Protein AF-0000000065889731 (afdb_homodimer)

Secondary structure (DSSP, 8-state):
--PEEEEEEEEEE--SEEEEHHHHHTTSS--HHHHHHHH---EEEE-SS--HHHHHHHHHHHHHHHHT-S--SEEEEE-SS-SSSBS-HHHHHHHHTT-TTSEEEEEE-GGGHHHHHHHHHHHHHHTTS-SEEEEEEEEEGGGGS-TT-HHHHTTB-EEEEEEEEEEE-TTSTTBEEEEEEEE-GGGGGGEEB-SSSHHHHHTTPPPPGGGGS-EE-HHHHHHHHHHHHHHHHHHHHHHHT--GGG-SEEEE--S-HHHHHHHHHHHT--GGGB---HHHH-B-GGGHHHHHHHHHHHTT---TT-EEEEEEEETTTEEEEEEEEPPS--B-/--PEEEEEEEEEE--SEEEEHHHHHTTSS--HHHHHHHH---EEEE-SS--HHHHHHHHHHHHHHHHT-S--SEEEEE-SS-SSSBS-HHHHHHHHTT-TTSEEEEEE-GGGHHHHHHHHHHHHHHTTS-SEEEEEEEEEGGGGS-TT-HHHHTTB-EEEEEEEEEEE-TTSTTBEEEEEEE--GGGGGGEEB-SSSHHHHHTTPPPPGGGGS-EE-HHHHHHHHHHHHHHHHHHHHHHHT--GGG-SEEEE--S-HHHHHHHHHHHT--GGGB---HHHH-B-GGGHHHHHHHHHHHTT---TT-EEEEEEEETTEEEEEEEEEPPS--B-

Foldseek 3Di:
DQWFKFFQFKFKFAADAKAFQVNLVVQEVDHQVRLCVWFVAGIAGADDPDAQLNQQLRQQLRRCVQNVHLEWQEEEEEEPGAPDPDDGSFQVSCVSSVHHPHHTGYDYQWLQRQQVQVVVQRCCCSVVVTFKYKYKYFYRLVVQADSHDPVPNSFEHGMMMMTMIGIDDCPAFRGWVDKQKDFDLVCLVQWDLQDDDPVNVVVVDDDDPSSRHIDHDPPVLLVCLLVVQLVQLVVQCVVSVHQLAQAQAEQEQSRGLVSQQSSCVSSVHDSVRYQHDCNRHGRHRNRRRSSSVLVCVVVVSADQQGWYKYKYFGRSGMIMIIIGRHHPTDYD/DQWFKFWQFKFKFAADAKAFQVNLVVQEVDHQVRLCVWFVAGIAGADDPDAQLNQQLRQQLRRCVQNVHLEWQEEEEEEPGAPDPDDGSFQVSCVSSVHHPHHTGYDYPWLQRQQVQVVVQRCCCSVVVTFKYKYKYFYRLVVQADSHDPVPNSFEHGMMMMTMIGIDDCPAFRGWVDKQKDFDLVCQVQWDLQDDDPVNVVVVDDDDPSSRHIDHDPPVLLVCLLVVQLVQLVVQCVVSVHQLAQAQAEQEQSRGLVSQQSSCVSSVHPSVRYQHDCNRHGRHRNRRRSVSVLVCVVVVSADQQGKYKYKYFGHSGMIMIIIGRHHPTDYD

Sequence (664 aa):
MSGAGVLAGLGTALPARLVTNEELSRHLDTDDEWIRSRTGIGQRYWSDGASTGDLAVEAGQRALKAAGTDTVDLVVLATTTPDHPCPATAPDVADRLGLSGVAAYDIAAVCSGFIYGLASAVAHITAGLVGSALVIGAETYSTILDPLDRTTSVIFGDGAGAVVLRSGSVDERGAFLGFDLGSDGALKDLIVIPGGGSRERAAAERPQPAGAYFTMQGKPVFRHAVTRMTSSAGALLDRTGWSPASVDRFVGHQANARILHAVADQLRIDGARTVIDLDRVGNTSAASIPLALSRACGEGLLSPGDRVLLSAFGGGLTWGSTALLWPDITALMSGAGVLAGLGTALPARLVTNEELSRHLDTDDEWIRSRTGIGQRYWSDGASTGDLAVEAGQRALKAAGTDTVDLVVLATTTPDHPCPATAPDVADRLGLSGVAAYDIAAVCSGFIYGLASAVAHITAGLVGSALVIGAETYSTILDPLDRTTSVIFGDGAGAVVLRSGSVDERGAFLGFDLGSDGALKDLIVIPGGGSRERAAAERPQPAGAYFTMQGKPVFRHAVTRMTSSAGALLDRTGWSPASVDRFVGHQANARILHAVADQLRIDGARTVIDLDRVGNTSAASIPLALSRACGEGLLSPGDRVLLSAFGGGLTWGSTALLWPDITAL

pLDDT: mean 97.13, std 4.97, range [41.03, 99.0]

InterPro domains:
  IPR004655 Beta-ketoacyl-[acyl-carrier-protein] synthase III [MF_01815] (3-326)
  IPR004655 Beta-ketoacyl-[acyl-carrier-protein] synthase III [TIGR00747] (7-324)
  IPR013747 Beta-ketoacyl-[acyl-carrier-protein] synthase III, C-terminal [PF08541] (237-326)
  IPR013751 Beta-ketoacyl-[acyl-carrier-protein] synthase III, N-terminal [PF08545] (105-185)
  IPR016039 Thiolase-like [G3DSA:3.40.47.10] (4-331)
  IPR016039 Thiolase-like [SSF53901] (9-327)

Nearest PDB structures (foldseek):
  2x3e-assembly1_A  TM=9.651E-01  e=1.941E-52  Pseudomonas aeruginosa
  4x0o-assembly3_E  TM=9.454E-01  e=6.543E-45  Vibrio cholerae O1 biovar El Tor str. N16961
  5kp2-assembly1_B  TM=9.462E-01  e=5.017E-45  Vibrio cholerae O1 biovar El Tor str. N16961
  6kue-assembly1_B  TM=9.448E-01  e=1.482E-40  Agrobacterium tumefaciens
  4efi-assembly1_A  TM=9.036E-01  e=4.996E-33  Paraburkholderia xenovorans LB400

Organism: Streptomyces coelicolor (strain ATCC BAA-471 / A3(2) / M145) (NCBI:txid100226)

Radius of gyration: 23.36 Å; Cα contacts (8 Å, |Δi|>4): 2046; chains: 2; bounding box: 56×64×50 Å

Solvent-accessible surface area (backbone atoms only — not comparable to full-atom values): 29403 Å² total; per-residue (Å²): 128,83,35,19,28,19,57,42,14,26,6,42,29,66,48,87,41,76,44,45,35,64,64,52,34,74,75,32,101,60,40,50,68,57,43,30,75,69,33,44,33,53,26,20,19,33,56,83,45,56,23,18,42,56,32,36,36,50,2,40,51,29,3,31,57,37,46,71,42,79,75,58,48,31,36,36,28,7,35,66,31,38,28,24,66,30,23,34,38,23,15,37,32,33,29,78,63,65,37,59,53,27,26,34,28,23,34,27,23,32,28,16,7,33,55,55,34,46,51,49,50,29,14,29,20,22,46,63,77,32,59,26,26,37,36,32,8,19,22,35,48,62,59,36,47,42,87,81,39,63,90,53,53,77,42,50,6,19,23,8,10,14,34,26,34,31,56,40,49,73,87,38,61,17,13,60,76,52,77,31,59,22,16,36,13,85,50,26,79,42,27,25,18,68,30,87,14,23,40,39,48,30,55,70,53,81,84,54,78,77,23,62,26,58,47,69,43,62,69,67,49,51,54,50,41,31,51,49,32,34,52,29,38,49,53,43,28,61,74,72,66,50,53,46,79,64,51,55,32,40,42,41,40,34,72,32,49,62,48,51,48,50,25,29,53,74,56,56,28,65,65,88,32,48,63,83,43,23,41,58,36,18,20,16,41,20,8,21,41,50,41,35,50,42,50,34,47,76,71,64,74,56,50,65,62,36,34,36,41,34,31,16,44,24,31,12,29,22,32,26,17,37,34,29,32,34,38,90,62,41,68,70,127,83,34,18,28,18,57,42,13,26,7,43,30,65,47,86,41,76,44,44,35,64,65,52,33,73,76,33,101,59,40,50,67,58,42,30,74,70,33,44,34,54,25,20,18,34,55,84,45,56,23,19,43,55,32,35,36,51,2,42,51,30,3,31,56,37,46,70,43,80,74,58,46,32,36,37,28,8,35,67,32,40,30,23,66,30,23,33,39,24,15,37,32,33,29,78,63,67,38,61,53,29,26,34,28,23,33,26,24,32,28,16,8,34,56,55,35,46,52,49,52,31,14,30,20,22,46,62,76,32,58,26,27,37,38,31,8,20,22,35,49,64,59,36,48,41,86,82,39,63,89,54,54,76,42,52,6,19,23,8,9,13,34,26,32,30,56,41,50,74,86,39,62,17,12,58,76,52,76,31,59,22,16,40,14,86,49,28,80,42,26,26,17,69,30,86,13,24,40,41,50,28,55,69,53,82,83,54,78,77,24,62,25,56,46,69,43,63,69,64,48,51,54,49,41,31,51,48,33,35,51,29,38,49,53,44,29,61,74,71,67,50,53,46,80,64,51,53,31,40,42,43,40,35,71,32,49,61,48,51,49,51,25,30,53,74,54,56,28,64,64,89,32,48,63,82,45,24,41,58,35,17,21,17,42,18,8,21,40,49,41,36,51,41,49,34,46,77,70,64,73,57,49,67,63,36,33,37,40,35,29,16,45,20,32,13,40,17,31,28,17,37,34,32,32,33,37,91,62,42,69,67

Structure (mmCIF, N/CA/C/O backbone):
data_AF-0000000065889731-model_v1
#
loop_
_entity.id
_entity.type
_entity.pdbx_description
1 polymer Beta-ketoacyl-
#
loop_
_atom_site.group_PDB
_atom_site.id
_atom_site.type_symbol
_atom_site.label_atom_id
_atom_site.label_alt_id
_atom_site.label_comp_id
_atom_site.label_asym_id
_atom_site.label_entity_id
_atom_site.label_seq_id
_atom_site.pdbx_PDB_ins_code
_atom_site.Cartn_x
_atom_site.Cartn_y
_atom_site.Cartn_z
_atom_site.occupancy
_atom_site.B_iso_or_equiv
_atom_site.auth_seq_id
_atom_site.auth_comp_id
_atom_site.auth_asym_id
_atom_site.auth_atom_id
_atom_site.pdbx_PDB_model_num
ATOM 1 N N . MET A 1 1 ? 28.703 3.207 -0.911 1 41.03 1 MET A N 1
ATOM 2 C CA . MET A 1 1 ? 28.328 4.223 0.065 1 41.03 1 MET A CA 1
ATOM 3 C C . MET A 1 1 ? 26.812 4.246 0.26 1 41.03 1 MET A C 1
ATOM 5 O O . MET A 1 1 ? 26.062 4.195 -0.712 1 41.03 1 MET A O 1
ATOM 9 N N . SER A 1 2 ? 26.359 3.74 1.368 1 58.22 2 SER A N 1
ATOM 10 C CA . SER A 1 2 ? 24.938 3.594 1.724 1 58.22 2 SER A CA 1
ATOM 11 C C . SER A 1 2 ? 24.188 4.902 1.531 1 58.22 2 SER A C 1
ATOM 13 O O . SER A 1 2 ? 24.562 5.934 2.088 1 58.22 2 SER A O 1
ATOM 15 N N . GLY A 1 3 ? 23.5 5.215 0.245 1 83.62 3 GLY A N 1
ATOM 16 C CA . GLY A 1 3 ? 22.844 6.449 -0.163 1 83.62 3 GLY A CA 1
ATOM 17 C C . GLY A 1 3 ? 21.688 6.828 0.726 1 83.62 3 GLY A C 1
ATOM 18 O O . GLY A 1 3 ? 21.328 6.09 1.648 1 83.62 3 GLY A O 1
ATOM 19 N N . ALA A 1 4 ? 21.422 8.141 0.941 1 95.75 4 ALA A N 1
ATOM 20 C CA . ALA A 1 4 ? 20.281 8.703 1.679 1 95.75 4 ALA A CA 1
ATOM 21 C C . ALA A 1 4 ? 19.219 9.227 0.727 1 95.75 4 ALA A C 1
ATOM 23 O O . ALA A 1 4 ? 19.5 9.555 -0.426 1 95.75 4 ALA A O 1
ATOM 24 N N . GLY A 1 5 ? 17.953 9.109 1.13 1 98.5 5 GLY A N 1
ATOM 25 C CA . GLY A 1 5 ? 16.891 9.805 0.412 1 98.5 5 GLY A CA 1
ATOM 26 C C . GLY A 1 5 ? 16.828 11.281 0.727 1 98.5 5 GLY A C 1
ATOM 27 O O . GLY A 1 5 ? 16.688 11.672 1.89 1 98.5 5 GLY A O 1
ATOM 28 N N . VAL A 1 6 ? 16.938 12.094 -0.279 1 98.81 6 VAL A N 1
ATOM 29 C CA . VAL A 1 6 ? 17.031 13.539 -0.105 1 98.81 6 VAL A CA 1
ATOM 30 C C . VAL A 1 6 ? 15.828 14.219 -0.767 1 98.81 6 VAL A C 1
ATOM 32 O O . VAL A 1 6 ? 15.5 13.93 -1.92 1 98.81 6 VAL A O 1
ATOM 35 N N . LEU A 1 7 ? 15.188 15.086 -0.035 1 98.88 7 LEU A N 1
ATOM 36 C CA . LEU A 1 7 ? 14.062 15.859 -0.566 1 98.88 7 LEU A CA 1
ATOM 37 C C . LEU A 1 7 ? 14.547 16.844 -1.621 1 98.88 7 LEU A C 1
ATOM 39 O O . LEU A 1 7 ? 15.422 17.672 -1.354 1 98.88 7 LEU A O 1
ATOM 43 N N . ALA A 1 8 ? 13.852 16.797 -2.857 1 98.62 8 ALA A N 1
ATOM 44 C CA . ALA A 1 8 ? 14.398 17.578 -3.959 1 98.62 8 ALA A CA 1
ATOM 45 C C . ALA A 1 8 ? 13.336 18.484 -4.562 1 98.62 8 ALA A C 1
ATOM 47 O O . ALA A 1 8 ? 13.664 19.438 -5.281 1 98.62 8 ALA A O 1
ATOM 48 N N . GLY A 1 9 ? 12.117 18.234 -4.301 1 98.69 9 GLY A N 1
ATOM 49 C CA . GLY A 1 9 ? 11.023 19.031 -4.828 1 98.69 9 GLY A CA 1
ATOM 50 C C . GLY A 1 9 ? 9.703 18.766 -4.121 1 98.69 9 GLY A C 1
ATOM 51 O O . GLY A 1 9 ? 9.523 17.719 -3.506 1 98.69 9 GLY A O 1
ATOM 52 N N . LEU A 1 10 ? 8.844 19.734 -4.164 1 98.81 10 LEU A N 1
ATOM 53 C CA . LEU A 1 10 ? 7.547 19.703 -3.5 1 98.81 10 LEU A CA 1
ATOM 54 C C . LEU A 1 10 ? 6.469 20.328 -4.375 1 98.81 10 LEU A C 1
ATOM 56 O O . LEU A 1 10 ? 6.676 21.406 -4.934 1 98.81 10 LEU A O 1
ATOM 60 N N . GLY A 1 11 ? 5.375 19.578 -4.637 1 98.94 11 GLY A N 1
ATOM 61 C CA . GLY A 1 11 ? 4.227 20.078 -5.379 1 98.94 11 GLY A CA 1
ATOM 62 C C . GLY A 1 11 ? 2.9 19.719 -4.73 1 98.94 11 GLY A C 1
ATOM 63 O O . GLY A 1 11 ? 2.768 18.656 -4.117 1 98.94 11 GLY A O 1
ATOM 64 N N . THR A 1 12 ? 1.916 20.656 -4.84 1 98.94 12 THR A N 1
ATOM 65 C CA . THR A 1 12 ? 0.621 20.422 -4.211 1 98.94 12 THR A CA 1
ATOM 66 C C . THR A 1 12 ? -0.515 20.734 -5.18 1 98.94 12 THR A C 1
ATOM 68 O O . THR A 1 12 ? -0.294 21.359 -6.223 1 98.94 12 THR A O 1
ATOM 71 N N . ALA A 1 13 ? -1.69 20.203 -4.891 1 98.94 13 ALA A N 1
ATOM 72 C CA . ALA A 1 13 ? -2.902 20.453 -5.664 1 98.94 13 ALA A CA 1
ATOM 73 C C . ALA A 1 13 ? -4.141 20.422 -4.773 1 98.94 13 ALA A C 1
ATOM 75 O O . ALA A 1 13 ? -4.25 19.594 -3.881 1 98.94 13 ALA A O 1
ATOM 76 N N . LEU A 1 14 ? -5 21.406 -4.934 1 98.81 14 LEU A N 1
ATOM 77 C CA . LEU A 1 14 ? -6.316 21.469 -4.305 1 98.81 14 LEU A CA 1
ATOM 78 C C . LEU A 1 14 ? -7.418 21.516 -5.359 1 98.81 14 LEU A C 1
ATOM 80 O O . LEU A 1 14 ? -7.211 22.031 -6.461 1 98.81 14 LEU A O 1
ATOM 84 N N . PRO A 1 15 ? -8.562 20.891 -4.953 1 98.31 15 PRO A N 1
ATOM 85 C CA . PRO A 1 15 ? -9.68 21.078 -5.879 1 98.31 15 PRO A CA 1
ATOM 86 C C . PRO A 1 15 ? -10.141 22.531 -5.965 1 98.31 15 PRO A C 1
ATOM 88 O O . PRO A 1 15 ? -9.703 23.375 -5.172 1 98.31 15 PRO A O 1
ATOM 91 N N . ALA A 1 16 ? -11.031 22.797 -6.906 1 96.88 16 ALA A N 1
ATOM 92 C CA . ALA A 1 16 ? -11.453 24.172 -7.172 1 96.88 16 ALA A CA 1
ATOM 93 C C . ALA A 1 16 ? -12.562 24.594 -6.223 1 96.88 16 ALA A C 1
ATOM 95 O O . ALA A 1 16 ? -12.68 25.766 -5.879 1 96.88 16 ALA A O 1
ATOM 96 N N . ARG A 1 17 ? -13.336 23.688 -5.691 1 98.06 17 ARG A N 1
ATOM 97 C CA . ARG A 1 17 ? -14.531 24.047 -4.938 1 98.06 17 ARG A CA 1
ATOM 98 C C . ARG A 1 17 ? -14.203 24.328 -3.477 1 98.06 17 ARG A C 1
ATOM 100 O O . ARG A 1 17 ? -13.82 23.406 -2.736 1 98.06 17 ARG A O 1
ATOM 107 N N . LEU A 1 18 ? -14.438 25.516 -3.09 1 98.44 18 LEU A N 1
ATOM 108 C CA . LEU A 1 18 ? -14.312 25.938 -1.7 1 98.44 18 LEU A CA 1
ATOM 109 C C . LEU A 1 18 ? -15.594 25.656 -0.923 1 98.44 18 LEU A C 1
ATOM 111 O O . LEU A 1 18 ? -16.688 25.938 -1.406 1 98.44 18 LEU A O 1
ATOM 115 N N . VAL A 1 19 ? -15.5 25.031 0.23 1 98.44 19 VAL A N 1
ATOM 116 C CA . VAL A 1 19 ? -16.609 24.781 1.137 1 98.44 19 VAL A CA 1
ATOM 117 C C . VAL A 1 19 ? -16.375 25.5 2.463 1 98.44 19 VAL A C 1
ATOM 119 O O . VAL A 1 19 ? -15.484 25.125 3.229 1 98.44 19 VAL A O 1
ATOM 122 N N . THR A 1 20 ? -17.203 26.453 2.748 1 98.38 20 THR A N 1
ATOM 123 C CA . THR A 1 20 ? -17.078 27.219 3.98 1 98.38 20 THR A CA 1
ATOM 124 C C . THR A 1 20 ? -17.844 26.562 5.121 1 98.38 20 THR A C 1
ATOM 126 O O . THR A 1 20 ? -18.688 25.688 4.887 1 98.38 20 THR A O 1
ATOM 129 N N . ASN A 1 21 ? -17.484 27 6.336 1 98.31 21 ASN A N 1
ATOM 130 C CA . ASN A 1 21 ? -18.266 26.531 7.48 1 98.31 21 ASN A CA 1
ATOM 131 C C . ASN A 1 21 ? -19.734 26.922 7.371 1 98.31 21 ASN A C 1
ATOM 133 O O . ASN A 1 21 ? -20.625 26.188 7.793 1 98.31 21 ASN A O 1
ATOM 137 N N . GLU A 1 22 ? -19.969 28.031 6.84 1 98 22 GLU A N 1
ATOM 138 C CA . GLU A 1 22 ? -21.328 28.531 6.66 1 98 22 GLU A CA 1
ATOM 139 C C . GLU A 1 22 ? -22.125 27.625 5.723 1 98 22 GLU A C 1
ATOM 141 O O . GLU A 1 22 ? -23.297 27.344 5.969 1 98 22 GLU A O 1
ATOM 146 N N . GLU A 1 23 ? -21.484 27.219 4.676 1 97.5 23 GLU A N 1
ATOM 147 C CA . GLU A 1 23 ? -22.156 26.297 3.764 1 97.5 23 GLU A CA 1
ATOM 148 C C . GLU A 1 23 ? -22.578 25.016 4.477 1 97.5 23 GLU A C 1
ATOM 150 O O . GLU A 1 23 ? -23.688 24.531 4.277 1 97.5 23 GLU A O 1
ATOM 155 N N . LEU A 1 24 ? -21.719 24.453 5.297 1 97.62 24 LEU A N 1
ATOM 156 C CA . LEU A 1 24 ? -22.031 23.234 6.023 1 97.62 24 LEU A CA 1
ATOM 157 C C . LEU A 1 24 ? -23.156 23.453 7.023 1 97.62 24 LEU A C 1
ATOM 159 O O . LEU A 1 24 ? -23.969 22.547 7.266 1 97.62 24 LEU A O 1
ATOM 163 N N . SER A 1 25 ? -23.297 24.625 7.594 1 96.62 25 SER A N 1
ATOM 164 C CA . SER A 1 25 ? -24.281 24.938 8.625 1 96.62 25 SER A CA 1
ATOM 165 C C . SER A 1 25 ? -25.688 24.984 8.047 1 96.62 25 SER A C 1
ATOM 167 O O . SER A 1 25 ? -26.672 24.969 8.789 1 96.62 25 SER A O 1
ATOM 169 N N . ARG A 1 26 ? -25.766 25 6.75 1 96.12 26 ARG A N 1
ATOM 170 C CA . ARG A 1 26 ? -27.078 25.016 6.109 1 96.12 26 ARG A CA 1
ATOM 171 C C . ARG A 1 26 ? -27.75 23.656 6.191 1 96.12 26 ARG A C 1
ATOM 173 O O . ARG A 1 26 ? -28.969 23.547 6.141 1 96.12 26 ARG A O 1
ATOM 180 N N . HIS A 1 27 ? -26.938 22.594 6.375 1 93.75 27 HIS A N 1
ATOM 181 C CA . HIS A 1 27 ? -27.531 21.266 6.32 1 93.75 27 HIS A CA 1
ATOM 182 C C . HIS A 1 27 ? -27.125 20.438 7.531 1 93.75 27 HIS A C 1
ATOM 184 O O . HIS A 1 27 ? -27.672 19.344 7.742 1 93.75 27 HIS A O 1
ATOM 190 N N . LEU A 1 28 ? -26.219 20.969 8.281 1 96.75 28 LEU A N 1
ATOM 191 C CA . LEU A 1 28 ? -25.781 20.297 9.508 1 96.75 28 LEU A CA 1
ATOM 192 C C . LEU A 1 28 ? -26.031 21.188 10.719 1 96.75 28 LEU A C 1
ATOM 194 O O . LEU A 1 28 ? -25.969 22.422 10.625 1 96.75 28 LEU A O 1
ATOM 198 N N . ASP A 1 29 ? -26.312 20.594 11.883 1 96.62 29 ASP A N 1
ATOM 199 C CA . ASP A 1 29 ? -26.469 21.328 13.133 1 96.62 29 ASP A CA 1
ATOM 200 C C . ASP A 1 29 ? -25.125 21.766 13.688 1 96.62 29 ASP A C 1
ATOM 202 O O . ASP A 1 29 ? -24.625 21.172 14.656 1 96.62 29 ASP A O 1
ATOM 206 N N . THR A 1 30 ? -24.609 22.797 13.086 1 96.88 30 THR A N 1
ATOM 207 C CA . THR A 1 30 ? -23.297 23.344 13.43 1 96.88 30 THR A CA 1
ATOM 208 C C . THR A 1 30 ? -23.203 24.812 13.031 1 96.88 30 THR A C 1
ATOM 210 O O . THR A 1 30 ? -24.188 25.406 12.586 1 96.88 30 THR A O 1
ATOM 213 N N . ASP A 1 31 ? -22.094 25.438 13.352 1 97.31 31 ASP A N 1
ATOM 214 C CA . ASP A 1 31 ? -21.781 26.797 12.898 1 97.31 31 ASP A CA 1
ATOM 215 C C . ASP A 1 31 ? -20.281 27.031 12.906 1 97.31 31 ASP A C 1
ATOM 217 O O . ASP A 1 31 ? -19.5 26.172 13.344 1 97.31 31 ASP A O 1
ATOM 221 N N . ASP A 1 32 ? -19.953 28.172 12.344 1 98 32 ASP A N 1
ATOM 222 C CA . ASP A 1 32 ? -18.531 28.5 12.211 1 98 32 ASP A CA 1
ATOM 223 C C . ASP A 1 32 ? -17.844 28.516 13.57 1 98 32 ASP A C 1
ATOM 225 O O . ASP A 1 32 ? -16.734 28 13.719 1 98 32 ASP A O 1
ATOM 229 N N . GLU A 1 33 ? -18.438 29.094 14.516 1 98.06 33 GLU A N 1
ATOM 230 C CA . GLU A 1 33 ? -17.859 29.219 15.844 1 98.06 33 GLU A CA 1
ATOM 231 C C . GLU A 1 33 ? -17.578 27.844 16.453 1 98.06 33 GLU A C 1
ATOM 233 O O . GLU A 1 33 ? -16.5 27.609 17 1 98.06 33 GLU A O 1
ATOM 238 N N . TRP A 1 34 ? -18.562 27.016 16.344 1 97.38 34 TRP A N 1
ATOM 239 C CA . TRP A 1 34 ? -18.422 25.672 16.891 1 97.38 34 TRP A CA 1
ATOM 240 C C . TRP A 1 34 ? -17.297 24.906 16.203 1 97.38 34 TRP A C 1
ATOM 242 O O . TRP A 1 34 ? -16.422 24.328 16.859 1 97.38 34 TRP A O 1
ATOM 252 N N . ILE A 1 35 ? -17.281 24.891 14.875 1 98.06 35 ILE A N 1
ATOM 253 C CA . ILE A 1 35 ? -16.281 24.141 14.102 1 98.06 35 ILE A CA 1
ATOM 254 C C . ILE A 1 35 ? -14.891 24.672 14.406 1 98.06 35 ILE A C 1
ATOM 256 O O . ILE A 1 35 ? -13.977 23.906 14.719 1 98.06 35 ILE A O 1
ATOM 260 N N . ARG A 1 36 ? -14.727 26 14.414 1 97.94 36 ARG A N 1
ATOM 261 C CA . ARG A 1 36 ? -13.422 26.609 14.648 1 97.94 36 ARG A CA 1
ATOM 262 C C . ARG A 1 36 ? -12.922 26.312 16.062 1 97.94 36 ARG A C 1
ATOM 264 O O . ARG A 1 36 ? -11.742 26.016 16.266 1 97.94 36 ARG A O 1
ATOM 271 N N . SER A 1 37 ? -13.766 26.406 16.984 1 97.12 37 SER A N 1
ATOM 272 C CA . SER A 1 37 ? -13.359 26.188 18.375 1 97.12 37 SER A CA 1
ATOM 273 C C . SER A 1 37 ? -12.961 24.734 18.609 1 97.12 37 SER A C 1
ATOM 275 O O . SER A 1 37 ? -12.039 24.453 19.375 1 97.12 37 SER A O 1
ATOM 277 N N . ARG A 1 38 ? -13.594 23.859 17.859 1 96.06 38 ARG A N 1
ATOM 278 C CA . ARG A 1 38 ? -13.391 22.438 18.125 1 96.06 38 ARG A CA 1
ATOM 279 C C . ARG A 1 38 ? -12.25 21.875 17.281 1 96.06 38 ARG A C 1
ATOM 281 O O . ARG A 1 38 ? -11.609 20.891 17.656 1 96.06 38 ARG A O 1
ATOM 288 N N . THR A 1 39 ? -11.992 22.469 16.125 1 97.69 39 THR A N 1
ATOM 289 C CA . THR A 1 39 ? -11.102 21.812 15.18 1 97.69 39 THR A CA 1
ATOM 290 C C . THR A 1 39 ? -10.039 22.797 14.672 1 97.69 39 THR A C 1
ATOM 292 O O . THR A 1 39 ? -9.008 22.375 14.141 1 97.69 39 THR A O 1
ATOM 295 N N . GLY A 1 40 ? -10.297 24.047 14.719 1 98.38 40 GLY A N 1
ATOM 296 C CA . GLY A 1 40 ? -9.438 25.047 14.102 1 98.38 40 GLY A CA 1
ATOM 297 C C . GLY A 1 40 ? -9.719 25.25 12.633 1 98.38 40 GLY A C 1
ATOM 298 O O . GLY A 1 40 ? -9.078 26.078 11.984 1 98.38 40 GLY A O 1
ATOM 299 N N . ILE A 1 41 ? -10.773 24.625 12.047 1 98.75 41 ILE A N 1
ATOM 300 C CA . ILE A 1 41 ? -11 24.625 10.609 1 98.75 41 ILE A CA 1
ATOM 301 C C . ILE A 1 41 ? -11.992 25.734 10.242 1 98.75 41 ILE A C 1
ATOM 303 O O . ILE A 1 41 ? -13.078 25.828 10.82 1 98.75 41 ILE A O 1
ATOM 307 N N . GLY A 1 42 ? -11.602 26.531 9.281 1 98.5 42 GLY A N 1
ATOM 308 C CA . GLY A 1 42 ? -12.469 27.625 8.852 1 98.5 42 GLY A CA 1
ATOM 309 C C . GLY A 1 42 ? -13.102 27.375 7.492 1 98.5 42 GLY A C 1
ATOM 310 O O . GLY A 1 42 ? -14.164 27.922 7.184 1 98.5 42 GLY A O 1
ATOM 311 N N . GLN A 1 43 ? -12.492 26.656 6.688 1 98.5 43 GLN A N 1
ATOM 312 C CA . GLN A 1 43 ? -12.906 26.281 5.336 1 98.5 43 GLN A CA 1
ATOM 313 C C . GLN A 1 43 ? -12.164 25.047 4.852 1 98.5 43 GLN A C 1
ATOM 315 O O . GLN A 1 43 ? -11.25 24.562 5.523 1 98.5 43 GLN A O 1
ATOM 320 N N . ARG A 1 44 ? -12.602 24.484 3.799 1 98.69 44 ARG A N 1
ATOM 321 C CA . ARG A 1 44 ? -11.922 23.375 3.145 1 98.69 44 ARG A CA 1
ATOM 322 C C . ARG A 1 44 ? -12.242 23.328 1.653 1 98.69 44 ARG A C 1
ATOM 324 O O . ARG A 1 44 ? -13.016 24.156 1.159 1 98.69 44 ARG A O 1
ATOM 331 N N . TYR A 1 45 ? -11.633 22.375 0.943 1 98.81 45 TYR A N 1
ATOM 332 C CA . TYR A 1 45 ? -11.922 22.156 -0.471 1 98.81 45 TYR A CA 1
ATOM 333 C C . TYR A 1 45 ? -12.438 20.75 -0.711 1 98.81 45 TYR A C 1
ATOM 335 O O . TYR A 1 45 ? -11.953 19.797 -0.105 1 98.81 45 TYR A O 1
ATOM 343 N N . TRP A 1 46 ? -13.484 20.641 -1.526 1 98.44 46 TRP A N 1
ATOM 344 C CA . TRP A 1 46 ? -14.031 19.328 -1.903 1 98.44 46 TRP A CA 1
ATOM 345 C C . TRP A 1 46 ? -13.984 19.141 -3.416 1 98.44 46 TRP A C 1
ATOM 347 O O . TRP A 1 46 ? -14.133 20.109 -4.176 1 98.44 46 TRP A O 1
ATOM 357 N N . SER A 1 47 ? -13.68 17.938 -3.789 1 97.12 47 SER A N 1
ATOM 358 C CA . SER A 1 47 ? -13.711 17.609 -5.207 1 97.12 47 SER A CA 1
ATOM 359 C C . SER A 1 47 ? -15.102 17.812 -5.797 1 97.12 47 SER A C 1
ATOM 361 O O . SER A 1 47 ? -16.109 17.531 -5.148 1 97.12 47 SER A O 1
ATOM 363 N N . ASP A 1 48 ? -15.188 18.375 -6.941 1 94.88 48 ASP A N 1
ATOM 364 C CA . ASP A 1 48 ? -16.391 18.484 -7.762 1 94.88 48 ASP A CA 1
ATOM 365 C C . ASP A 1 48 ? -16.172 17.891 -9.148 1 94.88 48 ASP A C 1
ATOM 367 O O . ASP A 1 48 ? -16.234 18.594 -10.156 1 94.88 48 ASP A O 1
ATOM 371 N N . GLY A 1 49 ? -15.867 16.547 -9.141 1 95.88 49 GLY A N 1
ATOM 372 C CA . GLY A 1 49 ? -15.648 15.836 -10.391 1 95.88 49 GLY A CA 1
ATOM 373 C C . GLY A 1 49 ? -14.258 15.227 -10.492 1 95.88 49 GLY A C 1
ATOM 374 O O . GLY A 1 49 ? -14.07 14.195 -11.141 1 95.88 49 GLY A O 1
ATOM 375 N N . ALA A 1 50 ? -13.258 15.797 -9.859 1 96.94 50 ALA A N 1
ATOM 376 C CA . ALA A 1 50 ? -11.883 15.289 -9.922 1 96.94 50 ALA A CA 1
ATOM 377 C C . ALA A 1 50 ? -11.703 14.102 -8.977 1 96.94 50 ALA A C 1
ATOM 379 O O . ALA A 1 50 ? -12.148 14.141 -7.824 1 96.94 50 ALA A O 1
ATOM 380 N N . SER A 1 51 ? -11.133 13.047 -9.492 1 98.12 51 SER A N 1
ATOM 381 C CA . SER A 1 51 ? -10.797 11.906 -8.648 1 98.12 51 SER A CA 1
ATOM 382 C C . SER A 1 51 ? -9.508 12.156 -7.871 1 98.12 51 SER A C 1
ATOM 384 O O . SER A 1 51 ? -8.828 13.156 -8.102 1 98.12 51 SER A O 1
ATOM 386 N N . THR A 1 52 ? -9.203 11.273 -6.941 1 98.88 52 THR A N 1
ATOM 387 C CA . THR A 1 52 ? -7.957 11.32 -6.184 1 98.88 52 THR A CA 1
ATOM 388 C C . THR A 1 52 ? -6.754 11.297 -7.125 1 98.88 52 THR A C 1
ATOM 390 O O . THR A 1 52 ? -5.805 12.062 -6.949 1 98.88 52 THR A O 1
ATOM 393 N N . GLY A 1 53 ? -6.777 10.391 -8.109 1 98.94 53 GLY A N 1
ATOM 394 C CA . GLY A 1 53 ? -5.695 10.297 -9.078 1 98.94 53 GLY A CA 1
ATOM 395 C C . GLY A 1 53 ? -5.48 11.578 -9.859 1 98.94 53 GLY A C 1
ATOM 396 O O . GLY A 1 53 ? -4.348 11.922 -10.195 1 98.94 53 GLY A O 1
ATOM 397 N N . ASP A 1 54 ? -6.57 12.32 -10.172 1 98.88 54 ASP A N 1
ATOM 398 C CA . ASP A 1 54 ? -6.445 13.594 -10.883 1 98.88 54 ASP A CA 1
ATOM 399 C C . ASP A 1 54 ? -5.652 14.602 -10.055 1 98.88 54 ASP A C 1
ATOM 401 O O . ASP A 1 54 ? -4.77 15.281 -10.586 1 98.88 54 ASP A O 1
ATOM 405 N N . LE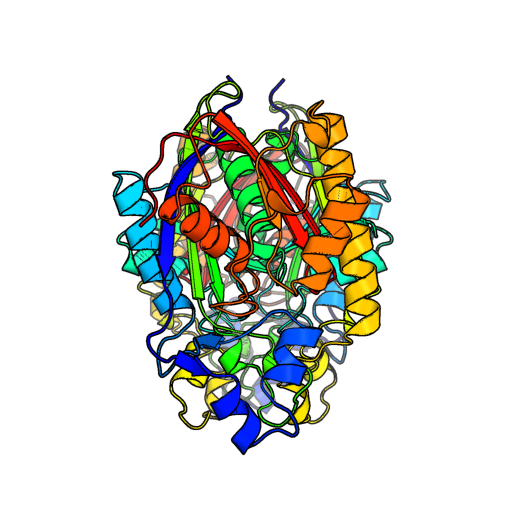U A 1 55 ? -5.973 14.703 -8.758 1 98.94 55 LEU A N 1
ATOM 406 C CA . LEU A 1 55 ? -5.234 15.602 -7.879 1 98.94 55 LEU A CA 1
ATOM 407 C C . LEU A 1 55 ? -3.787 15.156 -7.73 1 98.94 55 LEU A C 1
ATOM 409 O O . LEU A 1 55 ? -2.875 15.984 -7.684 1 98.94 55 LEU A O 1
ATOM 413 N N . ALA A 1 56 ? -3.594 13.836 -7.648 1 99 56 ALA A N 1
ATOM 414 C CA . ALA A 1 56 ? -2.252 13.266 -7.523 1 99 56 ALA A CA 1
ATOM 415 C C . ALA A 1 56 ? -1.388 13.633 -8.727 1 99 56 ALA A C 1
ATOM 417 O O . ALA A 1 56 ? -0.21 13.969 -8.578 1 99 56 ALA A O 1
ATOM 418 N N . VAL A 1 57 ? -1.941 13.555 -9.945 1 98.94 57 VAL A N 1
ATOM 419 C CA . VAL A 1 57 ? -1.209 13.883 -11.164 1 98.94 57 VAL A CA 1
ATOM 420 C C . VAL A 1 57 ? -0.769 15.344 -11.117 1 98.94 57 VAL A C 1
ATOM 422 O O . VAL A 1 57 ? 0.385 15.656 -11.414 1 98.94 57 VAL A O 1
ATOM 425 N N . GLU A 1 58 ? -1.689 16.203 -10.727 1 98.94 58 GLU A N 1
ATOM 426 C CA . GLU A 1 58 ? -1.377 17.625 -10.68 1 98.94 58 GLU A CA 1
ATOM 427 C C . GLU A 1 58 ? -0.271 17.906 -9.672 1 98.94 58 GLU A C 1
ATOM 429 O O . GLU A 1 58 ? 0.688 18.625 -9.977 1 98.94 58 GLU A O 1
ATOM 434 N N . ALA A 1 59 ? -0.385 17.391 -8.453 1 98.94 59 ALA A N 1
ATOM 435 C CA . ALA A 1 59 ? 0.644 17.578 -7.434 1 98.94 59 ALA A CA 1
ATOM 436 C C . ALA A 1 59 ? 1.98 17 -7.891 1 98.94 59 ALA A C 1
ATOM 438 O O . ALA A 1 59 ? 3.033 17.609 -7.68 1 98.94 59 ALA A O 1
ATOM 439 N N . GLY A 1 60 ? 1.95 15.781 -8.484 1 98.94 60 GLY A N 1
ATOM 440 C CA . GLY A 1 60 ? 3.158 15.141 -8.969 1 98.94 60 GLY A CA 1
ATOM 441 C C . GLY A 1 60 ? 3.867 15.945 -10.047 1 98.94 60 GLY A C 1
ATOM 442 O O . GLY A 1 60 ? 5.094 16.062 -10.031 1 98.94 60 GLY A O 1
ATOM 443 N N . GLN A 1 61 ? 3.072 16.453 -10.992 1 98.94 61 GLN A N 1
ATOM 444 C CA . GLN A 1 61 ? 3.641 17.281 -12.047 1 98.94 61 GLN A CA 1
ATOM 445 C C . GLN A 1 61 ? 4.379 18.484 -11.469 1 98.94 61 GLN A C 1
ATOM 447 O O . GLN A 1 61 ? 5.484 18.812 -11.906 1 98.94 61 GLN A O 1
ATOM 452 N N . ARG A 1 62 ? 3.775 19.125 -10.5 1 98.94 62 ARG A N 1
ATOM 453 C CA . ARG A 1 62 ? 4.363 20.312 -9.875 1 98.94 62 ARG A CA 1
ATOM 454 C C . ARG A 1 62 ? 5.609 19.953 -9.078 1 98.94 62 ARG A C 1
ATOM 456 O O . ARG A 1 62 ? 6.582 20.703 -9.062 1 98.94 62 ARG A O 1
ATOM 463 N N . ALA A 1 63 ? 5.578 18.797 -8.414 1 98.94 63 ALA A N 1
ATOM 464 C CA . ALA A 1 63 ? 6.754 18.344 -7.672 1 98.94 63 ALA A CA 1
ATOM 465 C C . ALA A 1 63 ? 7.926 18.078 -8.609 1 98.94 63 ALA A C 1
ATOM 467 O O . ALA A 1 63 ? 9.07 18.438 -8.312 1 98.94 63 ALA A O 1
ATOM 468 N N . LEU A 1 64 ? 7.625 17.375 -9.727 1 98.94 64 LEU A N 1
ATOM 469 C CA . LEU A 1 64 ? 8.656 17.078 -10.711 1 98.94 64 LEU A CA 1
ATOM 470 C C . LEU A 1 64 ? 9.242 18.359 -11.281 1 98.94 64 LEU A C 1
ATOM 472 O O . LEU A 1 64 ? 10.461 18.5 -11.391 1 98.94 64 LEU A O 1
ATOM 476 N N . LYS A 1 65 ? 8.367 19.297 -11.602 1 98.88 65 LYS A N 1
ATOM 477 C CA . LYS A 1 65 ? 8.812 20.609 -12.086 1 98.88 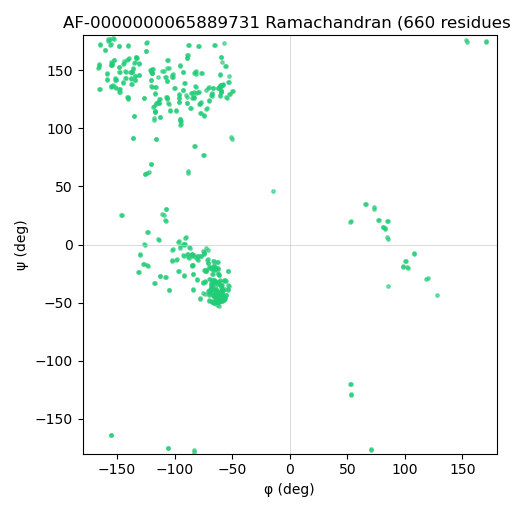65 LYS A CA 1
ATOM 478 C C . LYS A 1 65 ? 9.695 21.297 -11.055 1 98.88 65 LYS A C 1
ATOM 480 O O . LYS A 1 65 ? 10.742 21.859 -11.391 1 98.88 65 LYS A O 1
ATOM 485 N N . ALA A 1 66 ? 9.258 21.312 -9.82 1 98.81 66 ALA A N 1
ATOM 486 C CA . ALA A 1 66 ? 10 21.953 -8.734 1 98.81 66 ALA A CA 1
ATOM 487 C C . ALA A 1 66 ? 11.391 21.344 -8.586 1 98.81 66 ALA A C 1
ATOM 489 O O . ALA A 1 66 ? 12.359 22.047 -8.273 1 98.81 66 ALA A O 1
ATOM 490 N N . ALA A 1 67 ? 11.484 20.047 -8.781 1 98.69 67 ALA A N 1
ATOM 491 C CA . ALA A 1 67 ? 12.75 19.328 -8.633 1 98.69 67 ALA A CA 1
ATOM 492 C C . ALA A 1 67 ? 13.617 19.5 -9.883 1 98.69 67 ALA A C 1
ATOM 494 O O . ALA A 1 67 ? 14.789 19.109 -9.883 1 98.69 67 ALA A O 1
ATOM 495 N N . GLY A 1 68 ? 13.055 20 -10.977 1 98.5 68 GLY A N 1
ATOM 496 C CA . GLY A 1 68 ? 13.773 20.172 -12.227 1 98.5 68 GLY A CA 1
ATOM 497 C C . GLY A 1 68 ? 14.047 18.859 -12.945 1 98.5 68 GLY A C 1
ATOM 498 O O . GLY A 1 68 ? 15.109 18.688 -13.539 1 98.5 68 GLY A O 1
ATOM 499 N N . THR A 1 69 ? 13.164 17.891 -12.812 1 98.5 69 THR A N 1
ATOM 500 C CA . THR A 1 69 ? 13.32 16.609 -13.484 1 98.5 69 THR A CA 1
ATOM 501 C C . THR A 1 69 ? 12.008 16.156 -14.117 1 98.5 69 THR A C 1
ATOM 503 O O . THR A 1 69 ? 10.93 16.625 -13.727 1 98.5 69 THR A O 1
ATOM 506 N N . ASP A 1 70 ? 12.109 15.312 -15.117 1 98.19 70 ASP A N 1
ATOM 507 C CA . ASP A 1 70 ? 10.922 14.758 -15.766 1 98.19 70 ASP A CA 1
ATOM 508 C C . ASP A 1 70 ? 10.812 13.258 -15.523 1 98.19 70 ASP A C 1
ATOM 510 O O . ASP A 1 70 ? 9.969 12.586 -16.109 1 98.19 70 ASP A O 1
ATOM 514 N N . THR A 1 71 ? 11.742 12.727 -14.703 1 98.31 71 THR A N 1
ATOM 515 C CA . THR A 1 71 ? 11.75 11.281 -14.516 1 98.31 71 THR A CA 1
ATOM 516 C C . THR A 1 71 ? 12.086 10.914 -13.07 1 98.31 71 THR A C 1
ATOM 518 O O . THR A 1 71 ? 12.711 11.703 -12.359 1 98.31 71 THR A O 1
ATOM 521 N N . VAL A 1 72 ? 11.57 9.875 -12.625 1 98.88 72 VAL A N 1
ATOM 522 C CA . VAL A 1 72 ? 11.93 9.172 -11.398 1 98.88 72 VAL A CA 1
ATOM 523 C C . VAL A 1 72 ? 11.891 7.664 -11.633 1 98.88 72 VAL A C 1
ATOM 525 O O . VAL A 1 72 ? 11.391 7.207 -12.664 1 98.88 72 VAL A O 1
ATOM 528 N N . ASP A 1 73 ? 12.367 6.898 -10.656 1 98.69 73 ASP A N 1
ATOM 529 C CA . ASP A 1 73 ? 12.477 5.453 -10.82 1 98.69 73 ASP A CA 1
ATOM 530 C C . ASP A 1 73 ? 11.336 4.734 -10.094 1 98.69 73 ASP A C 1
ATOM 532 O O . ASP A 1 73 ? 11.109 3.543 -10.312 1 98.69 73 ASP A O 1
ATOM 536 N N . LEU A 1 74 ? 10.625 5.418 -9.234 1 98.94 74 LEU A N 1
ATOM 537 C CA . LEU A 1 74 ? 9.609 4.816 -8.383 1 98.94 74 LEU A CA 1
ATOM 538 C C . LEU A 1 74 ? 8.516 5.828 -8.047 1 98.94 74 LEU A C 1
ATOM 540 O O . LEU A 1 74 ? 8.812 6.992 -7.762 1 98.94 74 LEU A O 1
ATOM 544 N N . VAL A 1 75 ? 7.254 5.43 -8.133 1 99 75 VAL A N 1
ATOM 545 C CA . VAL A 1 75 ? 6.129 6.242 -7.68 1 99 75 VAL A CA 1
ATOM 546 C C . VAL A 1 75 ? 5.387 5.52 -6.559 1 99 75 VAL A C 1
ATOM 548 O O . VAL A 1 75 ? 4.918 4.395 -6.742 1 99 75 VAL A O 1
ATOM 551 N N . VAL A 1 76 ? 5.336 6.133 -5.375 1 99 76 VAL A N 1
ATOM 552 C CA . VAL A 1 76 ? 4.582 5.629 -4.234 1 99 76 VAL A CA 1
ATOM 553 C C . VAL A 1 76 ? 3.436 6.582 -3.906 1 99 76 VAL A C 1
ATOM 555 O O . VAL A 1 76 ? 3.66 7.77 -3.652 1 99 76 VAL A O 1
ATOM 558 N N . LEU A 1 77 ? 2.227 6.094 -3.93 1 99 77 LEU A N 1
ATOM 559 C CA . LEU A 1 77 ? 1.054 6.922 -3.672 1 99 77 LEU A CA 1
ATOM 560 C C . LEU A 1 77 ? 0.315 6.449 -2.426 1 99 77 LEU A C 1
ATOM 562 O O . LEU A 1 77 ? -0.179 5.32 -2.385 1 99 77 LEU A O 1
ATOM 566 N N . ALA A 1 78 ? 0.286 7.27 -1.389 1 98.94 78 ALA A N 1
ATOM 567 C CA . ALA A 1 78 ? -0.48 7 -0.175 1 98.94 78 ALA A CA 1
ATOM 568 C C . ALA A 1 78 ? -1.9 7.543 -0.29 1 98.94 78 ALA A C 1
ATOM 570 O O . ALA A 1 78 ? -2.096 8.742 -0.504 1 98.94 78 ALA A O 1
ATOM 571 N N . THR A 1 79 ? -2.918 6.656 -0.142 1 98.88 79 THR A N 1
ATOM 572 C CA . THR A 1 79 ? -4.293 7.133 -0.247 1 98.88 79 THR A CA 1
ATOM 573 C C . THR A 1 79 ? -5.254 6.164 0.432 1 98.88 79 THR A C 1
ATOM 575 O O . THR A 1 79 ? -5.004 4.957 0.47 1 98.88 79 THR A O 1
ATOM 578 N N . THR A 1 80 ? -6.301 6.703 0.986 1 98.69 80 THR A N 1
ATOM 579 C CA . THR A 1 80 ? -7.457 5.98 1.499 1 98.69 80 THR A CA 1
ATOM 580 C C . THR A 1 80 ? -8.594 5.988 0.482 1 98.69 80 THR A C 1
ATOM 582 O O . THR A 1 80 ? -9.555 5.23 0.614 1 98.69 80 THR A O 1
ATOM 585 N N . THR A 1 81 ? -8.508 6.832 -0.561 1 98.69 81 THR A N 1
ATOM 586 C CA . THR A 1 81 ? -9.57 7.039 -1.538 1 98.69 81 THR A CA 1
ATOM 587 C C . THR A 1 81 ? -9.047 6.812 -2.957 1 98.69 81 THR A C 1
ATOM 589 O O . THR A 1 81 ? -9.141 7.703 -3.805 1 98.69 81 THR A O 1
ATOM 592 N N . PRO A 1 82 ? -8.578 5.617 -3.23 1 98.81 82 PRO A N 1
ATOM 593 C CA . PRO A 1 82 ? -8.055 5.363 -4.578 1 98.81 82 PRO A CA 1
ATOM 594 C C . PRO A 1 82 ? -9.109 5.57 -5.664 1 98.81 82 PRO A C 1
ATOM 596 O O . PRO A 1 82 ? -10.305 5.586 -5.375 1 98.81 82 PRO A O 1
ATOM 599 N N . ASP A 1 83 ? -8.68 5.742 -6.922 1 98.5 83 ASP A N 1
ATOM 600 C CA . ASP A 1 83 ? -9.594 5.957 -8.039 1 98.5 83 ASP A CA 1
ATOM 601 C C . ASP A 1 83 ? -10.547 4.777 -8.195 1 98.5 83 ASP A C 1
ATOM 603 O O . ASP A 1 83 ? -11.727 4.965 -8.523 1 98.5 83 ASP A O 1
ATOM 607 N N . HIS A 1 84 ? -9.984 3.605 -8.016 1 97.94 84 HIS A N 1
ATOM 608 C CA . HIS A 1 84 ? -10.703 2.338 -8.078 1 97.94 84 HIS A CA 1
ATOM 609 C C . HIS A 1 84 ? -10.297 1.415 -6.934 1 97.94 84 HIS A C 1
ATOM 611 O O . HIS A 1 84 ? -9.18 1.519 -6.41 1 97.94 84 HIS A O 1
ATOM 617 N N . PRO A 1 85 ? -11.273 0.514 -6.508 1 97.25 85 PRO A N 1
ATOM 618 C CA . PRO A 1 85 ? -10.82 -0.533 -5.59 1 97.25 85 PRO A CA 1
ATOM 619 C C . PRO A 1 85 ? -9.68 -1.369 -6.16 1 97.25 85 PRO A C 1
ATOM 621 O O . PRO A 1 85 ? -8.828 -1.847 -5.406 1 97.25 85 PRO A O 1
ATOM 624 N N . CYS A 1 86 ? -9.656 -1.52 -7.398 1 98.19 86 CYS A N 1
ATOM 625 C CA . CYS A 1 86 ? -8.656 -2.207 -8.203 1 98.19 86 CYS A CA 1
ATOM 626 C C . CYS A 1 86 ? -8.648 -1.674 -9.633 1 98.19 86 CYS A C 1
ATOM 628 O O . CYS A 1 86 ? -9.703 -1.521 -10.25 1 98.19 86 CYS A O 1
ATOM 630 N N . PRO A 1 87 ? -7.461 -1.397 -10.289 1 98.62 87 PRO A N 1
ATOM 631 C CA . PRO A 1 87 ? -6.113 -1.551 -9.734 1 98.62 87 PRO A CA 1
ATOM 632 C C . PRO A 1 87 ? -5.676 -0.35 -8.898 1 98.62 87 PRO A C 1
ATOM 634 O O . PRO A 1 87 ? -6.484 0.539 -8.617 1 98.62 87 PRO A O 1
ATOM 637 N N . ALA A 1 88 ? -4.422 -0.369 -8.398 1 98.75 88 ALA A N 1
ATOM 638 C CA . ALA A 1 88 ? -3.824 0.751 -7.68 1 98.75 88 ALA A CA 1
ATOM 639 C C . ALA A 1 88 ? -3.85 2.023 -8.523 1 98.75 88 ALA A C 1
ATOM 641 O O . ALA A 1 88 ? -3.828 1.959 -9.758 1 98.75 88 ALA A O 1
ATOM 642 N N . THR A 1 89 ? -3.863 3.18 -7.902 1 98.88 89 THR A N 1
ATOM 643 C CA . THR A 1 89 ? -3.949 4.484 -8.555 1 98.88 89 THR A CA 1
ATOM 644 C C . THR A 1 89 ? -2.586 4.918 -9.086 1 98.88 89 THR A C 1
ATOM 646 O O . THR A 1 89 ? -2.496 5.57 -10.125 1 98.88 89 THR A O 1
ATOM 649 N N . ALA A 1 90 ? -1.524 4.508 -8.438 1 98.94 90 ALA A N 1
ATOM 650 C CA . ALA A 1 90 ? -0.168 4.992 -8.68 1 98.94 90 ALA A CA 1
ATOM 651 C C . ALA A 1 90 ? 0.268 4.699 -10.109 1 98.94 90 ALA A C 1
ATOM 653 O O . ALA A 1 90 ? 0.854 5.559 -10.773 1 98.94 90 ALA A O 1
ATOM 654 N N . PRO A 1 91 ? -0.014 3.475 -10.672 1 98.94 91 PRO A N 1
ATOM 655 C CA . PRO A 1 91 ? 0.433 3.213 -12.039 1 98.94 91 PRO A CA 1
ATOM 656 C C . PRO A 1 91 ? -0.195 4.164 -13.055 1 98.94 91 PRO A C 1
ATOM 658 O O . PRO A 1 91 ? 0.489 4.637 -13.969 1 98.94 91 PRO A O 1
ATOM 661 N N . ASP A 1 92 ? -1.479 4.434 -12.906 1 98.88 92 ASP A N 1
ATOM 662 C CA . ASP A 1 92 ? -2.146 5.375 -13.797 1 98.88 92 ASP A CA 1
ATOM 663 C C . ASP A 1 92 ? -1.566 6.781 -13.648 1 98.88 92 ASP A C 1
ATOM 665 O O . ASP A 1 92 ? -1.357 7.48 -14.641 1 98.88 92 ASP A O 1
ATOM 669 N N . VAL A 1 93 ? -1.34 7.191 -12.406 1 98.94 93 VAL A N 1
ATOM 670 C CA . VAL A 1 93 ? -0.729 8.492 -12.141 1 98.94 93 VAL A CA 1
ATOM 671 C C . VAL A 1 93 ? 0.643 8.562 -12.812 1 98.94 93 VAL A C 1
ATOM 673 O O . VAL A 1 93 ? 0.97 9.555 -13.469 1 98.94 93 VAL A O 1
ATOM 676 N N . ALA A 1 94 ? 1.454 7.504 -12.641 1 98.94 94 ALA A N 1
ATOM 677 C CA . ALA A 1 94 ? 2.775 7.453 -13.258 1 98.94 94 ALA A CA 1
ATOM 678 C C . ALA A 1 94 ? 2.674 7.613 -14.773 1 98.94 94 ALA A C 1
ATOM 680 O O . ALA A 1 94 ? 3.42 8.391 -15.375 1 98.94 94 ALA A O 1
ATOM 681 N N . ASP A 1 95 ? 1.774 6.891 -15.359 1 98.81 95 ASP A N 1
ATOM 682 C CA . ASP A 1 95 ? 1.619 6.957 -16.812 1 98.81 95 ASP A CA 1
ATOM 683 C C . ASP A 1 95 ? 1.267 8.375 -17.266 1 98.81 95 ASP A C 1
ATOM 685 O O . ASP A 1 95 ? 1.863 8.891 -18.203 1 98.81 95 ASP A O 1
ATOM 689 N N . ARG A 1 96 ? 0.284 9.016 -16.594 1 98.81 96 ARG A N 1
ATOM 690 C CA . ARG A 1 96 ? -0.195 10.344 -16.953 1 98.81 96 ARG A CA 1
ATOM 691 C C . ARG A 1 96 ? 0.891 11.391 -16.75 1 98.81 96 ARG A C 1
ATOM 693 O O . ARG A 1 96 ? 0.834 12.477 -17.328 1 98.81 96 ARG A O 1
ATOM 700 N N . LEU A 1 97 ? 1.887 11.078 -15.93 1 98.88 97 LEU A N 1
ATOM 701 C CA . LEU A 1 97 ? 3.01 11.977 -15.688 1 98.88 97 LEU A CA 1
ATOM 702 C C . LEU A 1 97 ? 4.148 11.695 -16.656 1 98.88 97 LEU A C 1
ATOM 704 O O . LEU A 1 97 ? 5.215 12.312 -16.562 1 98.88 97 LEU A O 1
ATOM 708 N N . GLY A 1 98 ? 3.975 10.695 -17.562 1 98.69 98 GLY A N 1
ATOM 709 C CA . GLY A 1 98 ? 5 10.344 -18.531 1 98.69 98 GLY A CA 1
ATOM 710 C C . GLY A 1 98 ? 6.027 9.375 -17.984 1 98.69 98 GLY A C 1
ATOM 711 O O . GLY A 1 98 ? 7.137 9.273 -18.516 1 98.69 98 GLY A O 1
ATOM 712 N N . LEU A 1 99 ? 5.707 8.688 -16.953 1 98.5 99 LEU A N 1
ATOM 713 C CA . LEU A 1 99 ? 6.633 7.797 -16.25 1 98.5 99 LEU A CA 1
ATOM 714 C C . LEU A 1 99 ? 6.27 6.336 -16.516 1 98.5 99 LEU A C 1
ATOM 716 O O . LEU A 1 99 ? 6.387 5.5 -15.617 1 98.5 99 LEU A O 1
ATOM 720 N N . SER A 1 100 ? 5.727 6.027 -17.656 1 94.69 100 SER A N 1
ATOM 721 C CA . SER A 1 100 ? 5.398 4.641 -17.969 1 94.69 100 SER A CA 1
ATOM 722 C C . SER A 1 100 ? 6.637 3.752 -17.891 1 94.69 100 SER A C 1
ATOM 724 O O . SER A 1 100 ? 7.715 4.137 -18.359 1 94.69 100 SER A O 1
ATOM 726 N N . GLY A 1 101 ? 6.477 2.566 -17.312 1 97.25 101 GLY A N 1
ATOM 727 C CA . GLY A 1 101 ? 7.582 1.631 -17.172 1 97.25 101 GLY A CA 1
ATOM 728 C C . GLY A 1 101 ? 8.172 1.609 -15.773 1 97.25 101 GLY A C 1
ATOM 729 O O . GLY A 1 101 ? 8.836 0.646 -15.383 1 97.25 101 GLY A O 1
ATOM 730 N N . VAL A 1 102 ? 7.902 2.691 -14.992 1 98 102 VAL A N 1
ATOM 731 C CA . VAL A 1 102 ? 8.469 2.803 -13.656 1 98 102 VAL A CA 1
ATOM 732 C C . VAL A 1 102 ? 7.633 1.999 -12.672 1 98 102 VAL A C 1
ATOM 734 O O . VAL A 1 102 ? 6.426 1.823 -12.867 1 98 102 VAL A O 1
ATOM 737 N N . ALA A 1 103 ? 8.312 1.456 -11.633 1 98.75 103 ALA A N 1
ATOM 738 C CA . ALA A 1 103 ? 7.566 0.817 -10.555 1 98.75 103 ALA A CA 1
ATOM 739 C C . ALA A 1 103 ? 6.613 1.806 -9.891 1 98.75 103 ALA A C 1
ATOM 741 O O . ALA A 1 103 ? 6.98 2.953 -9.633 1 98.75 103 ALA A O 1
ATOM 742 N N . ALA A 1 104 ? 5.383 1.415 -9.695 1 98.94 104 ALA A N 1
ATOM 743 C CA . ALA A 1 104 ? 4.375 2.264 -9.055 1 98.94 104 ALA A CA 1
ATOM 744 C C . ALA A 1 104 ? 3.383 1.43 -8.25 1 98.94 104 ALA A C 1
ATOM 746 O O . ALA A 1 104 ? 2.895 0.403 -8.727 1 98.94 104 ALA A O 1
ATOM 747 N N . TYR A 1 105 ? 3.133 1.832 -6.98 1 98.94 105 TYR A N 1
ATOM 748 C CA . TYR A 1 105 ? 2.184 1.108 -6.141 1 98.94 105 TYR A CA 1
ATOM 749 C C . TYR A 1 105 ? 1.562 2.031 -5.098 1 98.94 105 TYR A C 1
ATOM 751 O O . TYR A 1 105 ? 2.078 3.121 -4.84 1 98.94 105 TYR A O 1
ATOM 759 N N . ASP A 1 106 ? 0.407 1.653 -4.574 1 98.94 106 ASP A N 1
ATOM 760 C CA . ASP A 1 106 ? -0.241 2.393 -3.492 1 98.94 106 ASP A CA 1
ATOM 761 C C . ASP A 1 106 ? 0.162 1.835 -2.129 1 98.94 106 ASP A C 1
ATOM 763 O O . ASP A 1 106 ? 0.43 0.64 -1.994 1 98.94 106 ASP A O 1
ATOM 767 N N . ILE A 1 107 ? 0.209 2.736 -1.146 1 98.75 107 ILE A N 1
ATOM 768 C CA . ILE A 1 107 ? 0.345 2.365 0.259 1 98.75 107 ILE A CA 1
ATOM 769 C C . ILE A 1 107 ? -0.898 2.803 1.03 1 98.75 107 ILE A C 1
ATOM 771 O O . ILE A 1 107 ? -1.429 3.893 0.8 1 98.75 107 ILE A O 1
ATOM 775 N N . ALA A 1 108 ? -1.36 1.881 1.879 1 98.81 108 ALA A N 1
ATOM 776 C CA . ALA A 1 108 ? -2.49 2.217 2.74 1 98.81 108 ALA A CA 1
ATOM 777 C C . ALA A 1 108 ? -2.066 2.271 4.207 1 98.81 108 ALA A C 1
ATOM 779 O O . ALA A 1 108 ? -1.734 1.245 4.801 1 98.81 108 ALA A O 1
ATOM 780 N N . ALA A 1 109 ? -2.039 3.465 4.777 1 98.75 109 ALA A N 1
ATOM 781 C CA . ALA A 1 109 ? -1.819 3.75 6.191 1 98.75 109 ALA A CA 1
ATOM 782 C C . ALA A 1 109 ? -2.615 4.977 6.633 1 98.75 109 ALA A C 1
ATOM 784 O O . ALA A 1 109 ? -2.184 5.715 7.52 1 98.75 109 ALA A O 1
ATOM 785 N N . VAL A 1 110 ? -3.65 5.242 5.957 1 98.44 110 VAL A N 1
ATOM 786 C CA . VAL A 1 110 ? -4.617 6.301 6.227 1 98.44 110 VAL A CA 1
ATOM 787 C C . VAL A 1 110 ? -3.893 7.637 6.371 1 98.44 110 VAL A C 1
ATOM 789 O O . VAL A 1 110 ? -3.125 8.031 5.488 1 98.44 110 VAL A O 1
ATOM 792 N N . CYS A 1 111 ? -4.152 8.391 7.453 1 98.69 111 CYS A N 1
ATOM 793 C CA . CYS A 1 111 ? -3.654 9.758 7.562 1 98.69 111 CYS A CA 1
ATOM 794 C C . CYS A 1 111 ? -2.143 9.773 7.75 1 98.69 111 CYS A C 1
ATOM 796 O O . CYS A 1 111 ? -1.493 10.797 7.508 1 98.69 111 CYS A O 1
ATOM 798 N N . SER A 1 112 ? -1.569 8.672 8.164 1 98.88 112 SER A N 1
ATOM 799 C CA . SER A 1 112 ? -0.12 8.594 8.312 1 98.88 112 SER A CA 1
ATOM 800 C C . SER A 1 112 ? 0.542 8.102 7.031 1 98.88 112 SER A C 1
ATOM 802 O O . SER A 1 112 ? 1.75 7.859 7.008 1 98.88 112 SER A O 1
ATOM 804 N N . GLY A 1 113 ? -0.246 7.949 6.004 1 98.88 113 GLY A N 1
ATOM 805 C CA . GLY A 1 113 ? 0.202 7.328 4.766 1 98.88 113 GLY A CA 1
ATOM 806 C C . GLY A 1 113 ? 1.409 8.016 4.156 1 98.88 113 GLY A C 1
ATOM 807 O O . GLY A 1 113 ? 2.289 7.355 3.6 1 98.88 113 GLY A O 1
ATOM 808 N N . PHE A 1 114 ? 1.444 9.32 4.227 1 98.94 114 PHE A N 1
ATOM 809 C CA . PHE A 1 114 ? 2.545 10.055 3.609 1 98.94 114 PHE A CA 1
ATOM 810 C C . PHE A 1 114 ? 3.869 9.703 4.277 1 98.94 114 PHE A C 1
ATOM 812 O O . PHE A 1 114 ? 4.879 9.508 3.598 1 98.94 114 PHE A O 1
ATOM 819 N N . ILE A 1 115 ? 3.936 9.617 5.617 1 98.94 115 ILE A N 1
ATOM 820 C CA . ILE A 1 115 ? 5.156 9.273 6.336 1 98.94 115 ILE A CA 1
ATOM 821 C C . ILE A 1 115 ? 5.574 7.848 5.996 1 98.94 115 ILE A C 1
ATOM 823 O O . ILE A 1 115 ? 6.758 7.574 5.781 1 98.94 115 ILE A O 1
ATOM 827 N N . TYR A 1 116 ? 4.598 6.934 5.973 1 98.94 116 TYR A N 1
ATOM 828 C CA . TYR A 1 116 ? 4.895 5.559 5.586 1 98.94 116 TYR A CA 1
ATOM 829 C C . TYR A 1 116 ? 5.41 5.496 4.152 1 98.94 116 TYR A C 1
ATOM 831 O O . TYR A 1 116 ? 6.32 4.727 3.846 1 98.94 116 TYR A O 1
ATOM 839 N N . GLY A 1 117 ? 4.754 6.289 3.236 1 98.94 117 GLY A N 1
ATOM 840 C CA . GLY A 1 117 ? 5.234 6.383 1.868 1 98.94 117 GLY A CA 1
ATOM 841 C C . GLY A 1 117 ? 6.652 6.91 1.77 1 98.94 117 GLY A C 1
ATOM 842 O O . GLY A 1 117 ? 7.465 6.383 1.003 1 98.94 117 GLY A O 1
ATOM 843 N N . LEU A 1 118 ? 6.988 7.949 2.578 1 98.94 118 LEU A N 1
ATOM 844 C CA . LEU A 1 118 ? 8.344 8.477 2.633 1 98.94 118 LEU A CA 1
ATOM 845 C C . LEU A 1 118 ? 9.336 7.402 3.072 1 98.94 118 LEU A C 1
ATOM 847 O O . LEU A 1 118 ? 10.391 7.23 2.453 1 98.94 118 LEU A O 1
ATOM 851 N N . ALA A 1 119 ? 8.961 6.691 4.125 1 98.94 119 ALA A N 1
ATOM 852 C CA . ALA A 1 119 ? 9.844 5.652 4.652 1 98.94 119 ALA A CA 1
ATOM 853 C C . ALA A 1 119 ? 10.141 4.594 3.594 1 98.94 119 ALA A C 1
ATOM 855 O O . ALA A 1 119 ? 11.289 4.18 3.422 1 98.94 119 ALA A O 1
ATOM 856 N N . SER A 1 120 ? 9.094 4.195 2.896 1 98.88 120 SER A N 1
ATOM 857 C CA . SER A 1 120 ? 9.266 3.18 1.862 1 98.88 120 SER A CA 1
ATOM 858 C C . SER A 1 120 ? 10.164 3.678 0.738 1 98.88 120 SER A C 1
ATOM 860 O O . SER A 1 120 ? 11.094 2.98 0.325 1 98.88 120 SER A O 1
ATOM 862 N N . ALA A 1 121 ? 9.883 4.863 0.261 1 98.88 121 ALA A N 1
ATOM 863 C CA . ALA A 1 121 ? 10.656 5.418 -0.846 1 98.88 121 ALA A CA 1
ATOM 864 C C . ALA A 1 121 ? 12.109 5.652 -0.436 1 98.88 121 ALA A C 1
ATOM 866 O O . ALA A 1 121 ? 13.031 5.336 -1.189 1 98.88 121 ALA A O 1
ATOM 867 N N . VAL A 1 122 ? 12.336 6.188 0.746 1 98.81 122 VAL A N 1
ATOM 868 C CA . VAL A 1 122 ? 13.68 6.426 1.255 1 98.81 122 VAL A CA 1
ATOM 869 C C . VAL A 1 122 ? 14.422 5.098 1.396 1 98.81 122 VAL A C 1
ATOM 871 O O . VAL A 1 122 ? 15.609 5.008 1.078 1 98.81 122 VAL A O 1
ATOM 874 N N . ALA A 1 123 ? 13.727 4.074 1.873 1 98.56 123 ALA A N 1
ATOM 875 C CA . ALA A 1 123 ? 14.328 2.752 1.992 1 98.56 123 ALA A CA 1
ATOM 876 C C . ALA A 1 123 ? 14.789 2.234 0.632 1 98.56 123 ALA A C 1
ATOM 878 O O . ALA A 1 123 ? 15.906 1.725 0.499 1 98.56 123 ALA A O 1
ATOM 879 N N . HIS A 1 124 ? 13.898 2.332 -0.4 1 98.62 124 HIS A N 1
ATOM 880 C CA . HIS A 1 124 ? 14.25 1.893 -1.744 1 98.62 124 HIS A CA 1
ATOM 881 C C . HIS A 1 124 ? 15.516 2.592 -2.236 1 98.62 124 HIS A C 1
ATOM 883 O O . HIS A 1 124 ? 16.391 1.962 -2.842 1 98.62 124 HIS A O 1
ATOM 889 N N . ILE A 1 125 ? 15.594 3.887 -1.992 1 98.44 125 ILE A N 1
ATOM 890 C CA . ILE A 1 125 ? 16.734 4.684 -2.441 1 98.44 125 ILE A CA 1
ATOM 891 C C . ILE A 1 125 ? 17.984 4.27 -1.677 1 98.44 125 ILE A C 1
ATOM 893 O O . ILE A 1 125 ? 19.031 3.998 -2.281 1 98.44 125 ILE A O 1
ATOM 897 N N . THR A 1 126 ? 17.875 4.203 -0.362 1 97.31 126 THR A N 1
ATOM 898 C CA . THR A 1 126 ? 19.016 3.881 0.496 1 97.31 126 THR A CA 1
ATOM 899 C C . THR A 1 126 ? 19.547 2.48 0.198 1 97.31 126 THR A C 1
ATOM 901 O O . THR A 1 126 ? 20.75 2.236 0.256 1 97.31 126 THR A O 1
ATOM 904 N N . ALA A 1 127 ? 18.609 1.553 -0.159 1 96.31 127 ALA A N 1
ATOM 905 C CA . ALA A 1 127 ? 18.969 0.174 -0.478 1 96.31 127 ALA A CA 1
ATOM 906 C C . ALA A 1 127 ? 19.578 0.076 -1.875 1 96.31 127 ALA A C 1
ATOM 908 O O . ALA A 1 127 ? 20.047 -0.986 -2.277 1 96.31 127 ALA A O 1
ATOM 909 N N . GLY A 1 128 ? 19.531 1.109 -2.66 1 95.69 128 GLY A N 1
ATOM 910 C CA . GLY A 1 128 ? 20.094 1.131 -4 1 95.69 128 GLY A CA 1
ATOM 911 C C . GLY A 1 128 ? 19.188 0.493 -5.039 1 95.69 128 GLY A C 1
ATOM 912 O O . GLY A 1 128 ? 19.641 0.158 -6.137 1 95.69 128 GLY A O 1
ATOM 913 N N . LEU A 1 129 ? 17.906 0.276 -4.703 1 96.06 129 LEU A N 1
ATOM 914 C CA . LEU A 1 129 ? 16.984 -0.306 -5.66 1 96.06 129 LEU A CA 1
ATOM 915 C C . LEU A 1 129 ? 16.562 0.722 -6.707 1 96.06 129 LEU A C 1
ATOM 917 O O . LEU A 1 129 ? 16.25 0.363 -7.848 1 96.06 129 LEU A O 1
ATOM 921 N N . VAL A 1 130 ? 16.5 1.979 -6.289 1 97.88 130 VAL A N 1
ATOM 922 C CA . VAL A 1 130 ? 16.156 3.074 -7.195 1 97.88 130 VAL A CA 1
ATOM 923 C C . VAL A 1 130 ? 17.031 4.289 -6.875 1 97.88 130 VAL A C 1
ATOM 925 O O . VAL A 1 130 ? 17.594 4.383 -5.785 1 97.88 130 VAL A O 1
ATOM 928 N N . GLY A 1 131 ? 17.141 5.195 -7.848 1 98 131 GLY A N 1
ATOM 929 C CA . GLY A 1 131 ? 17.906 6.414 -7.641 1 98 131 GLY A CA 1
ATOM 930 C C . GLY A 1 131 ? 17.047 7.602 -7.238 1 98 131 GLY A C 1
ATOM 931 O O . GLY A 1 131 ? 17.562 8.562 -6.66 1 98 131 GLY A O 1
ATOM 932 N N . SER A 1 132 ? 15.742 7.539 -7.57 1 98.75 132 SER A N 1
ATOM 933 C CA . SER A 1 132 ? 14.812 8.625 -7.289 1 98.75 132 SER A CA 1
ATOM 934 C C . SER A 1 132 ? 13.383 8.109 -7.176 1 98.75 132 SER A C 1
ATOM 936 O O . SER A 1 132 ? 13.07 7.012 -7.645 1 98.75 132 SER A O 1
ATOM 938 N N . ALA A 1 133 ? 12.578 8.898 -6.461 1 98.94 133 ALA A N 1
ATOM 939 C CA . ALA A 1 133 ? 11.188 8.492 -6.254 1 98.94 133 ALA A CA 1
ATOM 940 C C . ALA A 1 133 ? 10.273 9.703 -6.164 1 98.94 133 ALA A C 1
ATOM 942 O O . ALA A 1 133 ? 10.695 10.789 -5.766 1 98.94 133 ALA A O 1
ATOM 943 N N . LEU A 1 134 ? 9.078 9.523 -6.609 1 99 134 LEU A N 1
ATOM 944 C CA . LEU A 1 134 ? 7.957 10.438 -6.375 1 99 134 LEU A CA 1
ATOM 945 C C . LEU A 1 134 ? 7.008 9.867 -5.32 1 99 134 LEU A C 1
ATOM 947 O O . LEU A 1 134 ? 6.465 8.773 -5.492 1 99 134 LEU A O 1
ATOM 951 N N . VAL A 1 135 ? 6.918 10.578 -4.188 1 99 135 VAL A N 1
ATOM 952 C CA . VAL A 1 135 ? 5.996 10.18 -3.129 1 99 135 VAL A CA 1
ATOM 953 C C . VAL A 1 135 ? 4.812 11.148 -3.086 1 99 135 VAL A C 1
ATOM 955 O O . VAL A 1 135 ? 5 12.359 -2.984 1 99 135 VAL A O 1
ATOM 958 N N . ILE A 1 136 ? 3.598 10.57 -3.148 1 99 136 ILE A N 1
ATOM 959 C CA . ILE A 1 136 ? 2.4 11.406 -3.219 1 99 136 ILE A CA 1
ATOM 960 C C . ILE A 1 136 ? 1.428 11 -2.113 1 99 136 ILE A C 1
ATOM 962 O O . ILE A 1 136 ? 1.168 9.812 -1.906 1 99 136 ILE A O 1
ATOM 966 N N . GLY A 1 137 ? 0.972 11.922 -1.277 1 98.94 137 GLY A N 1
ATOM 967 C CA . GLY A 1 137 ? -0.263 11.805 -0.521 1 98.94 137 GLY A CA 1
ATOM 968 C C . GLY A 1 137 ? -1.441 12.484 -1.188 1 98.94 137 GLY A C 1
ATOM 969 O O . GLY A 1 137 ? -1.375 13.68 -1.508 1 98.94 137 GLY A O 1
ATOM 970 N N . ALA A 1 138 ? -2.527 11.742 -1.459 1 99 138 ALA A N 1
ATOM 971 C CA . ALA A 1 138 ? -3.672 12.312 -2.164 1 99 138 ALA A CA 1
ATOM 972 C C . ALA A 1 138 ? -4.984 11.727 -1.653 1 99 138 ALA A C 1
ATOM 974 O O . ALA A 1 138 ? -5.062 10.523 -1.376 1 99 138 ALA A O 1
ATOM 975 N N . GLU A 1 139 ? -5.98 12.625 -1.526 1 98.88 139 GLU A N 1
ATOM 976 C CA . GLU A 1 139 ? -7.246 12.188 -0.944 1 98.88 139 GLU A CA 1
ATOM 977 C C . GLU A 1 139 ? -8.414 13 -1.483 1 98.88 139 GLU A C 1
ATOM 979 O O . GLU A 1 139 ? -8.297 14.211 -1.682 1 98.88 139 GLU A O 1
ATOM 984 N N . THR A 1 140 ? -9.531 12.367 -1.715 1 98.75 140 THR A N 1
ATOM 985 C CA . THR A 1 140 ? -10.844 12.984 -1.849 1 98.75 140 THR A CA 1
ATOM 986 C C . THR A 1 140 ? -11.812 12.445 -0.802 1 98.75 140 THR A C 1
ATOM 988 O O . THR A 1 140 ? -12.797 11.789 -1.144 1 98.75 140 THR A O 1
ATOM 991 N N . TYR A 1 141 ? -11.586 12.781 0.431 1 98.56 141 TYR A N 1
ATOM 992 C CA . TYR A 1 141 ? -12.383 12.281 1.545 1 98.56 141 TYR A CA 1
ATOM 993 C C . TYR A 1 141 ? -13.836 12.703 1.409 1 98.56 141 TYR A C 1
ATOM 995 O O . TYR A 1 141 ? -14.742 12.016 1.898 1 98.56 141 TYR A O 1
ATOM 1003 N N . SER A 1 142 ? -14.086 13.82 0.719 1 97.75 142 SER A N 1
ATOM 1004 C CA . SER A 1 142 ? -15.453 14.281 0.488 1 97.75 142 SER A CA 1
ATOM 1005 C C . SER A 1 142 ? -16.312 13.18 -0.133 1 97.75 142 SER A C 1
ATOM 1007 O O . SER A 1 142 ? -17.531 13.18 0.024 1 97.75 142 SER A O 1
ATOM 1009 N N . THR A 1 143 ? -15.656 12.219 -0.785 1 96.88 143 THR A N 1
ATOM 1010 C CA . THR A 1 143 ? -16.391 11.195 -1.513 1 96.88 143 THR A CA 1
ATOM 1011 C C . THR A 1 143 ? -16.797 10.055 -0.58 1 96.88 143 THR A C 1
ATOM 1013 O O . THR A 1 143 ? -17.594 9.188 -0.961 1 96.88 143 THR A O 1
ATOM 1016 N N . ILE A 1 144 ? -16.281 10.047 0.664 1 97.12 144 ILE A N 1
ATOM 1017 C CA . ILE A 1 144 ? -16.578 8.922 1.537 1 97.12 144 ILE A CA 1
ATOM 1018 C C . ILE A 1 144 ? -17.219 9.414 2.834 1 97.12 144 ILE A C 1
ATOM 1020 O O . ILE A 1 144 ? -17.312 8.672 3.809 1 97.12 144 ILE A O 1
ATOM 1024 N N . LEU A 1 145 ? -17.609 10.68 2.904 1 97.38 145 LEU A N 1
ATOM 1025 C CA . LEU A 1 145 ? -18.25 11.25 4.09 1 97.38 145 LEU A CA 1
ATOM 1026 C C . LEU A 1 145 ? -19.766 11.117 4.012 1 97.38 145 LEU A C 1
ATOM 1028 O O . LEU A 1 145 ? -20.344 11.289 2.941 1 97.38 145 LEU A O 1
ATOM 1032 N N . ASP A 1 146 ? -20.375 10.773 5.129 1 95.88 146 ASP A N 1
ATOM 1033 C CA . ASP A 1 146 ? -21.828 10.875 5.262 1 95.88 146 ASP A CA 1
ATOM 1034 C C . ASP A 1 146 ? -22.266 12.336 5.355 1 95.88 146 ASP A C 1
ATOM 1036 O O . ASP A 1 146 ? -21.953 13.023 6.328 1 95.88 146 ASP A O 1
ATOM 1040 N N . PRO A 1 147 ? -23 12.781 4.449 1 91.44 147 PRO A N 1
ATOM 1041 C CA . PRO A 1 147 ? -23.375 14.195 4.441 1 91.44 147 PRO A CA 1
ATOM 1042 C C . PRO A 1 147 ? -24.203 14.586 5.664 1 91.44 147 PRO A C 1
ATOM 1044 O O . PRO A 1 147 ? -24.359 15.773 5.961 1 91.44 147 PRO A O 1
ATOM 1047 N N . LEU A 1 148 ? -24.703 13.625 6.344 1 93.5 148 LEU A N 1
ATOM 1048 C CA . LEU A 1 148 ? -25.562 13.922 7.48 1 93.5 148 LEU A CA 1
ATOM 1049 C C . LEU A 1 148 ? -24.812 13.773 8.797 1 93.5 148 LEU A C 1
ATOM 1051 O O . LEU A 1 148 ? -25.344 14.078 9.867 1 93.5 148 LEU A O 1
ATOM 1055 N N . ASP A 1 149 ? -23.594 13.344 8.711 1 95.06 149 ASP A N 1
ATOM 1056 C CA . ASP A 1 149 ? -22.797 13.164 9.922 1 95.06 149 ASP A CA 1
ATOM 1057 C C . ASP A 1 149 ? -21.938 14.383 10.195 1 95.06 149 ASP A C 1
ATOM 1059 O O . ASP A 1 149 ? -20.844 14.531 9.625 1 95.06 149 ASP A O 1
ATOM 1063 N N . ARG A 1 150 ? -22.25 15.125 11.148 1 94.62 150 ARG A N 1
ATOM 1064 C CA . ARG A 1 150 ? -21.547 16.359 11.461 1 94.62 150 ARG A CA 1
ATOM 1065 C C . ARG A 1 150 ? -20.188 16.094 12.094 1 94.62 150 ARG A C 1
ATOM 1067 O O . ARG A 1 150 ? -19.297 16.953 12.078 1 94.62 150 ARG A O 1
ATOM 1074 N N . THR A 1 151 ? -20.031 14.914 12.664 1 94.19 151 THR A N 1
ATOM 1075 C CA . THR A 1 151 ? -18.812 14.625 13.414 1 94.19 151 THR A CA 1
ATOM 1076 C C . THR A 1 151 ? -17.625 14.438 12.477 1 94.19 151 THR A C 1
ATOM 1078 O O . THR A 1 151 ? -16.469 14.586 12.883 1 94.19 151 THR A O 1
ATOM 1081 N N . THR A 1 152 ? -17.891 14.109 11.227 1 96.19 152 THR A N 1
ATOM 1082 C CA . THR A 1 152 ? -16.812 13.883 10.273 1 96.19 152 THR A CA 1
ATOM 1083 C C . THR A 1 152 ? -16.875 14.883 9.125 1 96.19 152 THR A C 1
ATOM 1085 O O . THR A 1 152 ? -15.844 15.375 8.672 1 96.19 152 THR A O 1
ATOM 1088 N N . SER A 1 153 ? -18.047 15.289 8.734 1 96.38 153 SER A N 1
ATOM 1089 C CA . SER A 1 153 ? -18.234 16.125 7.543 1 96.38 153 SER A CA 1
ATOM 1090 C C . SER A 1 153 ? -17.625 17.5 7.742 1 96.38 153 SER A C 1
ATOM 1092 O O . SER A 1 153 ? -17.203 18.156 6.777 1 96.38 153 SER A O 1
ATOM 1094 N N . VAL A 1 154 ? -17.5 17.969 8.938 1 97.44 154 VAL A N 1
ATOM 1095 C CA . VAL A 1 154 ? -17.016 19.312 9.195 1 97.44 154 VAL A CA 1
ATOM 1096 C C . VAL A 1 154 ? -15.492 19.312 9.273 1 97.44 154 VAL A C 1
ATOM 1098 O O . VAL A 1 154 ? -14.859 20.359 9.336 1 97.44 154 VAL A O 1
ATOM 1101 N N . ILE A 1 155 ? -14.828 18.125 9.148 1 98.25 155 ILE A N 1
ATOM 1102 C CA . ILE A 1 155 ? -13.406 17.984 9.469 1 98.25 155 ILE A CA 1
ATOM 1103 C C . ILE A 1 155 ? -12.602 17.891 8.172 1 98.25 155 ILE A C 1
ATOM 1105 O O . ILE A 1 155 ? -11.562 18.547 8.031 1 98.25 155 ILE A O 1
ATOM 1109 N N . PHE A 1 156 ? -13.117 17.203 7.199 1 98.69 156 PHE A N 1
ATOM 1110 C CA . PHE A 1 156 ? -12.219 16.688 6.164 1 98.69 156 PHE A CA 1
ATOM 1111 C C . PHE A 1 156 ? -12.305 17.562 4.91 1 98.69 156 PHE A C 1
ATOM 1113 O O . PHE A 1 156 ? -13.375 18.062 4.574 1 98.69 156 PHE A O 1
ATOM 1120 N N . GLY A 1 157 ? -11.188 17.734 4.262 1 98.75 157 GLY A N 1
ATOM 1121 C CA . GLY A 1 157 ? -11.039 18.328 2.939 1 98.75 157 GLY A CA 1
ATOM 1122 C C . GLY A 1 157 ? -10.312 17.422 1.962 1 98.75 157 GLY A C 1
ATOM 1123 O O . GLY A 1 157 ? -9.891 16.312 2.324 1 98.75 157 GLY A O 1
ATOM 1124 N N . ASP A 1 158 ? -10.273 17.859 0.702 1 98.88 158 ASP A N 1
ATOM 1125 C CA . ASP A 1 158 ? -9.609 17.125 -0.372 1 98.88 158 ASP A CA 1
ATOM 1126 C C . ASP A 1 158 ? -8.336 17.828 -0.823 1 98.88 158 ASP A C 1
ATOM 1128 O O . ASP A 1 158 ? -8.242 19.062 -0.748 1 98.88 158 ASP A O 1
ATOM 1132 N N . GLY A 1 159 ? -7.34 17.047 -1.278 1 98.94 159 GLY A N 1
ATOM 1133 C CA . GLY A 1 159 ? -6.102 17.609 -1.793 1 98.94 159 GLY A CA 1
ATOM 1134 C C . GLY A 1 159 ? -5.027 16.578 -2.035 1 98.94 159 GLY A C 1
ATOM 1135 O O . GLY A 1 159 ? -5.238 15.383 -1.795 1 98.94 159 GLY A O 1
ATOM 1136 N N . ALA A 1 160 ? -3.957 17.047 -2.6 1 98.94 160 ALA A N 1
ATOM 1137 C CA . ALA A 1 160 ? -2.791 16.203 -2.848 1 98.94 160 ALA A CA 1
ATOM 1138 C C . ALA A 1 160 ? -1.496 16.984 -2.621 1 98.94 160 ALA A C 1
ATOM 1140 O O . ALA A 1 160 ? -1.445 18.203 -2.842 1 98.94 160 ALA A O 1
ATOM 1141 N N . GLY A 1 161 ? -0.522 16.375 -2.113 1 98.94 161 GLY A N 1
ATOM 1142 C CA . GLY A 1 161 ? 0.854 16.828 -2.02 1 98.94 161 GLY A CA 1
ATOM 1143 C C . GLY A 1 161 ? 1.867 15.773 -2.41 1 98.94 161 GLY A C 1
ATOM 1144 O O . GLY A 1 161 ? 1.68 14.594 -2.119 1 98.94 161 GLY A O 1
ATOM 1145 N N . ALA A 1 162 ? 2.922 16.188 -3.086 1 98.94 162 ALA A N 1
ATOM 1146 C CA . ALA A 1 162 ? 3.926 15.273 -3.627 1 98.94 162 ALA A CA 1
ATOM 1147 C C . ALA A 1 162 ? 5.336 15.805 -3.387 1 98.94 162 ALA A C 1
ATOM 1149 O O . ALA A 1 162 ? 5.559 17.016 -3.396 1 98.94 162 ALA A O 1
ATOM 1150 N N . VAL A 1 163 ? 6.266 14.883 -3.209 1 98.94 163 VAL A N 1
ATOM 1151 C CA . VAL A 1 163 ? 7.676 15.258 -3.129 1 98.94 163 VAL A CA 1
ATOM 1152 C C . VAL A 1 163 ? 8.5 14.367 -4.062 1 98.94 163 VAL A C 1
ATOM 1154 O O . VAL A 1 163 ? 8.148 13.211 -4.297 1 98.94 163 VAL A O 1
ATOM 1157 N N . VAL A 1 164 ? 9.508 14.914 -4.617 1 98.94 164 VAL A N 1
ATOM 1158 C CA . VAL A 1 164 ? 10.539 14.156 -5.328 1 98.94 164 VAL A CA 1
ATOM 1159 C C . VAL A 1 164 ? 11.719 13.891 -4.402 1 98.94 164 VAL A C 1
ATOM 1161 O O . VAL A 1 164 ? 12.219 14.812 -3.74 1 98.94 164 VAL A O 1
ATOM 1164 N N . LEU A 1 165 ? 12.078 12.664 -4.285 1 98.94 165 LEU A N 1
ATOM 1165 C CA . LEU A 1 165 ? 13.266 12.25 -3.549 1 98.94 165 LEU A CA 1
ATOM 1166 C C . LEU A 1 165 ? 14.352 11.773 -4.504 1 98.94 165 LEU A C 1
ATOM 1168 O O . LEU A 1 165 ? 14.062 11.156 -5.531 1 98.94 165 LEU A O 1
ATOM 1172 N N . ARG A 1 166 ? 15.547 12.031 -4.195 1 98.56 166 ARG A N 1
ATOM 1173 C CA . ARG A 1 166 ? 16.688 11.516 -4.945 1 98.56 166 ARG A CA 1
ATOM 1174 C C . ARG A 1 166 ? 17.75 10.953 -4.008 1 98.56 166 ARG A C 1
ATOM 1176 O O . ARG A 1 166 ? 17.766 11.258 -2.812 1 98.56 166 ARG A O 1
ATOM 1183 N N . SER A 1 167 ? 18.625 10.117 -4.59 1 98.38 167 SER A N 1
ATOM 1184 C CA . SER A 1 167 ? 19.797 9.625 -3.848 1 98.38 167 SER A CA 1
ATOM 1185 C C . SER A 1 167 ? 20.766 10.75 -3.543 1 98.38 167 SER A C 1
ATOM 1187 O O . SER A 1 167 ? 21 11.625 -4.387 1 98.38 167 SER A O 1
ATOM 1189 N N . GLY A 1 168 ? 21.25 10.797 -2.314 1 98.12 168 GLY A N 1
ATOM 1190 C CA . GLY A 1 168 ? 22.25 11.758 -1.872 1 98.12 168 GLY A CA 1
ATOM 1191 C C . GLY A 1 168 ? 23.062 11.266 -0.689 1 98.12 168 GLY A C 1
ATOM 1192 O O . GLY A 1 168 ? 23.172 10.062 -0.46 1 98.12 168 GLY A O 1
ATOM 1193 N N . SER A 1 169 ? 23.719 12.195 -0.069 1 97 169 SER A N 1
ATOM 1194 C CA . SER A 1 169 ? 24.547 11.875 1.092 1 97 169 SER A CA 1
ATOM 1195 C C . SER A 1 169 ? 23.781 12.094 2.393 1 97 169 SER A C 1
ATOM 1197 O O . SER A 1 169 ? 22.891 12.945 2.459 1 97 169 SER A O 1
ATOM 1199 N N . VAL A 1 170 ? 24.156 11.406 3.391 1 95.06 170 VAL A N 1
ATOM 1200 C CA . VAL A 1 170 ? 23.469 11.461 4.68 1 95.06 170 VAL A CA 1
ATOM 1201 C C . VAL A 1 170 ? 23.656 12.836 5.312 1 95.06 170 VAL A C 1
ATOM 1203 O O . VAL A 1 170 ? 22.828 13.273 6.117 1 95.06 170 VAL A O 1
ATOM 1206 N N . ASP A 1 171 ? 24.734 13.594 4.879 1 95.38 171 ASP A N 1
ATOM 1207 C CA . ASP A 1 171 ? 25.047 14.875 5.496 1 95.38 171 ASP A CA 1
ATOM 1208 C C . ASP A 1 171 ? 24.453 16.031 4.691 1 95.38 171 ASP A C 1
ATOM 1210 O O . ASP A 1 171 ? 24.578 17.188 5.082 1 95.38 171 ASP A O 1
ATOM 1214 N N . GLU A 1 172 ? 23.75 15.672 3.672 1 96.94 172 GLU A N 1
ATOM 1215 C CA . GLU A 1 172 ? 23.141 16.672 2.801 1 96.94 172 GLU A CA 1
ATOM 1216 C C . GLU A 1 172 ? 21.828 17.172 3.391 1 96.94 172 GLU A C 1
ATOM 1218 O O . GLU A 1 172 ? 21.047 16.391 3.939 1 96.94 172 GLU A O 1
ATOM 1223 N N . ARG A 1 173 ? 21.609 18.531 3.35 1 98.06 173 ARG A N 1
ATOM 1224 C CA . ARG A 1 173 ? 20.266 19.016 3.689 1 98.06 173 ARG A CA 1
ATOM 1225 C C . ARG A 1 173 ? 19.203 18.312 2.844 1 98.06 173 ARG A C 1
ATOM 1227 O O . ARG A 1 173 ? 19.406 18.078 1.649 1 98.06 173 ARG A O 1
ATOM 1234 N N . GLY A 1 174 ? 18.156 18.016 3.473 1 98.62 174 GLY A N 1
ATOM 1235 C CA . GLY A 1 174 ? 17.109 17.312 2.764 1 98.62 174 GLY A CA 1
ATOM 1236 C C . GLY A 1 174 ? 17.109 15.82 2.992 1 98.62 174 GLY A C 1
ATOM 1237 O O . GLY A 1 174 ? 16.141 15.133 2.688 1 98.62 174 GLY A O 1
ATOM 1238 N N . ALA A 1 175 ? 18.297 15.305 3.477 1 98.62 175 ALA A N 1
ATOM 1239 C CA . ALA A 1 175 ? 18.344 13.891 3.818 1 98.62 175 ALA A CA 1
ATOM 1240 C C . ALA A 1 175 ? 17.469 13.586 5.023 1 98.62 175 ALA A C 1
ATOM 1242 O O . ALA A 1 175 ? 17.5 14.297 6.027 1 98.62 175 ALA A O 1
ATOM 1243 N N . PHE A 1 176 ? 16.625 12.586 4.883 1 98.75 176 PHE A N 1
ATOM 1244 C CA . PHE A 1 176 ? 15.844 12.172 6.039 1 98.75 176 PHE A CA 1
ATOM 1245 C C . PHE A 1 176 ? 16.734 11.492 7.074 1 98.75 176 PHE A C 1
ATOM 1247 O O . PHE A 1 176 ? 17.531 10.625 6.734 1 98.75 176 PHE A O 1
ATOM 1254 N N . LEU A 1 177 ? 16.562 11.828 8.328 1 97.81 177 LEU A N 1
ATOM 1255 C CA . LEU A 1 177 ? 17.516 11.469 9.383 1 97.81 177 LEU A CA 1
ATOM 1256 C C . LEU A 1 177 ? 17.109 10.156 10.047 1 97.81 177 LEU A C 1
ATOM 1258 O O . LEU A 1 177 ? 17.875 9.602 10.836 1 97.81 177 LEU A O 1
ATOM 1262 N N . GLY A 1 178 ? 15.914 9.648 9.727 1 97.31 178 GLY A N 1
ATOM 1263 C CA . GLY A 1 178 ? 15.375 8.414 10.281 1 97.31 178 GLY A CA 1
ATOM 1264 C C . GLY A 1 178 ? 13.859 8.383 10.305 1 97.31 178 GLY A C 1
ATOM 1265 O O . GLY A 1 178 ? 13.203 9.359 9.93 1 97.31 178 GLY A O 1
ATOM 1266 N N . PHE A 1 179 ? 13.344 7.258 10.711 1 98.62 179 PHE A N 1
ATOM 1267 C CA . PHE A 1 179 ? 11.898 7.059 10.812 1 98.62 179 PHE A CA 1
ATOM 1268 C C . PHE A 1 179 ? 11.555 6.312 12.094 1 98.62 179 PHE A C 1
ATOM 1270 O O . PHE A 1 179 ? 12.289 5.418 12.523 1 98.62 179 PHE A O 1
ATOM 1277 N N . ASP A 1 180 ? 10.547 6.711 12.742 1 98.75 180 ASP A N 1
ATOM 1278 C CA . ASP A 1 180 ? 9.875 5.965 13.797 1 98.75 180 ASP A CA 1
ATOM 1279 C C . ASP A 1 180 ? 8.43 5.656 13.422 1 98.75 180 ASP A C 1
ATOM 1281 O O . ASP A 1 180 ? 7.594 6.562 13.352 1 98.75 180 ASP A O 1
ATOM 1285 N N . LEU A 1 181 ? 8.172 4.379 13.141 1 98.81 181 LEU A N 1
ATOM 1286 C CA . LEU A 1 181 ? 6.855 3.953 12.664 1 98.81 181 LEU A CA 1
ATOM 1287 C C . LEU A 1 181 ? 6.238 2.939 13.617 1 98.81 181 LEU A C 1
ATOM 1289 O O . LEU A 1 181 ? 6.953 2.178 14.273 1 98.81 181 LEU A O 1
ATOM 1293 N N . GLY A 1 182 ? 4.918 2.908 13.688 1 98.81 182 GLY A N 1
ATOM 1294 C CA . GLY A 1 182 ? 4.207 1.931 14.492 1 98.81 182 GLY A CA 1
ATOM 1295 C C . GLY A 1 182 ? 2.732 1.835 14.156 1 98.81 182 GLY A C 1
ATOM 1296 O O . GLY A 1 182 ? 2.229 2.6 13.336 1 98.81 182 GLY A O 1
ATOM 1297 N N . SER A 1 183 ? 2.104 0.845 14.758 1 98.81 183 SER A N 1
ATOM 1298 C CA . SER A 1 183 ? 0.667 0.652 14.586 1 98.81 183 SER A CA 1
ATOM 1299 C C . SER A 1 183 ? 0.065 -0.094 15.773 1 98.81 183 SER A C 1
ATOM 1301 O O . SER A 1 183 ? 0.783 -0.75 16.531 1 98.81 183 SER A O 1
ATOM 1303 N N . ASP A 1 184 ? -1.161 0.107 15.992 1 98.62 184 ASP A N 1
ATOM 1304 C CA . ASP A 1 184 ? -1.963 -0.637 16.953 1 98.62 184 ASP A CA 1
ATOM 1305 C C . ASP A 1 184 ? -3.324 -1.005 16.375 1 98.62 184 ASP A C 1
ATOM 1307 O O . ASP A 1 184 ? -4.301 -0.272 16.562 1 98.62 184 ASP A O 1
ATOM 1311 N N . GLY A 1 185 ? -3.355 -2.215 15.773 1 98.56 185 GLY A N 1
ATOM 1312 C CA . GLY A 1 185 ? -4.539 -2.662 15.055 1 98.56 185 GLY A CA 1
ATOM 1313 C C . GLY A 1 185 ? -5.672 -3.082 15.969 1 98.56 185 GLY A C 1
ATOM 1314 O O . GLY A 1 185 ? -6.793 -3.316 15.516 1 98.56 185 GLY A O 1
ATOM 1315 N N . ALA A 1 186 ? -5.461 -3.156 17.312 1 98.31 186 ALA A N 1
ATOM 1316 C CA . ALA A 1 186 ? -6.52 -3.453 18.266 1 98.31 186 ALA A CA 1
ATOM 1317 C C . ALA A 1 186 ? -7.582 -2.355 18.266 1 98.31 186 ALA A C 1
ATOM 1319 O O . ALA A 1 186 ? -8.727 -2.592 18.672 1 98.31 186 ALA A O 1
ATOM 1320 N N . LEU A 1 187 ? -7.199 -1.189 17.766 1 98.06 187 LEU A N 1
ATOM 1321 C CA . LEU A 1 187 ? -8.062 -0.016 17.844 1 98.06 187 LEU A CA 1
ATOM 1322 C C . LEU A 1 187 ? -8.562 0.367 16.453 1 98.06 187 LEU A C 1
ATOM 1324 O O . LEU A 1 187 ? -8.898 1.528 16.203 1 98.06 187 LEU A O 1
ATOM 1328 N N . LYS A 1 188 ? -8.641 -0.6 15.547 1 98 188 LYS A N 1
ATOM 1329 C CA . LYS A 1 188 ? -8.984 -0.345 14.148 1 98 188 LYS A CA 1
ATOM 1330 C C . LYS A 1 188 ? -10.391 0.251 14.031 1 98 188 LYS A C 1
ATOM 1332 O O . LYS A 1 188 ? -10.672 0.999 13.094 1 98 188 LYS A O 1
ATOM 1337 N N . ASP A 1 189 ? -11.289 -0 15.031 1 97.94 189 ASP A N 1
ATOM 1338 C CA . ASP A 1 189 ? -12.688 0.406 14.93 1 97.94 189 ASP A CA 1
ATOM 1339 C C . ASP A 1 189 ? -12.859 1.889 15.25 1 97.94 189 ASP A C 1
ATOM 1341 O O . ASP A 1 189 ? -13.906 2.475 14.984 1 97.94 189 ASP A O 1
ATOM 1345 N N . LEU A 1 190 ? -11.82 2.566 15.766 1 98.62 190 LEU A N 1
ATOM 1346 C CA . LEU A 1 190 ? -11.906 3.986 16.094 1 98.62 190 LEU A CA 1
ATOM 1347 C C . LEU A 1 190 ? -12 4.832 14.828 1 98.62 190 LEU A C 1
ATOM 1349 O O . LEU A 1 190 ? -12.516 5.949 14.859 1 98.62 190 LEU A O 1
ATOM 1353 N N . ILE A 1 191 ? -11.43 4.395 13.742 1 98.62 191 ILE A N 1
ATOM 1354 C CA . ILE A 1 191 ? -11.484 4.988 12.406 1 98.62 191 ILE A CA 1
ATOM 1355 C C . ILE A 1 191 ? -11.727 3.898 11.367 1 98.62 191 ILE A C 1
ATOM 1357 O O . ILE A 1 191 ? -10.867 3.041 11.141 1 98.62 191 ILE A O 1
ATOM 1361 N N . VAL A 1 192 ? -12.945 3.914 10.758 1 98.38 192 VAL A N 1
ATOM 1362 C CA . VAL A 1 192 ? -13.242 2.75 9.93 1 98.38 192 VAL A CA 1
ATOM 1363 C C . VAL A 1 192 ? -14.344 3.092 8.922 1 98.38 192 VAL A C 1
ATOM 1365 O O . VAL A 1 192 ? -15.164 3.979 9.172 1 98.38 192 VAL A O 1
ATOM 1368 N N . ILE A 1 193 ? -14.25 2.604 7.75 1 98.06 193 ILE A N 1
ATOM 1369 C CA . ILE A 1 193 ? -15.391 2.373 6.879 1 98.06 193 ILE A CA 1
ATOM 1370 C C . ILE A 1 193 ? -15.875 0.931 7.023 1 98.06 193 ILE A C 1
ATOM 1372 O O . ILE A 1 193 ? -15.242 0.006 6.504 1 98.06 193 ILE A O 1
ATOM 1376 N N . PRO A 1 194 ? -16.984 0.695 7.668 1 96.06 194 PRO A N 1
ATOM 1377 C CA . PRO A 1 194 ? -17.344 -0.662 8.078 1 96.06 194 PRO A CA 1
ATOM 1378 C C . PRO A 1 194 ? -17.656 -1.579 6.898 1 96.06 194 PRO A C 1
ATOM 1380 O O . PRO A 1 194 ? -17.359 -2.777 6.953 1 96.06 194 PRO A O 1
ATOM 1383 N N . GLY A 1 195 ? -18.266 -1.076 5.867 1 94.88 195 GLY A N 1
ATOM 1384 C CA . GLY A 1 195 ? -18.719 -1.898 4.754 1 94.88 195 GLY A CA 1
ATOM 1385 C C . GLY A 1 195 ? -17.875 -1.728 3.506 1 94.88 195 GLY A C 1
ATOM 1386 O O . GLY A 1 195 ? -17.141 -0.74 3.373 1 94.88 195 GLY A O 1
ATOM 1387 N N . GLY A 1 196 ? -17.938 -2.732 2.621 1 93.88 196 GLY A N 1
ATOM 1388 C CA . GLY A 1 196 ? -17.344 -2.592 1.303 1 93.88 196 GLY A CA 1
ATOM 1389 C C . GLY A 1 196 ? -16.078 -3.414 1.133 1 93.88 196 GLY A C 1
ATOM 1390 O O . GLY A 1 196 ? -15.547 -3.518 0.027 1 93.88 196 GLY A O 1
ATOM 1391 N N . GLY A 1 197 ? -15.578 -4.027 2.232 1 96.19 197 GLY A N 1
ATOM 1392 C CA . GLY A 1 197 ? -14.398 -4.879 2.152 1 96.19 197 GLY A CA 1
ATOM 1393 C C . GLY A 1 197 ? -14.727 -6.359 2.252 1 96.19 197 GLY A C 1
ATOM 1394 O O . GLY A 1 197 ? -15.898 -6.746 2.24 1 96.19 197 GLY A O 1
ATOM 1395 N N . SER A 1 198 ? -13.68 -7.121 2.281 1 97.5 198 SER A N 1
ATOM 1396 C CA . SER A 1 198 ? -13.852 -8.57 2.254 1 97.5 198 SER A CA 1
ATOM 1397 C C . SER A 1 198 ? -14.547 -9.07 3.516 1 97.5 198 SER A C 1
ATOM 1399 O O . SER A 1 198 ? -15.242 -10.086 3.488 1 97.5 198 SER A O 1
ATOM 1401 N N . ARG A 1 199 ? -14.32 -8.336 4.664 1 96.62 199 ARG A N 1
ATOM 1402 C CA . ARG A 1 199 ? -14.93 -8.781 5.914 1 96.62 199 ARG A CA 1
ATOM 1403 C C . ARG A 1 199 ? -16.453 -8.82 5.797 1 96.62 199 ARG A C 1
ATOM 1405 O O . ARG A 1 199 ? -17.078 -9.805 6.188 1 96.62 199 ARG A O 1
ATOM 1412 N N . GLU A 1 200 ? -17.078 -7.773 5.258 1 95.31 200 GLU A N 1
ATOM 1413 C CA . GLU A 1 200 ? -18.516 -7.734 5.066 1 95.31 200 GLU A CA 1
ATOM 1414 C C . GLU A 1 200 ? -18.969 -8.695 3.965 1 95.31 200 GLU A C 1
ATOM 1416 O O . GLU A 1 200 ? -19.938 -9.422 4.129 1 95.31 200 GLU A O 1
ATOM 1421 N N . ARG A 1 201 ? -18.234 -8.727 2.885 1 93.75 201 ARG A N 1
ATOM 1422 C CA . ARG A 1 201 ? -18.625 -9.5 1.707 1 93.75 201 ARG A CA 1
ATOM 1423 C C . ARG A 1 201 ? -18.547 -11 1.98 1 93.75 201 ARG A C 1
ATOM 1425 O O . ARG A 1 201 ? -19.344 -11.773 1.437 1 93.75 201 ARG A O 1
ATOM 1432 N N . ALA A 1 202 ? -17.609 -11.391 2.793 1 94.06 202 ALA A N 1
ATOM 1433 C CA . ALA A 1 202 ? -17.453 -12.805 3.119 1 94.06 202 ALA A CA 1
ATOM 1434 C C . ALA A 1 202 ? -18.547 -13.273 4.059 1 94.06 202 ALA A C 1
ATOM 1436 O O . ALA A 1 202 ? -18.906 -14.453 4.074 1 94.06 202 ALA A O 1
ATOM 1437 N N . ALA A 1 203 ? -19.031 -12.422 4.91 1 88.25 203 ALA A N 1
ATOM 1438 C CA . ALA A 1 203 ? -20.078 -12.766 5.867 1 88.25 203 ALA A CA 1
ATOM 1439 C C . ALA A 1 203 ? -21.422 -12.914 5.172 1 88.25 203 ALA A C 1
ATOM 1441 O O . ALA A 1 203 ? -22.375 -13.438 5.758 1 88.25 203 ALA A O 1
ATOM 1442 N N . ALA A 1 204 ? -21.547 -12.695 3.932 1 74.31 204 ALA A N 1
ATOM 1443 C CA . ALA A 1 204 ? -22.75 -12.828 3.123 1 74.31 204 ALA A CA 1
ATOM 1444 C C . ALA A 1 204 ? -23.922 -12.062 3.742 1 74.31 204 ALA A C 1
ATOM 1446 O O . ALA A 1 204 ? -25.078 -12.492 3.645 1 74.31 204 ALA A O 1
ATOM 1447 N N . GLU A 1 205 ? -23.625 -11.18 4.562 1 76.06 205 GLU A N 1
ATOM 1448 C CA . GLU A 1 205 ? -24.688 -10.32 5.066 1 76.06 205 GLU A CA 1
ATOM 1449 C C . GLU A 1 205 ? -25 -9.195 4.086 1 76.06 205 GLU A C 1
ATOM 1451 O O . GLU A 1 205 ? -24.125 -8.789 3.305 1 76.06 205 GLU A O 1
ATOM 1456 N N . ARG A 1 206 ? -26.266 -8.891 4.137 1 78.31 206 ARG A N 1
ATOM 1457 C CA . ARG A 1 206 ? -26.672 -7.766 3.301 1 78.31 206 ARG A CA 1
ATOM 1458 C C . ARG A 1 206 ? -25.938 -6.496 3.707 1 78.31 206 ARG A C 1
ATOM 1460 O O . ARG A 1 206 ? -25.891 -6.148 4.887 1 78.31 206 ARG A O 1
ATOM 1467 N N . PRO A 1 207 ? -25.344 -5.848 2.689 1 81.25 207 PRO A N 1
ATOM 1468 C CA . PRO A 1 207 ? -24.656 -4.594 3.008 1 81.25 207 PRO A CA 1
ATOM 1469 C C . PRO A 1 207 ? -25.594 -3.533 3.574 1 81.25 207 PRO A C 1
ATOM 1471 O O . PRO A 1 207 ? -26.734 -3.416 3.133 1 81.25 207 PRO A O 1
ATOM 1474 N N . GLN A 1 208 ? -25.094 -2.904 4.633 1 80.88 208 GLN A N 1
ATOM 1475 C CA . GLN A 1 208 ? -25.812 -1.756 5.168 1 80.88 208 GLN A CA 1
ATOM 1476 C C . GLN A 1 208 ? -25.359 -0.46 4.504 1 80.88 208 GLN A C 1
ATOM 1478 O O . GLN A 1 208 ? -24.172 -0.158 4.484 1 80.88 208 GLN A O 1
ATOM 1483 N N . PRO A 1 209 ? -26.312 0.241 4.02 1 81.88 209 PRO A N 1
ATOM 1484 C CA . PRO A 1 209 ? -25.938 1.477 3.324 1 81.88 209 PRO A CA 1
ATOM 1485 C C . PRO A 1 209 ? -25.062 2.389 4.168 1 81.88 209 PRO A C 1
ATOM 1487 O O . PRO A 1 209 ? -24.109 2.988 3.65 1 81.88 209 PRO A O 1
ATOM 1490 N N . ALA A 1 210 ? -25.328 2.479 5.426 1 83.31 210 ALA A N 1
ATOM 1491 C CA . ALA A 1 210 ? -24.547 3.344 6.316 1 83.31 210 ALA A CA 1
ATOM 1492 C C . ALA A 1 210 ? -23.109 2.857 6.438 1 83.31 210 ALA A C 1
ATOM 1494 O O . ALA A 1 210 ? -22.219 3.631 6.789 1 83.31 210 ALA A O 1
ATOM 1495 N N . GLY A 1 211 ? -22.859 1.624 6.082 1 91.62 211 GLY A N 1
ATOM 1496 C CA . GLY A 1 211 ? -21.547 1.019 6.223 1 91.62 211 GLY A CA 1
ATOM 1497 C C . GLY A 1 211 ? -20.562 1.491 5.176 1 91.62 211 GLY A C 1
ATOM 1498 O O . GLY A 1 211 ? -19.359 1.24 5.289 1 91.62 211 GLY A O 1
ATOM 1499 N N . ALA A 1 212 ? -21.062 2.281 4.23 1 91.56 212 ALA A N 1
ATOM 1500 C CA . ALA A 1 212 ? -20.234 2.699 3.104 1 91.56 212 ALA A CA 1
ATOM 1501 C C . ALA A 1 212 ? -19.484 3.984 3.43 1 91.56 212 ALA A C 1
ATOM 1503 O O . ALA A 1 212 ? -18.625 4.414 2.66 1 91.56 212 ALA A O 1
ATOM 1504 N N . TYR A 1 213 ? -19.812 4.605 4.586 1 96.75 213 TYR A N 1
ATOM 1505 C CA . TYR A 1 213 ? -19.25 5.914 4.898 1 96.75 213 TYR A CA 1
ATOM 1506 C C . TYR A 1 213 ? -18.188 5.801 5.98 1 96.75 213 TYR A C 1
ATOM 1508 O O . TYR A 1 213 ? -18.234 4.902 6.824 1 96.75 213 TYR A O 1
ATOM 1516 N N . PHE A 1 214 ? -17.266 6.727 5.918 1 97.94 214 PHE A N 1
ATOM 1517 C CA . PHE A 1 214 ? -16.219 6.902 6.914 1 97.94 214 PHE A CA 1
ATOM 1518 C C . PHE A 1 214 ? -16.812 7.25 8.273 1 97.94 214 PHE A C 1
ATOM 1520 O O . PHE A 1 214 ? -17.703 8.094 8.367 1 97.94 214 PHE A O 1
ATOM 1527 N N . THR A 1 215 ? -16.281 6.551 9.359 1 97.62 215 THR A N 1
ATOM 1528 C CA . THR A 1 215 ? -16.688 6.871 10.727 1 97.62 215 THR A CA 1
ATOM 1529 C C . THR A 1 215 ? -15.469 7.043 11.625 1 97.62 215 THR A C 1
ATOM 1531 O O . THR A 1 215 ? -14.398 6.504 11.336 1 97.62 215 THR A O 1
ATOM 1534 N N . MET A 1 216 ? -15.594 7.738 12.664 1 97.69 216 MET A N 1
ATOM 1535 C CA . MET A 1 216 ? -14.5 8.023 13.586 1 97.69 216 MET A CA 1
ATOM 1536 C C . MET A 1 216 ? -15.031 8.312 14.984 1 97.69 216 MET A C 1
ATOM 1538 O O . MET A 1 216 ? -16.031 9.016 15.141 1 97.69 216 MET A O 1
ATOM 1542 N N . GLN A 1 217 ? -14.414 7.777 15.992 1 97.69 217 GLN A N 1
ATOM 1543 C CA . GLN A 1 217 ? -14.703 8.102 17.391 1 97.69 217 GLN A CA 1
ATOM 1544 C C . GLN A 1 217 ? -13.766 9.195 17.906 1 97.69 217 GLN A C 1
ATOM 1546 O O . GLN A 1 217 ? -12.672 8.898 18.391 1 97.69 217 GLN A O 1
ATOM 1551 N N . GLY A 1 218 ? -14.25 10.344 18 1 96.19 218 GLY A N 1
ATOM 1552 C CA . GLY A 1 218 ? -13.438 11.539 18.141 1 96.19 218 GLY A CA 1
ATOM 1553 C C . GLY A 1 218 ? -12.617 11.562 19.422 1 96.19 218 GLY A C 1
ATOM 1554 O O . GLY A 1 218 ? -11.398 11.734 19.375 1 96.19 218 GLY A O 1
ATOM 1555 N N . LYS A 1 219 ? -13.148 11.367 20.562 1 96.69 219 LYS A N 1
ATOM 1556 C CA . LYS A 1 219 ? -12.469 11.531 21.844 1 96.69 219 LYS A CA 1
ATOM 1557 C C . LYS A 1 219 ? -11.352 10.508 22.016 1 96.69 219 LYS A C 1
ATOM 1559 O O . LYS A 1 219 ? -10.211 10.867 22.297 1 96.69 219 LYS A O 1
ATOM 1564 N N . PRO A 1 220 ? -11.664 9.227 21.797 1 98.06 220 PRO A N 1
ATOM 1565 C CA . PRO A 1 220 ? -10.555 8.273 21.891 1 98.06 220 PRO A CA 1
ATOM 1566 C C . PRO A 1 220 ? -9.477 8.508 20.828 1 98.06 220 PRO A C 1
ATOM 1568 O O . PRO A 1 220 ? -8.289 8.344 21.109 1 98.06 220 PRO A O 1
ATOM 1571 N N . VAL A 1 221 ? -9.867 8.859 19.594 1 98.06 221 VAL A N 1
ATOM 1572 C CA . VAL A 1 221 ? -8.906 9.133 18.531 1 98.06 221 VAL A CA 1
ATOM 1573 C C . VAL A 1 221 ? -7.992 10.281 18.953 1 98.06 221 VAL A C 1
ATOM 1575 O O . VAL A 1 221 ? -6.777 10.219 18.75 1 98.06 221 VAL A O 1
ATOM 1578 N N . PHE A 1 222 ? -8.562 11.359 19.578 1 97.81 222 PHE A N 1
ATOM 1579 C CA . PHE A 1 222 ? -7.777 12.484 20.062 1 97.81 222 PHE A CA 1
ATOM 1580 C C . PHE A 1 222 ? -6.715 12.016 21.047 1 97.81 222 PHE A C 1
ATOM 1582 O O . PHE A 1 222 ? -5.535 12.344 20.906 1 97.81 222 PHE A O 1
ATOM 1589 N N . ARG A 1 223 ? -7.07 11.227 21.953 1 98.44 223 ARG A N 1
ATOM 1590 C CA . ARG A 1 223 ? -6.164 10.758 23 1 98.44 223 ARG A CA 1
ATOM 1591 C C . ARG A 1 223 ? -5.035 9.922 22.406 1 98.44 223 ARG A C 1
ATOM 1593 O O . ARG A 1 223 ? -3.867 10.125 22.734 1 98.44 223 ARG A O 1
ATOM 1600 N N . HIS A 1 224 ? -5.391 9.031 21.547 1 98.5 224 HIS A N 1
ATOM 1601 C CA . HIS A 1 224 ? -4.387 8.156 20.969 1 98.5 224 HIS A CA 1
ATOM 1602 C C . HIS A 1 224 ? -3.473 8.922 20.016 1 98.5 224 HIS A C 1
ATOM 1604 O O . HIS A 1 224 ? -2.273 8.641 19.938 1 98.5 224 HIS A O 1
ATOM 1610 N N . ALA A 1 225 ? -4.059 9.852 19.234 1 98.62 225 ALA A N 1
ATOM 1611 C CA . ALA A 1 225 ? -3.25 10.656 18.328 1 98.62 225 ALA A CA 1
ATOM 1612 C C . ALA A 1 225 ? -2.18 11.438 19.094 1 98.62 225 ALA A C 1
ATOM 1614 O O . ALA A 1 225 ? -1.003 11.406 18.719 1 98.62 225 ALA A O 1
ATOM 1615 N N . VAL A 1 226 ? -2.592 12.109 20.188 1 98.75 226 VAL A N 1
ATOM 1616 C CA . VAL A 1 226 ? -1.66 12.906 20.969 1 98.75 226 VAL A CA 1
ATOM 1617 C C . VAL A 1 226 ? -0.584 12 21.578 1 98.75 226 VAL A C 1
ATOM 1619 O O . VAL A 1 226 ? 0.608 12.297 21.469 1 98.75 226 VAL A O 1
ATOM 1622 N N . THR A 1 227 ? -0.972 10.898 22.094 1 98.75 227 THR A N 1
ATOM 1623 C CA . THR A 1 227 ? -0.052 9.992 22.781 1 98.75 227 THR A CA 1
ATOM 1624 C C . THR A 1 227 ? 0.943 9.391 21.781 1 98.75 227 THR A C 1
ATOM 1626 O O . THR A 1 227 ? 2.15 9.398 22.031 1 98.75 227 THR A O 1
ATOM 1629 N N . ARG A 1 228 ? 0.479 8.883 20.688 1 98.69 228 ARG A N 1
ATOM 1630 C CA . ARG A 1 228 ? 1.323 8.148 19.75 1 98.69 228 ARG A CA 1
ATOM 1631 C C . ARG A 1 228 ? 2.234 9.094 18.969 1 98.69 228 ARG A C 1
ATOM 1633 O O . ARG A 1 228 ? 3.406 8.789 18.75 1 98.69 228 ARG A O 1
ATOM 1640 N N . MET A 1 229 ? 1.686 10.227 18.531 1 98.81 229 MET A N 1
ATOM 1641 C CA . MET A 1 229 ? 2.537 11.188 17.844 1 98.81 229 MET A CA 1
ATOM 1642 C C . MET A 1 229 ? 3.625 11.719 18.766 1 98.81 229 MET A C 1
ATOM 1644 O O . MET A 1 229 ? 4.777 11.875 18.359 1 98.81 229 MET A O 1
ATOM 1648 N N . THR A 1 230 ? 3.236 11.992 20.047 1 98.88 230 THR A N 1
ATOM 1649 C CA . THR A 1 230 ? 4.211 12.492 21.016 1 98.88 230 THR A CA 1
ATOM 1650 C C . THR A 1 230 ? 5.316 11.461 21.234 1 98.88 230 THR A C 1
ATOM 1652 O O . THR A 1 230 ? 6.5 11.789 21.203 1 98.88 230 THR A O 1
ATOM 1655 N N . SER A 1 231 ? 4.941 10.25 21.469 1 98.81 231 SER A N 1
ATOM 1656 C CA . SER A 1 231 ? 5.91 9.195 21.734 1 98.81 231 SER A CA 1
ATOM 1657 C C . SER A 1 231 ? 6.809 8.953 20.531 1 98.81 231 SER A C 1
ATOM 1659 O O . SER A 1 231 ? 8.023 8.797 20.672 1 98.81 231 SER A O 1
ATOM 1661 N N . SER A 1 232 ? 6.246 8.875 19.359 1 98.81 232 SER A N 1
ATOM 1662 C CA . SER A 1 232 ? 6.988 8.633 18.125 1 98.81 232 SER A CA 1
ATOM 1663 C C . SER A 1 232 ? 7.965 9.766 17.828 1 98.81 232 SER A C 1
ATOM 1665 O O . SER A 1 232 ? 9.133 9.523 17.531 1 98.81 232 SER A O 1
ATOM 1667 N N . ALA A 1 233 ? 7.457 10.977 17.891 1 98.88 233 ALA A N 1
ATOM 1668 C CA . ALA A 1 233 ? 8.305 12.141 17.672 1 98.88 233 ALA A CA 1
ATOM 1669 C C . ALA A 1 233 ? 9.422 12.219 18.703 1 98.88 233 ALA A C 1
ATOM 1671 O O . ALA A 1 233 ? 10.57 12.523 18.359 1 98.88 233 ALA A O 1
ATOM 1672 N N . GLY A 1 234 ? 9.078 11.977 19.938 1 98.75 234 GLY A N 1
ATOM 1673 C CA . GLY A 1 234 ? 10.078 11.969 20.984 1 98.75 234 GLY A CA 1
ATOM 1674 C C . GLY A 1 234 ? 11.188 10.953 20.75 1 98.75 234 GLY A C 1
ATOM 1675 O O . GLY A 1 234 ? 12.367 11.258 20.906 1 98.75 234 GLY A O 1
ATOM 1676 N N . ALA A 1 235 ? 10.805 9.75 20.359 1 98.62 235 ALA A N 1
ATOM 1677 C CA . ALA A 1 235 ? 11.773 8.703 20.078 1 98.62 235 ALA A CA 1
ATOM 1678 C C . ALA A 1 235 ? 12.711 9.125 18.938 1 98.62 235 ALA A C 1
ATOM 1680 O O . ALA A 1 235 ? 13.914 8.859 19 1 98.62 235 ALA A O 1
ATOM 1681 N N . LEU A 1 236 ? 12.133 9.75 17.953 1 98.44 236 LEU A N 1
ATOM 1682 C CA . LEU A 1 236 ? 12.938 10.219 16.828 1 98.44 236 LEU A CA 1
ATOM 1683 C C . LEU A 1 236 ? 13.898 11.312 17.25 1 98.44 236 LEU A C 1
ATOM 1685 O O . LEU A 1 236 ? 15.062 11.328 16.828 1 98.44 236 LEU A O 1
ATOM 1689 N N . LEU A 1 237 ? 13.43 12.258 18.062 1 98.56 237 LEU A N 1
ATOM 1690 C CA . LEU A 1 237 ? 14.289 13.312 18.578 1 98.56 237 LEU A CA 1
ATOM 1691 C C . LEU A 1 237 ? 15.445 12.734 19.375 1 98.56 237 LEU A C 1
ATOM 1693 O O . LEU A 1 237 ? 16.594 13.156 19.219 1 98.56 237 LEU A O 1
ATOM 1697 N N . ASP A 1 238 ? 15.164 11.734 20.156 1 98.38 238 ASP A N 1
ATOM 1698 C CA . ASP A 1 238 ? 16.203 11.07 20.938 1 98.38 238 ASP A CA 1
ATOM 1699 C C . ASP A 1 238 ? 17.266 10.445 20.016 1 98.38 238 ASP A C 1
ATOM 1701 O O . ASP A 1 238 ? 18.453 10.594 20.25 1 98.38 238 ASP A O 1
ATOM 1705 N N . ARG A 1 239 ? 16.812 9.797 19 1 97 239 ARG A N 1
ATOM 1706 C CA . ARG A 1 239 ? 17.719 9.086 18.094 1 97 239 ARG A CA 1
ATOM 1707 C C . ARG A 1 239 ? 18.578 10.062 17.312 1 97 239 ARG A C 1
ATOM 1709 O O . ARG A 1 239 ? 19.734 9.758 17 1 97 239 ARG A O 1
ATOM 1716 N N . THR A 1 240 ? 18 11.219 16.953 1 96.38 240 THR A N 1
ATOM 1717 C CA . THR A 1 240 ? 18.734 12.203 16.141 1 96.38 240 THR A CA 1
ATOM 1718 C C . THR A 1 240 ? 19.594 13.102 17.031 1 96.38 240 THR A C 1
ATOM 1720 O O . THR A 1 240 ? 20.453 13.82 16.531 1 96.38 240 THR A O 1
ATOM 1723 N N . GLY A 1 241 ? 19.266 13.109 18.297 1 97.94 241 GLY A N 1
ATOM 1724 C CA . GLY A 1 241 ? 19.984 13.969 19.234 1 97.94 241 GLY A CA 1
ATOM 1725 C C . GLY A 1 241 ? 19.484 15.398 19.25 1 97.94 241 GLY A C 1
ATOM 1726 O O . GLY A 1 241 ? 20.172 16.297 19.75 1 97.94 241 GLY A O 1
ATOM 1727 N N . TRP A 1 242 ? 18.359 15.617 18.672 1 98 242 TRP A N 1
ATOM 1728 C CA . TRP A 1 242 ? 17.766 16.953 18.688 1 98 242 TRP A CA 1
ATOM 1729 C C . TRP A 1 242 ? 17.031 17.219 20 1 98 242 TRP A C 1
ATOM 1731 O O . TRP A 1 242 ? 16.234 16.375 20.438 1 98 242 TRP A O 1
ATOM 1741 N N . SER A 1 243 ? 17.281 18.312 20.625 1 98.06 243 SER A N 1
ATOM 1742 C CA . SER A 1 243 ? 16.391 18.766 21.703 1 98.06 243 SER A CA 1
ATOM 1743 C C . SER A 1 243 ? 15.109 19.359 21.141 1 98.06 243 SER A C 1
ATOM 1745 O O . SER A 1 243 ? 15.109 19.938 20.047 1 98.06 243 SER A O 1
ATOM 1747 N N . PRO A 1 244 ? 14.055 19.172 21.891 1 97.56 244 PRO A N 1
ATOM 1748 C CA . PRO A 1 244 ? 12.812 19.797 21.422 1 97.56 244 PRO A CA 1
ATOM 1749 C C . PRO A 1 244 ? 12.961 21.297 21.156 1 97.56 244 PRO A C 1
ATOM 1751 O O . PRO A 1 244 ? 12.391 21.812 20.188 1 97.56 244 PRO A O 1
ATOM 1754 N N . ALA A 1 245 ? 13.742 21.969 21.906 1 97.12 245 ALA A N 1
ATOM 1755 C CA . ALA A 1 245 ? 13.953 23.406 21.766 1 97.12 245 ALA A CA 1
ATOM 1756 C C . ALA A 1 245 ? 14.695 23.734 20.469 1 97.12 245 ALA A C 1
ATOM 1758 O O . ALA A 1 245 ? 14.664 24.875 20 1 97.12 245 ALA A O 1
ATOM 1759 N N . SER A 1 246 ? 15.359 22.75 19.922 1 98 246 SER A N 1
ATOM 1760 C CA . SER A 1 246 ? 16.156 22.984 18.719 1 98 246 SER A CA 1
ATOM 1761 C C . SER A 1 246 ? 15.328 22.797 17.453 1 98 246 SER A C 1
ATOM 1763 O O . SER A 1 246 ? 15.781 23.141 16.359 1 98 246 SER A O 1
ATOM 1765 N N . VAL A 1 247 ? 14.109 22.25 17.594 1 98.69 247 VAL A N 1
ATOM 1766 C CA . VAL A 1 247 ? 13.227 22.094 16.438 1 98.69 247 VAL A CA 1
ATOM 1767 C C . VAL A 1 247 ? 12.742 23.453 15.969 1 98.69 247 VAL A C 1
ATOM 1769 O O . VAL A 1 247 ? 12.156 24.219 16.734 1 98.69 247 VAL A O 1
ATOM 1772 N N . ASP A 1 248 ? 12.969 23.781 14.703 1 98.69 248 ASP A N 1
ATOM 1773 C CA . ASP A 1 248 ? 12.555 25.062 14.156 1 98.69 248 ASP A CA 1
ATOM 1774 C C . ASP A 1 248 ? 11.094 25.031 13.711 1 98.69 248 ASP A C 1
ATOM 1776 O O . ASP A 1 248 ? 10.375 26.016 13.859 1 98.69 248 ASP A O 1
ATOM 1780 N N . ARG A 1 249 ? 10.688 23.906 13.133 1 98.81 249 ARG A N 1
ATOM 1781 C CA . ARG A 1 249 ? 9.297 23.766 12.703 1 98.81 249 ARG A CA 1
ATOM 1782 C C . ARG A 1 249 ? 8.781 22.359 12.969 1 98.81 249 ARG A C 1
ATOM 1784 O O . ARG A 1 249 ? 9.461 21.375 12.672 1 98.81 249 ARG A O 1
ATOM 1791 N N . PHE A 1 250 ? 7.684 22.281 13.633 1 98.81 250 PHE A N 1
ATOM 1792 C CA . PHE A 1 250 ? 6.93 21.047 13.789 1 98.81 250 PHE A CA 1
ATOM 1793 C C . PHE A 1 250 ? 5.773 20.984 12.797 1 98.81 250 PHE A C 1
ATOM 1795 O O . PHE A 1 250 ? 4.879 21.844 12.828 1 98.81 250 PHE A O 1
ATOM 1802 N N . VAL A 1 251 ? 5.77 20.031 11.844 1 98.88 251 VAL A N 1
ATOM 1803 C CA . VAL A 1 251 ? 4.723 19.844 10.844 1 98.88 251 VAL A CA 1
ATOM 1804 C C . VAL A 1 251 ? 4.062 18.484 11.047 1 98.88 251 VAL A C 1
ATOM 1806 O O . VAL A 1 251 ? 4.48 17.484 10.453 1 98.88 251 VAL A O 1
ATOM 1809 N N . GLY A 1 252 ? 3.035 18.453 11.82 1 98.62 252 GLY A N 1
ATOM 1810 C CA . GLY A 1 252 ? 2.264 17.25 12.039 1 98.62 252 GLY A CA 1
ATOM 1811 C C . GLY A 1 252 ? 1.128 17.078 11.047 1 98.62 252 GLY A C 1
ATOM 1812 O O . GLY A 1 252 ? 0.759 18.016 10.352 1 98.62 252 GLY A O 1
ATOM 1813 N N . HIS A 1 253 ? 0.646 15.82 10.922 1 97.44 253 HIS A N 1
ATOM 1814 C CA . HIS A 1 253 ? -0.606 15.586 10.211 1 97.44 253 HIS A CA 1
ATOM 1815 C C . HIS A 1 253 ? -1.706 16.516 10.711 1 97.44 253 HIS A C 1
ATOM 1817 O O . HIS A 1 253 ? -1.899 16.672 11.922 1 97.44 253 HIS A O 1
ATOM 1823 N N . GLN A 1 254 ? -2.416 17.156 9.805 1 97.12 254 GLN A N 1
ATOM 1824 C CA . GLN A 1 254 ? -3.363 18.234 10.086 1 97.12 254 GLN A CA 1
ATOM 1825 C C . GLN A 1 254 ? -4.754 17.672 10.383 1 97.12 254 GLN A C 1
ATOM 1827 O O . GLN A 1 254 ? -5.715 17.984 9.672 1 97.12 254 GLN A O 1
ATOM 1832 N N . ALA A 1 255 ? -4.816 16.891 11.484 1 97.12 255 ALA A N 1
ATOM 1833 C CA . ALA A 1 255 ? -6.086 16.266 11.844 1 97.12 255 ALA A CA 1
ATOM 1834 C C . ALA A 1 255 ? -7.016 17.266 12.516 1 97.12 255 ALA A C 1
ATOM 1836 O O . ALA A 1 255 ? -8.219 17.297 12.242 1 97.12 255 ALA A O 1
ATOM 1837 N N . ASN A 1 256 ? -6.535 17.969 13.414 1 95.06 256 ASN A N 1
ATOM 1838 C CA . ASN A 1 256 ? -7.168 18.891 14.344 1 95.06 256 ASN A CA 1
ATOM 1839 C C . ASN A 1 256 ? -6.145 19.797 15.008 1 95.06 256 ASN A C 1
ATOM 1841 O O . ASN A 1 256 ? -5.109 19.328 15.484 1 95.06 256 ASN A O 1
ATOM 1845 N N . ALA A 1 257 ? -6.484 21.125 15.047 1 97.94 257 ALA A N 1
ATOM 1846 C CA . ALA A 1 257 ? -5.496 22.047 15.578 1 97.94 257 ALA A CA 1
ATOM 1847 C C . ALA A 1 257 ? -5.184 21.734 17.047 1 97.94 257 ALA A C 1
ATOM 1849 O O . ALA A 1 257 ? -4.047 21.922 17.5 1 97.94 257 ALA A O 1
ATOM 1850 N N . ARG A 1 258 ? -6.117 21.25 17.781 1 97.44 258 ARG A N 1
ATOM 1851 C CA . ARG A 1 258 ? -5.938 20.922 19.188 1 97.44 258 ARG A CA 1
ATOM 1852 C C . ARG A 1 258 ? -4.934 19.797 19.375 1 97.44 258 ARG A C 1
ATOM 1854 O O . ARG A 1 258 ? -4.16 19.797 20.328 1 97.44 258 ARG A O 1
ATOM 1861 N N . ILE A 1 259 ? -4.98 18.828 18.453 1 98.25 259 ILE A N 1
ATOM 1862 C CA . ILE A 1 259 ? -4.031 17.719 18.5 1 98.25 259 ILE A CA 1
ATOM 1863 C C . ILE A 1 259 ? -2.619 18.234 18.266 1 98.25 259 ILE A C 1
ATOM 1865 O O . ILE A 1 259 ? -1.682 17.859 18.969 1 98.25 259 ILE A O 1
ATOM 1869 N N . LEU A 1 260 ? -2.479 19.078 17.281 1 98.5 260 LEU A N 1
ATOM 1870 C CA . LEU A 1 260 ? -1.175 19.641 16.938 1 98.5 260 LEU A CA 1
ATOM 1871 C C . LEU A 1 260 ? -0.584 20.406 18.109 1 98.5 260 LEU A C 1
ATOM 1873 O O . LEU A 1 260 ? 0.584 20.219 18.469 1 98.5 260 LEU A O 1
ATOM 1877 N N . HIS A 1 261 ? -1.391 21.203 18.734 1 98.06 261 HIS A N 1
ATOM 1878 C CA . HIS A 1 261 ? -0.93 22 19.875 1 98.06 261 HIS A CA 1
ATOM 1879 C C . HIS A 1 261 ? -0.612 21.094 21.078 1 98.06 261 HIS A C 1
ATOM 1881 O O . HIS A 1 261 ? 0.371 21.328 21.781 1 98.06 261 HIS A O 1
ATOM 1887 N N . ALA A 1 262 ? -1.461 20.109 21.297 1 98.56 262 ALA A N 1
ATOM 1888 C CA . ALA A 1 262 ? -1.237 19.203 22.406 1 98.56 262 ALA A CA 1
ATOM 1889 C C . ALA A 1 262 ? 0.07 18.438 22.234 1 98.56 262 ALA A C 1
ATOM 1891 O O . ALA A 1 262 ? 0.822 18.25 23.188 1 98.56 262 ALA A O 1
ATOM 1892 N N . VAL A 1 263 ? 0.334 17.938 21.031 1 98.81 263 VAL A N 1
ATOM 1893 C CA . VAL A 1 263 ? 1.568 17.219 20.75 1 98.81 263 VAL A CA 1
ATOM 1894 C C . VAL A 1 263 ? 2.77 18.141 20.969 1 98.81 263 VAL A C 1
ATOM 1896 O O . VAL A 1 263 ? 3.744 17.75 21.609 1 98.81 263 VAL A O 1
ATOM 1899 N N . ALA A 1 264 ? 2.695 19.328 20.391 1 98.62 264 ALA A N 1
ATOM 1900 C CA . ALA A 1 264 ? 3.781 20.297 20.562 1 98.62 264 ALA A CA 1
ATOM 1901 C C . ALA A 1 264 ? 4.039 20.594 22.031 1 98.62 264 ALA A C 1
ATOM 1903 O O . ALA A 1 264 ? 5.191 20.609 22.469 1 98.62 264 ALA A O 1
ATOM 1904 N N . ASP A 1 265 ? 2.973 20.812 22.766 1 98.56 265 ASP A N 1
ATOM 1905 C CA . ASP A 1 265 ? 3.072 21.109 24.188 1 98.56 265 ASP A CA 1
ATOM 1906 C C . ASP A 1 265 ? 3.744 19.953 24.938 1 98.56 265 ASP A C 1
ATOM 1908 O O . ASP A 1 265 ? 4.652 20.188 25.734 1 98.56 265 ASP A O 1
ATOM 1912 N N . GLN A 1 266 ? 3.32 18.781 24.656 1 98.69 266 GLN A N 1
ATOM 1913 C CA . GLN A 1 266 ? 3.857 17.609 25.344 1 98.69 266 GLN A CA 1
ATOM 1914 C C . GLN A 1 266 ? 5.324 17.391 25 1 98.69 266 GLN A C 1
ATOM 1916 O O . GLN A 1 266 ? 6.102 16.906 25.812 1 98.69 266 GLN A O 1
ATOM 1921 N N . LEU A 1 267 ? 5.719 17.75 23.812 1 98.62 267 LEU A N 1
ATOM 1922 C CA . LEU A 1 267 ? 7.105 17.625 23.375 1 98.62 267 LEU A CA 1
ATOM 1923 C C . LEU A 1 267 ? 7.941 18.812 23.844 1 98.62 267 LEU A C 1
ATOM 1925 O O . LEU A 1 267 ? 9.164 18.797 23.719 1 98.62 267 LEU A O 1
ATOM 1929 N N . ARG A 1 268 ? 7.301 19.859 24.391 1 98.19 268 ARG A N 1
ATOM 1930 C CA . ARG A 1 268 ? 7.934 21.094 24.828 1 98.19 268 ARG A CA 1
ATOM 1931 C C . ARG A 1 268 ? 8.516 21.859 23.656 1 98.19 268 ARG A C 1
ATOM 1933 O O . ARG A 1 268 ? 9.625 22.391 23.734 1 98.19 268 ARG A O 1
ATOM 1940 N N . ILE A 1 269 ? 7.777 21.734 22.531 1 98.31 269 ILE A N 1
ATOM 1941 C CA . ILE A 1 269 ? 8.055 22.578 21.375 1 98.31 269 ILE A CA 1
ATOM 1942 C C . ILE A 1 269 ? 7.18 23.828 21.422 1 98.31 269 ILE A C 1
ATOM 1944 O O . ILE A 1 269 ? 5.977 23.75 21.672 1 98.31 269 ILE A O 1
ATOM 1948 N N . ASP A 1 270 ? 7.793 25.016 21.203 1 96.81 270 ASP A N 1
ATOM 1949 C CA . ASP A 1 270 ? 7.043 26.266 21.188 1 96.81 270 ASP A CA 1
ATOM 1950 C C . ASP A 1 270 ? 5.898 26.203 20.172 1 96.81 270 ASP A C 1
ATOM 1952 O O . ASP A 1 270 ? 6.109 25.859 19 1 96.81 270 ASP A O 1
ATOM 1956 N N . GLY A 1 271 ? 4.727 26.484 20.594 1 96 271 GLY A N 1
ATOM 1957 C CA . GLY A 1 271 ? 3.543 26.422 19.75 1 96 271 GLY A CA 1
ATOM 1958 C C . GLY A 1 271 ? 3.662 27.266 18.5 1 96 271 GLY A C 1
ATOM 1959 O O . GLY A 1 271 ? 3.096 26.938 17.469 1 96 271 GLY A O 1
ATOM 1960 N N . ALA A 1 272 ? 4.406 28.359 18.625 1 96.38 272 ALA A N 1
ATOM 1961 C CA . ALA A 1 272 ? 4.59 29.266 17.5 1 96.38 272 ALA A CA 1
ATOM 1962 C C . ALA A 1 272 ? 5.371 28.594 16.375 1 96.38 272 ALA A C 1
ATOM 1964 O O . ALA A 1 272 ? 5.387 29.078 15.242 1 96.38 272 ALA A O 1
ATOM 1965 N N . ARG A 1 273 ? 5.98 27.484 16.656 1 97.69 273 ARG A N 1
ATOM 1966 C CA . ARG A 1 273 ? 6.789 26.75 15.68 1 97.69 273 ARG A CA 1
ATOM 1967 C C . ARG A 1 273 ? 5.973 25.656 15 1 97.69 273 ARG A C 1
ATOM 1969 O O . ARG A 1 273 ? 6.465 24.984 14.102 1 97.69 273 ARG A O 1
ATOM 1976 N N . THR A 1 274 ? 4.73 25.5 15.414 1 98.19 274 THR A N 1
ATOM 1977 C CA . THR A 1 274 ? 3.834 24.516 14.812 1 98.19 274 THR A CA 1
ATOM 1978 C C . THR A 1 274 ? 3.17 25.078 13.562 1 98.19 274 THR A C 1
ATOM 1980 O O . THR A 1 274 ? 2.566 26.156 13.602 1 98.19 274 THR A O 1
ATOM 1983 N N . VAL A 1 275 ? 3.279 24.359 12.445 1 98.5 275 VAL A N 1
ATOM 1984 C CA . VAL A 1 275 ? 2.668 24.797 11.188 1 98.5 275 VAL A CA 1
ATOM 1985 C C . VAL A 1 275 ? 1.197 24.391 11.164 1 98.5 275 VAL A C 1
ATOM 1987 O O . VAL A 1 275 ? 0.867 23.219 11.391 1 98.5 275 VAL A O 1
ATOM 1990 N N . ILE A 1 276 ? 0.316 25.328 10.914 1 98.06 276 ILE A N 1
ATOM 1991 C CA . ILE A 1 276 ? -1.119 25.078 10.805 1 98.06 276 ILE A CA 1
ATOM 1992 C C . ILE A 1 276 ? -1.592 25.391 9.391 1 98.06 276 ILE A C 1
ATOM 1994 O O . ILE A 1 276 ? -1.395 26.5 8.891 1 98.06 276 ILE A O 1
ATOM 1998 N N . ASP A 1 277 ? -2.133 24.438 8.781 1 98.44 277 ASP A N 1
ATOM 1999 C CA . ASP A 1 277 ? -2.666 24.594 7.43 1 98.44 277 ASP A CA 1
ATOM 2000 C C . ASP A 1 277 ? -4.141 24.219 7.371 1 98.44 277 ASP A C 1
ATOM 2002 O O . ASP A 1 277 ? -4.867 24.656 6.477 1 98.44 277 ASP A O 1
ATOM 2006 N N . LEU A 1 278 ? -4.652 23.469 8.383 1 98.38 278 LEU A N 1
ATOM 2007 C CA . LEU A 1 278 ? -5.996 22.906 8.344 1 98.38 278 LEU A CA 1
ATOM 2008 C C . LEU A 1 278 ? -7.047 24 8.5 1 98.38 278 LEU A C 1
ATOM 2010 O O . LEU A 1 278 ? -8.219 23.797 8.195 1 98.38 278 LEU A O 1
ATOM 2014 N N . ASP A 1 279 ? -6.637 25.188 8.969 1 98.31 279 ASP A N 1
ATOM 2015 C CA . ASP A 1 279 ? -7.586 26.297 9.062 1 98.31 279 ASP A CA 1
ATOM 2016 C C . ASP A 1 279 ? -8.117 26.672 7.68 1 98.31 279 ASP A C 1
ATOM 2018 O O . ASP A 1 279 ? -9.227 27.188 7.562 1 98.31 279 ASP A O 1
ATOM 2022 N N . ARG A 1 280 ? -7.363 26.297 6.637 1 97.88 280 ARG A N 1
ATOM 2023 C CA . ARG A 1 280 ? -7.727 26.703 5.285 1 97.88 280 ARG A CA 1
ATOM 2024 C C . ARG A 1 280 ? -8.148 25.516 4.438 1 97.88 280 ARG A C 1
ATOM 2026 O O . ARG A 1 280 ? -8.93 25.656 3.494 1 97.88 280 ARG A O 1
ATOM 2033 N N . VAL A 1 281 ? -7.641 24.312 4.758 1 98.75 281 VAL A N 1
ATOM 2034 C CA . VAL A 1 281 ? -7.859 23.25 3.785 1 98.75 281 VAL A CA 1
ATOM 2035 C C . VAL A 1 281 ? -8.5 22.047 4.473 1 98.75 281 VAL A C 1
ATOM 2037 O O . VAL A 1 281 ? -8.82 21.047 3.824 1 98.75 281 VAL A O 1
ATOM 2040 N N . GLY A 1 282 ? -8.773 22.109 5.797 1 98.81 282 GLY A N 1
ATOM 2041 C CA . GLY A 1 282 ? -9.312 20.984 6.531 1 98.81 282 GLY A CA 1
ATOM 2042 C C . GLY A 1 282 ? -8.312 19.859 6.711 1 98.81 282 GLY A C 1
ATOM 2043 O O . GLY A 1 282 ? -7.113 20.047 6.516 1 98.81 282 GLY A O 1
ATOM 2044 N N . ASN A 1 283 ? -8.789 18.766 7.301 1 98.81 283 ASN A N 1
ATOM 2045 C CA . ASN A 1 283 ? -8.008 17.531 7.371 1 98.81 283 ASN A CA 1
ATOM 2046 C C . ASN A 1 283 ? -7.961 16.812 6.023 1 98.81 283 ASN A C 1
ATOM 2048 O O . ASN A 1 283 ? -8.961 16.25 5.582 1 98.81 283 ASN A O 1
ATOM 2052 N N . THR A 1 284 ? -6.801 16.781 5.422 1 98.88 284 THR A N 1
ATOM 2053 C CA . THR A 1 284 ? -6.676 16.188 4.098 1 98.88 284 THR A CA 1
ATOM 2054 C C . THR A 1 284 ? -5.934 14.852 4.18 1 98.88 284 THR A C 1
ATOM 2056 O O . THR A 1 284 ? -5.305 14.43 3.209 1 98.88 284 THR A O 1
ATOM 2059 N N . SER A 1 285 ? -5.918 14.281 5.328 1 98.62 285 SER A N 1
ATOM 2060 C CA . SER A 1 285 ? -5.371 12.953 5.566 1 98.62 285 SER A CA 1
ATOM 2061 C C . SER A 1 285 ? -3.951 12.828 5.027 1 98.62 285 SER A C 1
ATOM 2063 O O . SER A 1 285 ? -3.072 13.609 5.402 1 98.62 285 SER A O 1
ATOM 2065 N N . ALA A 1 286 ? -3.666 11.945 4.117 1 98.81 286 ALA A N 1
ATOM 2066 C CA . ALA A 1 286 ? -2.309 11.656 3.662 1 98.81 286 ALA A CA 1
ATOM 2067 C C . ALA A 1 286 ? -1.695 12.867 2.961 1 98.81 286 ALA A C 1
ATOM 2069 O O . ALA A 1 286 ? -0.472 12.977 2.855 1 98.81 286 ALA A O 1
ATOM 2070 N N . ALA A 1 287 ? -2.492 13.766 2.482 1 98.88 287 ALA A N 1
ATOM 2071 C CA . ALA A 1 287 ? -1.997 14.922 1.744 1 98.88 287 ALA A CA 1
ATOM 2072 C C . ALA A 1 287 ? -1.592 16.047 2.695 1 98.88 287 ALA A C 1
ATOM 2074 O O . ALA A 1 287 ? -0.969 17.031 2.279 1 98.88 287 ALA A O 1
ATOM 2075 N N . SER A 1 288 ? -1.855 15.945 3.953 1 98.88 288 SER A N 1
ATOM 2076 C CA . SER A 1 288 ? -1.872 17.094 4.863 1 98.88 288 SER A CA 1
ATOM 2077 C C . SER A 1 288 ? -0.464 17.609 5.109 1 98.88 288 SER A C 1
ATOM 2079 O O . SER A 1 288 ? -0.25 18.828 5.148 1 98.88 288 SER A O 1
ATOM 2081 N N . ILE A 1 289 ? 0.529 16.688 5.266 1 98.94 289 ILE A N 1
ATOM 2082 C CA . ILE A 1 289 ? 1.875 17.125 5.621 1 98.94 289 ILE A CA 1
ATOM 2083 C C . ILE A 1 289 ? 2.51 17.859 4.441 1 98.94 289 ILE A C 1
ATOM 2085 O O . ILE A 1 289 ? 3.006 18.969 4.586 1 98.94 289 ILE A O 1
ATOM 2089 N N . PRO A 1 290 ? 2.461 17.312 3.242 1 98.94 290 PRO A N 1
ATOM 2090 C CA . PRO A 1 290 ? 3.076 18.062 2.148 1 98.94 290 PRO A CA 1
ATOM 2091 C C . PRO A 1 290 ? 2.344 19.375 1.853 1 98.94 290 PRO A C 1
ATOM 2093 O O . PRO A 1 290 ? 2.973 20.359 1.465 1 98.94 290 PRO A O 1
ATOM 2096 N N . LEU A 1 291 ? 1.003 19.422 2.014 1 98.94 291 LEU A N 1
ATOM 2097 C CA . LEU A 1 291 ? 0.282 20.672 1.866 1 98.94 291 LEU A CA 1
ATOM 2098 C C . LEU A 1 291 ? 0.752 21.688 2.898 1 98.94 291 LEU A C 1
ATOM 2100 O O . LEU A 1 291 ? 0.988 22.859 2.566 1 98.94 291 LEU A O 1
ATOM 2104 N N . ALA A 1 292 ? 0.904 21.25 4.145 1 98.88 292 ALA A N 1
ATOM 2105 C CA . ALA A 1 292 ? 1.352 22.125 5.219 1 98.88 292 ALA A CA 1
ATOM 2106 C C . ALA A 1 292 ? 2.775 22.625 4.969 1 98.88 292 ALA A C 1
ATOM 2108 O O . ALA A 1 292 ? 3.092 23.781 5.227 1 98.88 292 ALA A O 1
ATOM 2109 N N . LEU A 1 293 ? 3.639 21.734 4.469 1 98.88 293 LEU A N 1
ATOM 2110 C CA . LEU A 1 293 ? 5.004 22.125 4.129 1 98.88 293 LEU A CA 1
ATOM 2111 C C . LEU A 1 293 ? 5.008 23.203 3.049 1 98.88 293 LEU A C 1
ATOM 2113 O O . LEU A 1 293 ? 5.77 24.156 3.135 1 98.88 293 LEU A O 1
ATOM 2117 N N . SER A 1 294 ? 4.215 22.984 2.066 1 98.44 294 SER A N 1
ATOM 2118 C CA . SER A 1 294 ? 4.129 23.953 0.974 1 98.44 294 SER A CA 1
ATOM 2119 C C . SER A 1 294 ? 3.678 25.312 1.475 1 98.44 294 SER A C 1
ATOM 2121 O O . SER A 1 294 ? 4.215 26.344 1.062 1 98.44 294 SER A O 1
ATOM 2123 N N . ARG A 1 295 ? 2.701 25.312 2.322 1 96 295 ARG A N 1
ATOM 2124 C CA . ARG A 1 295 ? 2.234 26.562 2.932 1 96 295 ARG A CA 1
ATOM 2125 C C . ARG A 1 295 ? 3.361 27.25 3.691 1 96 295 ARG A C 1
ATOM 2127 O O . ARG A 1 295 ? 3.561 28.453 3.551 1 96 295 ARG A O 1
ATOM 2134 N N . ALA A 1 296 ? 4.016 26.484 4.488 1 97.75 296 ALA A N 1
ATOM 2135 C CA . ALA A 1 296 ? 5.113 27.016 5.285 1 97.75 296 ALA A CA 1
ATOM 2136 C C . ALA A 1 296 ? 6.191 27.625 4.391 1 97.75 296 ALA A C 1
ATOM 2138 O O . ALA A 1 296 ? 6.746 28.688 4.707 1 97.75 296 ALA A O 1
ATOM 2139 N N . CYS A 1 297 ? 6.48 27.016 3.283 1 97.19 297 CYS A N 1
ATOM 2140 C CA . CYS A 1 297 ? 7.438 27.562 2.318 1 97.19 297 CYS A CA 1
ATOM 2141 C C . CYS A 1 297 ? 6.945 28.875 1.74 1 97.19 297 CYS A C 1
ATOM 2143 O O . CYS A 1 297 ? 7.691 29.859 1.697 1 97.19 297 CYS A O 1
ATOM 2145 N N . GLY A 1 298 ? 5.738 28.875 1.3 1 95.19 298 GLY A N 1
ATOM 2146 C CA . GLY A 1 298 ? 5.156 30.047 0.676 1 95.19 298 GLY A CA 1
ATOM 2147 C C . GLY A 1 298 ? 5.102 31.25 1.604 1 95.19 298 GLY A C 1
ATOM 2148 O O . GLY A 1 298 ? 5.215 32.406 1.159 1 95.19 298 GLY A O 1
ATOM 2149 N N . GLU A 1 299 ? 4.953 30.938 2.891 1 95.69 299 GLU A N 1
ATOM 2150 C CA . GLU A 1 299 ? 4.832 32.031 3.875 1 95.69 299 GLU A CA 1
ATOM 2151 C C . GLU A 1 299 ? 6.195 32.406 4.449 1 95.69 299 GLU A C 1
ATOM 2153 O O . GLU A 1 299 ? 6.285 33.219 5.363 1 95.69 299 GLU A O 1
ATOM 2158 N N . GLY A 1 300 ? 7.25 31.734 4 1 95.31 300 GLY A N 1
ATOM 2159 C CA . GLY A 1 300 ? 8.602 32.062 4.438 1 95.31 300 GLY A CA 1
ATOM 2160 C C . GLY A 1 300 ? 8.922 31.531 5.824 1 95.31 300 GLY A C 1
ATOM 2161 O O . GLY A 1 300 ? 9.836 32.031 6.484 1 95.31 300 GLY A O 1
ATOM 2162 N N . LEU A 1 301 ? 8.18 30.547 6.234 1 96.06 301 LEU A N 1
ATOM 2163 C CA . LEU A 1 301 ? 8.383 29.984 7.566 1 96.06 301 LEU A CA 1
ATOM 2164 C C . LEU A 1 301 ? 9.492 28.938 7.555 1 96.06 301 LEU A C 1
ATOM 2166 O O . LEU A 1 301 ? 10 28.562 8.609 1 96.06 301 LEU A O 1
ATOM 2170 N N . LEU A 1 302 ? 9.828 28.438 6.363 1 97 302 LEU A N 1
ATOM 2171 C CA . LEU A 1 302 ? 10.867 27.422 6.219 1 97 302 LEU A CA 1
ATOM 2172 C C . LEU A 1 302 ? 12.07 27.969 5.461 1 97 302 LEU A C 1
ATOM 2174 O O . LEU A 1 302 ? 11.922 28.5 4.352 1 97 302 LEU A O 1
ATOM 2178 N N . SER A 1 303 ? 13.234 27.859 6.086 1 96.69 303 SER A N 1
ATOM 2179 C CA . SER A 1 303 ? 14.492 28.25 5.477 1 96.69 303 SER A CA 1
ATOM 2180 C C . SER A 1 303 ? 15.461 27.078 5.398 1 96.69 303 SER A C 1
ATOM 2182 O O . SER A 1 303 ? 15.406 26.172 6.219 1 96.69 303 SER A O 1
ATOM 2184 N N . PRO A 1 304 ? 16.312 27.156 4.34 1 97.81 304 PRO A N 1
ATOM 2185 C CA . PRO A 1 304 ? 17.312 26.094 4.289 1 97.81 304 PRO A CA 1
ATOM 2186 C C . PRO A 1 304 ? 18.094 25.953 5.598 1 97.81 304 PRO A C 1
ATOM 2188 O O . PRO A 1 304 ? 18.547 26.953 6.164 1 97.81 304 PRO A O 1
ATOM 2191 N N . GLY A 1 305 ? 18.141 24.719 6.074 1 98.31 305 GLY A N 1
ATOM 2192 C CA . GLY A 1 305 ? 18.875 24.438 7.301 1 98.31 305 GLY A CA 1
ATOM 2193 C C . GLY A 1 305 ? 17.984 24.312 8.516 1 98.31 305 GLY A C 1
ATOM 2194 O O . GLY A 1 305 ? 18.406 23.812 9.562 1 98.31 305 GLY A O 1
ATOM 2195 N N . ASP A 1 306 ? 16.75 24.734 8.43 1 98.69 306 ASP A N 1
ATOM 2196 C CA . ASP A 1 306 ? 15.812 24.594 9.539 1 98.69 306 ASP A CA 1
ATOM 2197 C C . ASP A 1 306 ? 15.648 23.125 9.93 1 98.69 306 ASP A C 1
ATOM 2199 O O . ASP A 1 306 ? 15.586 22.25 9.062 1 98.69 306 ASP A O 1
ATOM 2203 N N . ARG A 1 307 ? 15.625 22.891 11.266 1 98.75 307 ARG A N 1
ATOM 2204 C CA . ARG A 1 307 ? 15.281 21.562 11.781 1 98.75 307 ARG A CA 1
ATOM 2205 C C . ARG A 1 307 ? 13.773 21.328 11.734 1 98.75 307 ARG A C 1
ATOM 2207 O O . ARG A 1 307 ? 13.023 21.953 12.484 1 98.75 307 ARG A O 1
ATOM 2214 N N . VAL A 1 308 ? 13.344 20.391 10.883 1 98.88 308 VAL A N 1
ATOM 2215 C CA . VAL A 1 308 ? 11.922 20.156 10.664 1 98.88 308 VAL A CA 1
ATOM 2216 C C . VAL A 1 308 ? 11.547 18.766 11.156 1 98.88 308 VAL A C 1
ATOM 2218 O O . VAL A 1 308 ? 12.148 17.766 10.758 1 98.88 308 VAL A O 1
ATOM 2221 N N . LEU A 1 309 ? 10.586 18.719 12.078 1 98.94 309 LEU A N 1
ATOM 2222 C CA . LEU A 1 309 ? 10.047 17.484 12.625 1 98.94 309 LEU A CA 1
ATOM 2223 C C . LEU A 1 309 ? 8.664 17.188 12.047 1 98.94 309 LEU A C 1
ATOM 2225 O O . LEU A 1 309 ? 7.773 18.031 12.102 1 98.94 309 LEU A O 1
ATOM 2229 N N . LEU A 1 310 ? 8.5 16.031 11.391 1 98.94 310 LEU A N 1
ATOM 2230 C CA . LEU A 1 310 ? 7.227 15.578 10.859 1 98.94 310 LEU A CA 1
ATOM 2231 C C . LEU A 1 310 ? 6.656 14.445 11.703 1 98.94 310 LEU A C 1
ATOM 2233 O O . LEU A 1 310 ? 7.398 13.578 12.164 1 98.94 310 LEU A O 1
ATOM 2237 N N . SER A 1 311 ? 5.371 14.43 11.922 1 98.88 311 SER A N 1
ATOM 2238 C CA . SER A 1 311 ? 4.703 13.367 12.672 1 98.88 311 SER A CA 1
ATOM 2239 C C . SER A 1 311 ? 3.258 13.195 12.211 1 98.88 311 SER A C 1
ATOM 2241 O O . SER A 1 311 ? 2.592 14.164 11.859 1 98.88 311 SER A O 1
ATOM 2243 N N . ALA A 1 312 ? 2.82 11.961 12.188 1 98.88 312 ALA A N 1
ATOM 2244 C CA . ALA A 1 312 ? 1.463 11.688 11.727 1 98.88 312 ALA A CA 1
ATOM 2245 C C . ALA A 1 312 ? 0.838 10.539 12.508 1 98.88 312 ALA A C 1
ATOM 2247 O O . ALA A 1 312 ? 1.55 9.719 13.102 1 98.88 312 ALA A O 1
ATOM 2248 N N . PHE A 1 313 ? -0.409 10.547 12.531 1 98.56 313 PHE A N 1
ATOM 2249 C CA . PHE A 1 313 ? -1.281 9.531 13.102 1 98.56 313 PHE A CA 1
ATOM 2250 C C . PHE A 1 313 ? -2.469 9.258 12.188 1 98.56 313 PHE A C 1
ATOM 2252 O O . PHE A 1 313 ? -2.967 10.172 11.523 1 98.56 313 PHE A O 1
ATOM 2259 N N . GLY A 1 314 ? -2.906 7.969 12.117 1 97.88 314 GLY A N 1
ATOM 2260 C CA . GLY A 1 314 ? -4.035 7.625 11.266 1 97.88 314 GLY A CA 1
ATOM 2261 C C . GLY A 1 314 ? -4.719 6.336 11.68 1 97.88 314 GLY A C 1
ATOM 2262 O O . GLY A 1 314 ? -4.32 5.699 12.656 1 97.88 314 GLY A O 1
ATOM 2263 N N . GLY A 1 315 ? -5.84 6.031 10.922 1 96.94 315 GLY A N 1
ATOM 2264 C CA . GLY A 1 315 ? -6.562 4.793 11.164 1 96.94 315 GLY A CA 1
ATOM 2265 C C . GLY A 1 315 ? -5.699 3.555 10.992 1 96.94 315 GLY A C 1
ATOM 2266 O O . GLY A 1 315 ? -4.742 3.561 10.219 1 96.94 315 GLY A O 1
ATOM 2267 N N . GLY A 1 316 ? -6.113 2.391 11.664 1 92.5 316 GLY A N 1
ATOM 2268 C CA . GLY A 1 316 ? -5.336 1.163 11.688 1 92.5 316 GLY A CA 1
ATOM 2269 C C . GLY A 1 316 ? -5.102 0.628 13.086 1 92.5 316 GLY A C 1
ATOM 2270 O O . GLY A 1 316 ? -5.543 -0.474 13.414 1 92.5 316 GLY A O 1
ATOM 2271 N N . LEU A 1 317 ? -4.699 1.559 14.273 1 95.88 317 LEU A N 1
ATOM 2272 C CA . LEU A 1 317 ? -4.078 2.879 14.258 1 95.88 317 LEU A CA 1
ATOM 2273 C C . LEU A 1 317 ? -2.605 2.783 13.875 1 95.88 317 LEU A C 1
ATOM 2275 O O . LEU A 1 317 ? -1.879 1.933 14.391 1 95.88 317 LEU A O 1
ATOM 2279 N N . THR A 1 318 ? -2.135 3.74 12.859 1 98.75 318 THR A N 1
ATOM 2280 C CA . THR A 1 318 ? -0.755 3.895 12.414 1 98.75 318 THR A CA 1
ATOM 2281 C C . THR A 1 318 ? -0.209 5.266 12.805 1 98.75 318 THR A C 1
ATOM 2283 O O . THR A 1 318 ? -0.97 6.223 12.953 1 98.75 318 THR A O 1
ATOM 2286 N N . TRP A 1 319 ? 1.051 5.273 13.141 1 98.88 319 TRP A N 1
ATOM 2287 C CA . TRP A 1 319 ? 1.729 6.535 13.406 1 98.88 319 TRP A CA 1
ATOM 2288 C C . TRP A 1 319 ? 3.154 6.516 12.867 1 98.88 319 TRP A C 1
ATOM 2290 O O . TRP A 1 319 ? 3.684 5.449 12.539 1 98.88 319 TRP A O 1
ATOM 2300 N N . GLY A 1 320 ? 3.686 7.672 12.656 1 98.88 320 GLY A N 1
ATOM 2301 C CA . GLY A 1 320 ? 5.066 7.75 12.203 1 98.88 320 GLY A CA 1
ATOM 2302 C C . GLY A 1 320 ? 5.645 9.148 12.305 1 98.88 320 GLY A C 1
ATOM 2303 O O . GLY A 1 320 ? 4.906 10.133 12.312 1 98.88 320 GLY A O 1
ATOM 2304 N N . SER A 1 321 ? 6.934 9.227 12.469 1 98.94 321 SER A N 1
ATOM 2305 C CA . SER A 1 321 ? 7.664 10.484 12.523 1 98.94 321 SER A CA 1
ATOM 2306 C C . SER A 1 321 ? 8.969 10.406 11.742 1 98.94 321 SER A C 1
ATOM 2308 O O . SER A 1 321 ? 9.539 9.328 11.586 1 98.94 321 SER A O 1
ATOM 2310 N N . THR A 1 322 ? 9.352 11.469 11.203 1 98.94 322 THR A N 1
ATOM 2311 C CA . THR A 1 322 ? 10.664 11.648 10.578 1 98.94 322 THR A CA 1
ATOM 2312 C C . THR A 1 322 ? 11.133 13.094 10.719 1 98.94 322 THR A C 1
ATOM 2314 O O . THR A 1 322 ? 10.43 13.93 11.289 1 98.94 322 THR A O 1
ATOM 2317 N N . ALA A 1 323 ? 12.398 13.352 10.359 1 98.81 323 ALA A N 1
ATOM 2318 C CA . ALA A 1 323 ? 13 14.68 10.484 1 98.81 323 ALA A CA 1
ATOM 2319 C C . ALA A 1 323 ? 14.039 14.922 9.398 1 98.81 323 ALA A C 1
ATOM 2321 O O . ALA A 1 323 ? 14.594 13.977 8.836 1 98.81 323 ALA A O 1
ATOM 2322 N N . LEU A 1 324 ? 14.211 16.109 9.086 1 98.81 324 LEU A N 1
ATOM 2323 C CA . LEU A 1 324 ? 15.234 16.5 8.133 1 98.81 324 LEU A CA 1
ATOM 2324 C C . LEU A 1 324 ? 15.672 17.953 8.367 1 98.81 324 LEU A C 1
ATOM 2326 O O . LEU A 1 324 ? 14.953 18.719 9.008 1 98.81 324 LEU A O 1
ATOM 2330 N N . LEU A 1 325 ? 16.906 18.266 7.961 1 98.75 325 LEU A N 1
ATOM 2331 C CA . LEU A 1 325 ? 17.281 19.656 7.754 1 98.75 325 LEU A CA 1
ATOM 2332 C C . LEU A 1 325 ? 16.734 20.172 6.422 1 98.75 325 LEU A C 1
ATOM 2334 O O . LEU A 1 325 ? 17.047 19.609 5.363 1 98.75 325 LEU A O 1
ATOM 2338 N N . TRP A 1 326 ? 15.922 21.203 6.508 1 98.75 326 TRP A N 1
ATOM 2339 C CA . TRP A 1 326 ? 15.211 21.656 5.316 1 98.75 326 TRP A CA 1
ATOM 2340 C C . TRP A 1 326 ? 16.203 22.062 4.219 1 98.75 326 TRP A C 1
ATOM 2342 O O . TRP A 1 326 ? 17.156 22.797 4.473 1 98.75 326 TRP A O 1
ATOM 2352 N N . PRO A 1 327 ? 15.945 21.547 3.008 1 98.44 327 PRO A N 1
ATOM 2353 C CA . PRO A 1 327 ? 16.844 21.859 1.898 1 98.44 327 PRO A CA 1
ATOM 2354 C C . PRO A 1 327 ? 16.438 23.141 1.162 1 98.44 327 PRO A C 1
ATOM 2356 O O . PRO A 1 327 ? 15.414 23.75 1.487 1 98.44 327 PRO A O 1
ATOM 2359 N N . ASP A 1 328 ? 17.328 23.562 0.261 1 97.12 328 ASP A N 1
ATOM 2360 C CA . ASP A 1 328 ? 17 24.656 -0.652 1 97.12 328 ASP A CA 1
ATOM 2361 C C . ASP A 1 328 ? 16.219 24.141 -1.854 1 97.12 328 ASP A C 1
ATOM 2363 O O . ASP A 1 328 ? 16.797 23.844 -2.904 1 97.12 328 ASP A O 1
ATOM 2367 N N . ILE A 1 329 ? 14.859 24.047 -1.625 1 95.38 329 ILE A N 1
ATOM 2368 C CA . ILE A 1 329 ? 14.031 23.5 -2.691 1 95.38 329 ILE A CA 1
ATOM 2369 C C . ILE A 1 329 ? 12.922 24.484 -3.043 1 95.38 329 ILE A C 1
ATOM 2371 O O . ILE A 1 329 ? 12.688 25.453 -2.316 1 95.38 329 ILE A O 1
ATOM 2375 N N . THR A 1 330 ? 12.289 24.203 -4.176 1 90.12 330 THR A N 1
ATOM 2376 C CA . THR A 1 330 ? 11.133 24.969 -4.625 1 90.12 330 THR A CA 1
ATOM 2377 C C . THR A 1 330 ? 9.836 24.234 -4.305 1 90.12 330 THR A C 1
ATOM 2379 O O . THR A 1 330 ? 9.773 23 -4.422 1 90.12 330 THR A O 1
ATOM 2382 N N . ALA A 1 331 ? 8.867 24.906 -3.793 1 94.38 331 ALA A N 1
ATOM 2383 C CA . ALA A 1 331 ? 7.504 24.406 -3.637 1 94.38 331 ALA A CA 1
ATOM 2384 C C . ALA A 1 331 ? 6.562 25.047 -4.645 1 94.38 331 ALA A C 1
ATOM 2386 O O . ALA A 1 331 ? 6.57 26.281 -4.812 1 94.38 331 ALA A O 1
ATOM 2387 N N . LEU A 1 332 ? 5.898 24.141 -5.367 1 96.38 332 LEU A N 1
ATOM 2388 C CA . LEU A 1 332 ? 4.992 24.625 -6.398 1 96.38 332 LEU A CA 1
ATOM 2389 C C . LEU A 1 332 ? 3.562 24.188 -6.129 1 96.38 332 LEU A C 1
ATOM 2391 O O . LEU A 1 332 ? 3.334 23.047 -5.684 1 96.38 332 LEU A O 1
ATOM 2395 N N . MET B 1 1 ? 27.812 -2.299 7.316 1 41.34 1 MET B N 1
ATOM 2396 C CA . MET B 1 1 ? 27.703 -3.307 6.266 1 41.34 1 MET B CA 1
ATOM 2397 C C . MET B 1 1 ? 26.281 -3.373 5.715 1 41.34 1 MET B C 1
ATOM 2399 O O . MET B 1 1 ? 25.312 -3.344 6.477 1 41.34 1 MET B O 1
ATOM 2403 N N . SER B 1 2 ? 26.094 -2.859 4.531 1 58.41 2 SER B N 1
ATOM 2404 C CA . SER B 1 2 ? 24.812 -2.756 3.852 1 58.41 2 SER B CA 1
ATOM 2405 C C . SER B 1 2 ? 24.078 -4.09 3.861 1 58.41 2 SER B C 1
ATOM 2407 O O . SER B 1 2 ? 24.609 -5.109 3.43 1 58.41 2 SER B O 1
ATOM 2409 N N . GLY B 1 3 ? 23.125 -4.449 4.961 1 83.75 3 GLY B N 1
ATOM 2410 C CA . GLY B 1 3 ? 22.438 -5.707 5.211 1 83.75 3 GLY B CA 1
ATOM 2411 C C . GLY B 1 3 ? 21.516 -6.121 4.078 1 83.75 3 GLY B C 1
ATOM 2412 O O . GLY B 1 3 ? 21.344 -5.379 3.109 1 83.75 3 GLY B O 1
ATOM 2413 N N . ALA B 1 4 ? 21.359 -7.445 3.793 1 95.75 4 ALA B N 1
ATOM 2414 C CA . ALA B 1 4 ? 20.453 -8.039 2.814 1 95.75 4 ALA B CA 1
ATOM 2415 C C . ALA B 1 4 ? 19.219 -8.602 3.49 1 95.75 4 ALA B C 1
ATOM 2417 O O . ALA B 1 4 ? 19.234 -8.922 4.684 1 95.75 4 ALA B O 1
ATOM 2418 N N . GLY B 1 5 ? 18.078 -8.539 2.793 1 98.56 5 GLY B N 1
ATOM 2419 C CA . GLY B 1 5 ? 16.891 -9.266 3.246 1 98.56 5 GLY B CA 1
ATOM 2420 C C . GLY B 1 5 ? 16.953 -10.75 2.934 1 98.56 5 GLY B C 1
ATOM 2421 O O . GLY B 1 5 ? 17.125 -11.141 1.776 1 98.56 5 GLY B O 1
ATOM 2422 N N . VAL B 1 6 ? 16.859 -11.555 3.945 1 98.81 6 VAL B N 1
ATOM 2423 C CA . VAL B 1 6 ? 17.047 -13 3.805 1 98.81 6 VAL B CA 1
ATOM 2424 C C . VAL B 1 6 ? 15.742 -13.719 4.168 1 98.81 6 VAL B C 1
ATOM 2426 O O . VAL B 1 6 ? 15.141 -13.445 5.207 1 98.81 6 VAL B O 1
ATOM 2429 N N . LEU B 1 7 ? 15.32 -14.602 3.301 1 98.88 7 LEU B N 1
ATOM 2430 C CA . LEU B 1 7 ? 14.133 -15.414 3.557 1 98.88 7 LEU B CA 1
ATOM 2431 C C . LEU B 1 7 ? 14.383 -16.391 4.699 1 98.88 7 LEU B C 1
ATOM 2433 O O . LEU B 1 7 ? 15.328 -17.188 4.648 1 98.88 7 LEU B O 1
ATOM 2437 N N . ALA B 1 8 ? 13.422 -16.359 5.742 1 98.62 8 ALA B N 1
ATOM 2438 C CA . ALA B 1 8 ? 13.719 -17.125 6.945 1 98.62 8 ALA B CA 1
ATOM 2439 C C . ALA B 1 8 ? 12.578 -18.078 7.289 1 98.62 8 ALA B C 1
ATOM 2441 O O . ALA B 1 8 ? 12.758 -19.016 8.062 1 98.62 8 ALA B O 1
ATOM 2442 N N . GLY B 1 9 ? 11.453 -17.875 6.746 1 98.69 9 GLY B N 1
ATOM 2443 C CA . GLY B 1 9 ? 10.289 -18.703 7.004 1 98.69 9 GLY B CA 1
ATOM 2444 C C . GLY B 1 9 ? 9.172 -18.5 6.004 1 98.69 9 GLY B C 1
ATOM 2445 O O . GLY B 1 9 ? 9.094 -17.453 5.359 1 98.69 9 GLY B O 1
ATOM 2446 N N . LEU B 1 10 ? 8.352 -19.5 5.844 1 98.81 10 LEU B N 1
ATOM 2447 C CA . LEU B 1 10 ? 7.246 -19.5 4.891 1 98.81 10 LEU B CA 1
ATOM 2448 C C . LEU B 1 10 ? 6.02 -20.172 5.488 1 98.81 10 LEU B C 1
ATOM 2450 O O . LEU B 1 10 ? 6.125 -21.25 6.09 1 98.81 10 LEU B O 1
ATOM 2454 N N . GLY B 1 11 ? 4.867 -19.469 5.484 1 98.94 11 GLY B N 1
ATOM 2455 C CA . GLY B 1 11 ? 3.594 -20.016 5.934 1 98.94 11 GLY B CA 1
ATOM 2456 C C . GLY B 1 11 ? 2.447 -19.703 4.988 1 98.94 11 GLY B C 1
ATOM 2457 O O . GLY B 1 11 ? 2.432 -18.641 4.352 1 98.94 11 GLY B O 1
ATOM 2458 N N . THR B 1 12 ? 1.501 -20.656 4.863 1 98.94 12 THR B N 1
ATOM 2459 C CA . THR B 1 12 ? 0.381 -20.469 3.949 1 98.94 12 THR B CA 1
ATOM 2460 C C . THR B 1 12 ? -0.938 -20.828 4.625 1 98.94 12 THR B C 1
ATOM 2462 O O . THR B 1 12 ? -0.947 -21.438 5.695 1 98.94 12 THR B O 1
ATOM 2465 N N . ALA B 1 13 ? -2.033 -20.344 4.062 1 98.94 13 ALA B N 1
ATOM 2466 C CA . ALA B 1 13 ? -3.385 -20.641 4.535 1 98.94 13 ALA B CA 1
ATOM 2467 C C . ALA B 1 13 ? -4.379 -20.656 3.379 1 98.94 13 ALA B C 1
ATOM 2469 O O . ALA B 1 13 ? -4.301 -19.812 2.477 1 98.94 13 ALA B O 1
ATOM 2470 N N . LEU B 1 14 ? -5.211 -21.656 3.338 1 98.81 14 LEU B N 1
ATOM 2471 C CA . LEU B 1 14 ? -6.336 -21.766 2.418 1 98.81 14 LEU B CA 1
ATOM 2472 C C . LEU B 1 14 ? -7.656 -21.859 3.18 1 98.81 14 LEU B C 1
ATOM 2474 O O . LEU B 1 14 ? -7.695 -22.359 4.305 1 98.81 14 LEU B O 1
ATOM 2478 N N . PRO B 1 15 ? -8.703 -21.281 2.516 1 98.31 15 PRO B N 1
ATOM 2479 C CA . PRO B 1 15 ? -10 -21.516 3.152 1 98.31 15 PRO B CA 1
ATOM 2480 C C . PRO B 1 15 ? -10.406 -22.984 3.139 1 98.31 15 PRO B C 1
ATOM 2482 O O . PRO B 1 15 ? -9.766 -23.812 2.477 1 98.31 15 PRO B O 1
ATOM 2485 N N . ALA B 1 16 ? -11.477 -23.281 3.854 1 96.94 16 ALA B N 1
ATOM 2486 C CA . ALA B 1 16 ? -11.906 -24.672 4.02 1 96.94 16 ALA B CA 1
ATOM 2487 C C . ALA B 1 16 ? -12.75 -25.125 2.836 1 96.94 16 ALA B C 1
ATOM 2489 O O . ALA B 1 16 ? -12.734 -26.312 2.482 1 96.94 16 ALA B O 1
ATOM 2490 N N . ARG B 1 17 ? -13.398 -24.25 2.131 1 98.06 17 ARG B N 1
ATOM 2491 C CA . ARG B 1 17 ? -14.375 -24.656 1.118 1 98.06 17 ARG B CA 1
ATOM 2492 C C . ARG B 1 17 ? -13.695 -24.906 -0.221 1 98.06 17 ARG B C 1
ATOM 2494 O O . ARG B 1 17 ? -13.18 -23.984 -0.854 1 98.06 17 ARG B O 1
ATOM 2501 N N . LEU B 1 18 ? -13.789 -26.109 -0.653 1 98.44 18 LEU B N 1
ATOM 2502 C CA . LEU B 1 18 ? -13.32 -26.531 -1.971 1 98.44 18 LEU B CA 1
ATOM 2503 C C . LEU B 1 18 ? -14.391 -26.281 -3.031 1 98.44 18 LEU B C 1
ATOM 2505 O O . LEU B 1 18 ? -15.562 -26.609 -2.822 1 98.44 18 LEU B O 1
ATOM 2509 N N . VAL B 1 19 ? -14.055 -25.656 -4.121 1 98.44 19 VAL B N 1
ATOM 2510 C CA . VAL B 1 19 ? -14.93 -25.438 -5.27 1 98.44 19 VAL B CA 1
ATOM 2511 C C . VAL B 1 19 ? -14.359 -26.141 -6.5 1 98.44 19 VAL B C 1
ATOM 2513 O O . VAL B 1 19 ? -13.32 -25.734 -7.027 1 98.44 19 VAL B O 1
ATOM 2516 N N . THR B 1 20 ? -15.07 -27.125 -6.977 1 98.38 20 THR B N 1
ATOM 2517 C CA . THR B 1 20 ? -14.617 -27.891 -8.141 1 98.38 20 THR B CA 1
ATOM 2518 C C . THR B 1 20 ? -15.117 -27.25 -9.43 1 98.38 20 THR B C 1
ATOM 2520 O O . THR B 1 20 ? -16.016 -26.406 -9.406 1 98.38 20 THR B O 1
ATOM 2523 N N . ASN B 1 21 ? -14.477 -27.656 -10.531 1 98.31 21 ASN B N 1
ATOM 2524 C CA . ASN B 1 21 ? -14.977 -27.219 -11.828 1 98.31 21 ASN B CA 1
ATOM 2525 C C . ASN B 1 21 ? -16.406 -27.672 -12.062 1 98.31 21 ASN B C 1
ATOM 2527 O O . ASN B 1 21 ? -17.203 -26.969 -12.688 1 98.31 21 ASN B O 1
ATOM 2531 N N . GLU B 1 22 ? -16.719 -28.797 -11.602 1 98 22 GLU B N 1
ATOM 2532 C CA . GLU B 1 22 ? -18.078 -29.328 -11.742 1 98 22 GLU B CA 1
ATOM 2533 C C . GLU B 1 22 ? -19.094 -28.453 -11.023 1 98 22 GLU B C 1
ATOM 2535 O O . GLU B 1 22 ? -20.188 -28.219 -11.539 1 98 22 GLU B O 1
ATOM 2540 N N . GLU B 1 23 ? -18.734 -28.047 -9.852 1 97.5 23 GLU B N 1
ATOM 2541 C CA . GLU B 1 23 ? -19.641 -27.156 -9.125 1 97.5 23 GLU B CA 1
ATOM 2542 C C . GLU B 1 23 ? -19.922 -25.891 -9.922 1 97.5 23 GLU B C 1
ATOM 2544 O O . GLU B 1 23 ? -21.062 -25.438 -9.992 1 97.5 23 GLU B O 1
ATOM 2549 N N . LEU B 1 24 ? -18.922 -25.281 -10.523 1 97.62 24 LEU B N 1
ATOM 2550 C CA . LEU B 1 24 ? -19.078 -24.062 -11.305 1 97.62 24 LEU B CA 1
ATOM 2551 C C . LEU B 1 24 ? -19.938 -24.312 -12.547 1 97.62 24 LEU B C 1
ATOM 2553 O O . LEU B 1 24 ? -20.703 -23.453 -12.969 1 97.62 24 LEU B O 1
ATOM 2557 N N . SER B 1 25 ? -19.906 -25.5 -13.117 1 96.62 25 SER B N 1
ATOM 2558 C CA . SER B 1 25 ? -20.625 -25.844 -14.344 1 96.62 25 SER B CA 1
ATOM 2559 C C . SER B 1 25 ? -22.125 -25.938 -14.109 1 96.62 25 SER B C 1
ATOM 2561 O O . SER B 1 25 ? -22.906 -25.969 -15.062 1 96.62 25 SER B O 1
ATOM 2563 N N . ARG B 1 26 ? -22.5 -25.969 -12.875 1 96.06 26 ARG B N 1
ATOM 2564 C CA . ARG B 1 26 ? -23.922 -26.031 -12.555 1 96.06 26 ARG B CA 1
ATOM 2565 C C . ARG B 1 26 ? -24.594 -24.688 -12.805 1 96.06 26 ARG B C 1
ATOM 2567 O O . ARG B 1 26 ? -25.812 -24.641 -13.055 1 96.06 26 ARG B O 1
ATOM 2574 N N . HIS B 1 27 ? -23.812 -23.594 -12.805 1 93.62 27 HIS B N 1
ATOM 2575 C CA . HIS B 1 27 ? -24.453 -22.297 -12.898 1 93.62 27 HIS B CA 1
ATOM 2576 C C . HIS B 1 27 ? -23.812 -21.438 -13.992 1 93.62 27 HIS B C 1
ATOM 2578 O O . HIS B 1 27 ? -24.328 -20.375 -14.328 1 93.62 27 HIS B O 1
ATOM 2584 N N . LEU B 1 28 ? -22.719 -21.938 -14.508 1 96.75 28 LEU B N 1
ATOM 2585 C CA . LEU B 1 28 ? -22.031 -21.266 -15.594 1 96.75 28 LEU B CA 1
ATOM 2586 C C . LEU B 1 28 ? -21.953 -22.156 -16.828 1 96.75 28 LEU B C 1
ATOM 2588 O O . LEU B 1 28 ? -21.875 -23.375 -16.719 1 96.75 28 LEU B O 1
ATOM 2592 N N . ASP B 1 29 ? -21.984 -21.562 -18.016 1 96.62 29 ASP B N 1
ATOM 2593 C CA . ASP B 1 29 ? -21.812 -22.297 -19.266 1 96.62 29 ASP B CA 1
ATOM 2594 C C . ASP B 1 29 ? -20.359 -22.688 -19.484 1 96.62 29 ASP B C 1
ATOM 2596 O O . ASP B 1 29 ? -19.672 -22.078 -20.312 1 96.62 29 ASP B O 1
ATOM 2600 N N . THR B 1 30 ? -19.953 -23.703 -18.781 1 96.81 30 THR B N 1
ATOM 2601 C CA . THR B 1 30 ? -18.578 -24.188 -18.812 1 96.81 30 THR B CA 1
ATOM 2602 C C . THR B 1 30 ? -18.531 -25.656 -18.375 1 96.81 30 THR B C 1
ATOM 2604 O O . THR B 1 30 ? -19.578 -26.297 -18.188 1 96.81 30 THR B O 1
ATOM 2607 N N . ASP B 1 31 ? -17.359 -26.25 -18.438 1 97.31 31 ASP B N 1
ATOM 2608 C CA . ASP B 1 31 ? -17.109 -27.594 -17.906 1 97.31 31 ASP B CA 1
ATOM 2609 C C . ASP B 1 31 ? -15.641 -27.781 -17.562 1 97.31 31 ASP B C 1
ATOM 2611 O O . ASP B 1 31 ? -14.82 -26.891 -17.797 1 97.31 31 ASP B O 1
ATOM 2615 N N . ASP B 1 32 ? -15.414 -28.906 -16.938 1 97.94 32 ASP B N 1
ATOM 2616 C CA . ASP B 1 32 ? -14.055 -29.188 -16.469 1 97.94 32 ASP B CA 1
ATOM 2617 C C . ASP B 1 32 ? -13.07 -29.172 -17.625 1 97.94 32 ASP B C 1
ATOM 2619 O O . ASP B 1 32 ? -11.977 -28.609 -17.516 1 97.94 32 ASP B O 1
ATOM 2623 N N . GLU B 1 33 ? -13.406 -29.766 -18.688 1 98 33 GLU B N 1
ATOM 2624 C CA . GLU B 1 33 ? -12.523 -29.859 -19.844 1 98 33 GLU B CA 1
ATOM 2625 C C . GLU B 1 33 ? -12.156 -28.484 -20.375 1 98 33 GLU B C 1
ATOM 2627 O O . GLU B 1 33 ? -10.984 -28.203 -20.641 1 98 33 GLU B O 1
ATOM 2632 N N . TRP B 1 34 ? -13.164 -27.688 -20.5 1 97.31 34 TRP B N 1
ATOM 2633 C CA . TRP B 1 34 ? -12.945 -26.344 -21.016 1 97.31 34 TRP B CA 1
ATOM 2634 C C . TRP B 1 34 ? -12.039 -25.547 -20.078 1 97.31 34 TRP B C 1
ATOM 2636 O O . TRP B 1 34 ? -11.062 -24.938 -20.516 1 97.31 34 TRP B O 1
ATOM 2646 N N . ILE B 1 35 ? -12.328 -25.531 -18.781 1 98.06 35 ILE B N 1
ATOM 2647 C CA . ILE B 1 35 ? -11.578 -24.75 -17.797 1 98.06 35 ILE B CA 1
ATOM 2648 C C . ILE B 1 35 ? -10.133 -25.234 -17.766 1 98.06 35 ILE B C 1
ATOM 2650 O O . ILE B 1 35 ? -9.203 -24.422 -17.844 1 98.06 35 ILE B O 1
ATOM 2654 N N . ARG B 1 36 ? -9.938 -26.547 -17.719 1 97.88 36 ARG B N 1
ATOM 2655 C CA . ARG B 1 36 ? -8.586 -27.109 -17.641 1 97.88 36 ARG B CA 1
ATOM 2656 C C . ARG B 1 36 ? -7.781 -26.781 -18.891 1 97.88 36 ARG B C 1
ATOM 2658 O O . ARG B 1 36 ? -6.598 -26.469 -18.812 1 97.88 36 ARG B O 1
ATOM 2665 N N . SER B 1 37 ? -8.375 -26.906 -19.984 1 97.06 37 SER B N 1
ATOM 2666 C CA . SER B 1 37 ? -7.664 -26.672 -21.234 1 97.06 37 SER B CA 1
ATOM 2667 C C . SER B 1 37 ? -7.277 -25.203 -21.375 1 97.06 37 SER B C 1
ATOM 2669 O O . SER B 1 37 ? -6.207 -24.891 -21.906 1 97.06 37 SER B O 1
ATOM 2671 N N . ARG B 1 38 ? -8.094 -24.344 -20.812 1 96 38 ARG B N 1
ATOM 2672 C CA . ARG B 1 38 ? -7.887 -22.922 -21.031 1 96 38 ARG B CA 1
ATOM 2673 C C . ARG B 1 38 ? -7 -22.328 -19.938 1 96 38 ARG B C 1
ATOM 2675 O O . ARG B 1 38 ? -6.328 -21.312 -20.156 1 96 38 ARG B O 1
ATOM 2682 N N . THR B 1 39 ? -6.992 -22.922 -18.75 1 97.69 39 THR B N 1
ATOM 2683 C CA . THR B 1 39 ? -6.371 -22.234 -17.625 1 97.69 39 THR B CA 1
ATOM 2684 C C . THR B 1 39 ? -5.43 -23.172 -16.875 1 97.69 39 THR B C 1
ATOM 2686 O O . THR B 1 39 ? -4.566 -22.719 -16.125 1 97.69 39 THR B O 1
ATOM 2689 N N . GLY B 1 40 ? -5.625 -24.438 -16.969 1 98.31 40 GLY B N 1
ATOM 2690 C CA . GLY B 1 40 ? -4.898 -25.406 -16.172 1 98.31 40 GLY B CA 1
ATOM 2691 C C . GLY B 1 40 ? -5.52 -25.641 -14.805 1 98.31 40 GLY B C 1
ATOM 2692 O O . GLY B 1 40 ? -5.02 -26.438 -14.023 1 98.31 40 GLY B O 1
ATOM 2693 N N . ILE B 1 41 ? -6.699 -25.047 -14.492 1 98.75 41 ILE B N 1
ATOM 2694 C CA . ILE B 1 41 ? -7.262 -25.062 -13.141 1 98.75 41 ILE B CA 1
ATOM 2695 C C . ILE B 1 41 ? -8.266 -26.203 -13.023 1 98.75 41 ILE B C 1
ATOM 2697 O O . ILE B 1 41 ? -9.188 -26.312 -13.836 1 98.75 41 ILE B O 1
ATOM 2701 N N . GLY B 1 42 ? -8.094 -26.984 -11.992 1 98.5 42 GLY B N 1
ATOM 2702 C CA . GLY B 1 42 ? -9 -28.109 -11.773 1 98.5 42 GLY B CA 1
ATOM 2703 C C . GLY B 1 42 ? -9.945 -27.891 -10.602 1 98.5 42 GLY B C 1
ATOM 2704 O O . GLY B 1 42 ? -11.031 -28.469 -10.555 1 98.5 42 GLY B O 1
ATOM 2705 N N . GLN B 1 43 ? -9.562 -27.156 -9.68 1 98.5 43 GLN B N 1
ATOM 2706 C CA . GLN B 1 43 ? -10.297 -26.797 -8.469 1 98.5 43 GLN B CA 1
ATOM 2707 C C . GLN B 1 43 ? -9.727 -25.547 -7.824 1 98.5 43 GLN B C 1
ATOM 2709 O O . GLN B 1 43 ? -8.703 -25.016 -8.266 1 98.5 43 GLN B O 1
ATOM 2714 N N . ARG B 1 44 ? -10.414 -25 -6.918 1 98.69 44 ARG B N 1
ATOM 2715 C CA . ARG B 1 44 ? -9.953 -23.859 -6.129 1 98.69 44 ARG B CA 1
ATOM 2716 C C . ARG B 1 44 ? -10.617 -23.844 -4.758 1 98.69 44 ARG B C 1
ATOM 2718 O O . ARG B 1 44 ? -11.461 -24.688 -4.457 1 98.69 44 ARG B O 1
ATOM 2725 N N . TYR B 1 45 ? -10.227 -22.875 -3.92 1 98.81 45 TYR B N 1
ATOM 2726 C CA . TYR B 1 45 ? -10.844 -22.672 -2.613 1 98.81 45 TYR B CA 1
ATOM 2727 C C . TYR B 1 45 ? -11.461 -21.281 -2.512 1 98.81 45 TYR B C 1
ATOM 2729 O O . TYR B 1 45 ? -10.875 -20.297 -2.992 1 98.81 45 TYR B O 1
ATOM 2737 N N . TRP B 1 46 ? -12.672 -21.203 -1.976 1 98.44 46 TRP B N 1
ATOM 2738 C CA . TRP B 1 46 ? -13.336 -19.922 -1.743 1 98.44 46 TRP B CA 1
ATOM 2739 C C . TRP B 1 46 ? -13.656 -19.734 -0.264 1 98.44 46 TRP B C 1
ATOM 2741 O O . TRP B 1 46 ? -13.953 -20.703 0.442 1 98.44 46 TRP B O 1
ATOM 2751 N N . SER B 1 47 ? -13.484 -18.516 0.17 1 97.19 47 SER B N 1
ATOM 2752 C CA . SER B 1 47 ? -13.859 -18.188 1.54 1 97.19 47 SER B CA 1
ATOM 2753 C C . SER B 1 47 ? -15.344 -18.453 1.784 1 97.19 47 SER B C 1
ATOM 2755 O O . SER B 1 47 ? -16.172 -18.188 0.916 1 97.19 47 SER B O 1
ATOM 2757 N N . ASP B 1 48 ? -15.672 -19.031 2.881 1 94.94 48 ASP B N 1
ATOM 2758 C CA . ASP B 1 48 ? -17.031 -19.188 3.396 1 94.94 48 ASP B CA 1
ATOM 2759 C C . ASP B 1 48 ? -17.156 -18.562 4.789 1 94.94 48 ASP B C 1
ATOM 2761 O O . ASP B 1 48 ? -17.422 -19.281 5.766 1 94.94 48 ASP B O 1
ATOM 2765 N N . GLY B 1 49 ? -16.938 -17.219 4.844 1 95.88 49 GLY B N 1
ATOM 2766 C CA . GLY B 1 49 ? -17.047 -16.5 6.102 1 95.88 49 GLY B CA 1
ATOM 2767 C C . GLY B 1 49 ? -15.742 -15.836 6.523 1 95.88 49 GLY B C 1
ATOM 2768 O O . GLY B 1 49 ? -15.75 -14.805 7.188 1 95.88 49 GLY B O 1
ATOM 2769 N N . ALA B 1 50 ? -14.594 -16.375 6.156 1 96.94 50 ALA B N 1
ATOM 2770 C CA . ALA B 1 50 ? -13.297 -15.812 6.535 1 96.94 50 ALA B CA 1
ATOM 2771 C C . ALA B 1 50 ? -12.938 -14.617 5.656 1 96.94 50 ALA B C 1
ATOM 2773 O O . ALA B 1 50 ? -13.102 -14.664 4.438 1 96.94 50 ALA B O 1
ATOM 2774 N N . SER B 1 51 ? -12.547 -13.539 6.293 1 98.12 51 SER B N 1
ATOM 2775 C CA . SER B 1 51 ? -12.062 -12.391 5.547 1 98.12 51 SER B CA 1
ATOM 2776 C C . SER B 1 51 ? -10.617 -12.586 5.094 1 98.12 51 SER B C 1
ATOM 2778 O O . SER B 1 51 ? -9.969 -13.562 5.484 1 98.12 51 SER B O 1
ATOM 2780 N N . THR B 1 52 ? -10.125 -11.695 4.254 1 98.88 52 THR B N 1
ATOM 2781 C CA . THR B 1 52 ? -8.734 -11.695 3.812 1 98.88 52 THR B CA 1
ATOM 2782 C C . THR B 1 52 ? -7.789 -11.625 5.008 1 98.88 52 THR B C 1
ATOM 2784 O O . THR B 1 52 ? -6.797 -12.359 5.066 1 98.88 52 THR B O 1
ATOM 2787 N N . GLY B 1 53 ? -8.086 -10.719 5.957 1 98.94 53 GLY B N 1
ATOM 2788 C CA . GLY B 1 53 ? -7.266 -10.594 7.156 1 98.94 53 GLY B CA 1
ATOM 2789 C C . GLY B 1 53 ? -7.195 -11.867 7.969 1 98.94 53 GLY B C 1
ATOM 2790 O O . GLY B 1 53 ? -6.156 -12.18 8.555 1 98.94 53 GLY B O 1
ATOM 2791 N N . ASP B 1 54 ? -8.297 -12.656 8.016 1 98.88 54 ASP B N 1
ATOM 2792 C CA . ASP B 1 54 ? -8.305 -13.93 8.734 1 98.88 54 ASP B CA 1
ATOM 2793 C C . ASP B 1 54 ? -7.297 -14.906 8.125 1 98.88 54 ASP B C 1
ATOM 2795 O O . ASP B 1 54 ? -6.539 -15.555 8.852 1 98.88 54 ASP B O 1
ATOM 2799 N N . LEU B 1 55 ? -7.301 -15.008 6.797 1 98.94 55 LEU B N 1
ATOM 2800 C CA . LEU B 1 55 ? -6.348 -15.875 6.117 1 98.94 55 LEU B CA 1
ATOM 2801 C C . LEU B 1 55 ? -4.918 -15.375 6.312 1 98.94 55 LEU B C 1
ATOM 2803 O O . LEU B 1 55 ? -3.994 -16.172 6.488 1 98.94 55 LEU B O 1
ATOM 2807 N N . ALA B 1 56 ? -4.754 -14.047 6.273 1 99 56 ALA B N 1
ATOM 2808 C CA . ALA B 1 56 ? -3.441 -13.438 6.461 1 99 56 ALA B CA 1
ATOM 2809 C C . ALA B 1 56 ? -2.873 -13.773 7.84 1 99 56 ALA B C 1
ATOM 2811 O O . ALA B 1 56 ? -1.683 -14.062 7.973 1 99 56 ALA B O 1
ATOM 2812 N N . VAL B 1 57 ? -3.707 -13.719 8.883 1 98.94 57 VAL B N 1
ATOM 2813 C CA . VAL B 1 57 ? -3.271 -14.023 10.242 1 98.94 57 VAL B CA 1
ATOM 2814 C C . VAL B 1 57 ? -2.781 -15.469 10.312 1 98.94 57 VAL B C 1
ATOM 2816 O O . VAL B 1 57 ? -1.722 -15.75 10.875 1 98.94 57 VAL B O 1
ATOM 2819 N N . GLU B 1 58 ? -3.549 -16.359 9.719 1 98.94 58 GLU B N 1
ATOM 2820 C CA . GLU B 1 58 ? -3.184 -17.781 9.75 1 98.94 58 GLU B CA 1
ATOM 2821 C C . GLU B 1 58 ? -1.861 -18.016 9.031 1 98.94 58 GLU B C 1
ATOM 2823 O O . GLU B 1 58 ? -0.978 -18.703 9.562 1 98.94 58 GLU B O 1
ATOM 2828 N N . ALA B 1 59 ? -1.701 -17.5 7.824 1 98.94 59 ALA B N 1
ATOM 2829 C CA . ALA B 1 59 ? -0.455 -17.641 7.078 1 98.94 59 ALA B CA 1
ATOM 2830 C C . ALA B 1 59 ? 0.714 -17.016 7.832 1 98.94 59 ALA B C 1
ATOM 2832 O O . ALA B 1 59 ? 1.808 -17.578 7.879 1 98.94 59 ALA B O 1
ATOM 2833 N N . GLY B 1 60 ? 0.5 -15.797 8.391 1 98.94 60 GLY B N 1
ATOM 2834 C CA . GLY B 1 60 ? 1.534 -15.109 9.148 1 98.94 60 GLY B CA 1
ATOM 2835 C C . GLY B 1 60 ? 1.999 -15.891 10.367 1 98.94 60 GLY B C 1
ATOM 2836 O O . GLY B 1 60 ? 3.197 -15.961 10.641 1 98.94 60 GLY B O 1
ATOM 2837 N N . GLN B 1 61 ? 1.02 -16.453 11.094 1 98.94 61 GLN B N 1
ATOM 2838 C CA . GLN B 1 61 ? 1.354 -17.266 12.266 1 98.94 61 GLN B CA 1
ATOM 2839 C C . GLN B 1 61 ? 2.25 -18.438 11.883 1 98.94 61 GLN B C 1
ATOM 2841 O O . GLN B 1 61 ? 3.232 -18.719 12.57 1 98.94 61 GLN B O 1
ATOM 2846 N N . ARG B 1 62 ? 1.918 -19.094 10.805 1 98.94 62 ARG B N 1
ATOM 2847 C CA . ARG B 1 62 ? 2.676 -20.25 10.344 1 98.94 62 ARG B CA 1
ATOM 2848 C C . ARG B 1 62 ? 4.062 -19.844 9.859 1 98.94 62 ARG B C 1
ATOM 2850 O O . ARG B 1 62 ? 5.039 -20.562 10.078 1 98.94 62 ARG B O 1
ATOM 2857 N N . ALA B 1 63 ? 4.152 -18.672 9.195 1 98.94 63 ALA B N 1
ATOM 2858 C CA . ALA B 1 63 ? 5.453 -18.188 8.75 1 98.94 63 ALA B CA 1
ATOM 2859 C C . ALA B 1 63 ? 6.359 -17.875 9.938 1 98.94 63 ALA B C 1
ATOM 2861 O O . ALA B 1 63 ? 7.551 -18.188 9.914 1 98.94 63 ALA B O 1
ATOM 2862 N N . LEU B 1 64 ? 5.773 -17.188 10.953 1 98.94 64 LEU B N 1
ATOM 2863 C CA . LEU B 1 64 ? 6.535 -16.859 12.156 1 98.94 64 LEU B CA 1
ATOM 2864 C C . LEU B 1 64 ? 7.016 -18.125 12.852 1 98.94 64 LEU B C 1
ATOM 2866 O O . LEU B 1 64 ? 8.18 -18.219 13.242 1 98.94 64 LEU B O 1
ATOM 2870 N N . LYS B 1 65 ? 6.121 -19.109 12.961 1 98.88 65 LYS B N 1
ATOM 2871 C CA . LYS B 1 65 ? 6.488 -20.391 13.547 1 98.88 65 LYS B CA 1
ATOM 2872 C C . LYS B 1 65 ? 7.609 -21.062 12.758 1 98.88 65 LYS B C 1
ATOM 2874 O O . LYS B 1 65 ? 8.562 -21.578 13.336 1 98.88 65 LYS B O 1
ATOM 2879 N N . ALA B 1 66 ? 7.484 -21.078 11.453 1 98.81 66 ALA B N 1
ATOM 2880 C CA . ALA B 1 66 ? 8.484 -21.688 10.578 1 98.81 66 ALA B CA 1
ATOM 2881 C C . ALA B 1 66 ? 9.852 -21.031 10.758 1 98.81 66 ALA B C 1
ATOM 2883 O O . ALA B 1 66 ? 10.883 -21.688 10.68 1 98.81 66 ALA B O 1
ATOM 2884 N N . ALA B 1 67 ? 9.852 -19.734 10.961 1 98.69 67 ALA B N 1
ATOM 2885 C CA . ALA B 1 67 ? 11.086 -18.969 11.117 1 98.69 67 ALA B CA 1
ATOM 2886 C C . ALA B 1 67 ? 11.641 -19.094 12.531 1 98.69 67 ALA B C 1
ATOM 2888 O O . ALA B 1 67 ? 12.758 -18.672 12.812 1 98.69 67 ALA B O 1
ATOM 2889 N N . GLY B 1 68 ? 10.852 -19.625 13.469 1 98.5 68 GLY B N 1
ATOM 2890 C CA . GLY B 1 68 ? 11.266 -19.781 14.852 1 98.5 68 GLY B CA 1
ATOM 2891 C C . GLY B 1 68 ? 11.305 -18.469 15.609 1 98.5 68 GLY B C 1
ATOM 2892 O O . GLY B 1 68 ? 12.195 -18.25 16.438 1 98.5 68 GLY B O 1
ATOM 2893 N N . THR B 1 69 ? 10.453 -17.531 15.258 1 98.56 69 THR B N 1
ATOM 2894 C CA . THR B 1 69 ? 10.398 -16.234 15.945 1 98.56 69 THR B CA 1
ATOM 2895 C C . THR B 1 69 ? 8.953 -15.852 16.25 1 98.56 69 THR B C 1
ATOM 2897 O O . THR B 1 69 ? 8.023 -16.359 15.617 1 98.56 69 THR B O 1
ATOM 2900 N N . ASP B 1 70 ? 8.781 -15 17.234 1 98.25 70 ASP B N 1
ATOM 2901 C CA . ASP B 1 70 ? 7.457 -14.5 17.578 1 98.25 70 ASP B CA 1
ATOM 2902 C C . ASP B 1 70 ? 7.352 -13 17.312 1 98.25 70 ASP B C 1
ATOM 2904 O O . ASP B 1 70 ? 6.363 -12.359 17.688 1 98.25 70 ASP B O 1
ATOM 2908 N N . THR B 1 71 ? 8.414 -12.43 16.734 1 98.38 71 THR B N 1
ATOM 2909 C CA . THR B 1 71 ? 8.406 -10.984 16.547 1 98.38 71 THR B CA 1
ATOM 2910 C C . THR B 1 71 ? 9.062 -10.602 15.227 1 98.38 71 THR B C 1
ATOM 2912 O O . THR B 1 71 ? 9.875 -11.359 14.688 1 98.38 71 THR B O 1
ATOM 2915 N N . VAL B 1 72 ? 8.641 -9.578 14.656 1 98.88 72 VAL B N 1
ATOM 2916 C CA . VAL B 1 72 ? 9.258 -8.859 13.547 1 98.88 72 VAL B CA 1
ATOM 2917 C C . VAL B 1 72 ? 9.109 -7.352 13.758 1 98.88 72 VAL B C 1
ATOM 2919 O O . VAL B 1 72 ? 8.367 -6.914 14.641 1 98.88 72 VAL B O 1
ATOM 2922 N N . ASP B 1 73 ? 9.781 -6.566 12.922 1 98.69 73 ASP B N 1
ATOM 2923 C CA . ASP B 1 73 ? 9.789 -5.117 13.102 1 98.69 73 ASP B CA 1
ATOM 2924 C C . ASP B 1 73 ? 8.836 -4.438 12.125 1 98.69 73 ASP B C 1
ATOM 2926 O O . ASP B 1 73 ? 8.516 -3.258 12.281 1 98.69 73 ASP B O 1
ATOM 2930 N N . LEU B 1 74 ? 8.367 -5.137 11.133 1 98.94 74 LEU B N 1
ATOM 2931 C CA . LEU B 1 74 ? 7.555 -4.57 10.055 1 98.94 74 LEU B CA 1
ATOM 2932 C C . LEU B 1 74 ? 6.609 -5.621 9.477 1 98.94 74 LEU B C 1
ATOM 2934 O O . LEU B 1 74 ? 7.004 -6.77 9.273 1 98.94 74 LEU B O 1
ATOM 2938 N N . VAL B 1 75 ? 5.359 -5.273 9.258 1 99 75 VAL B N 1
ATOM 2939 C CA . VAL B 1 75 ? 4.402 -6.121 8.562 1 99 75 VAL B CA 1
ATOM 2940 C C . VAL B 1 75 ? 3.918 -5.422 7.293 1 99 75 VAL B C 1
ATOM 2942 O O . VAL B 1 75 ? 3.379 -4.316 7.355 1 99 75 VAL B O 1
ATOM 2945 N N . VAL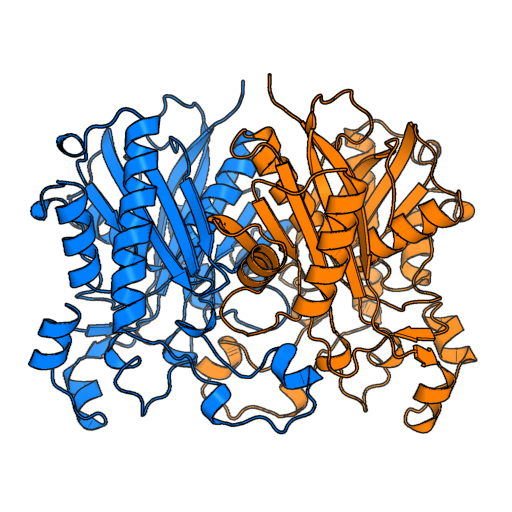 B 1 76 ? 4.172 -6.027 6.141 1 99 76 VAL B N 1
ATOM 2946 C CA . VAL B 1 76 ? 3.693 -5.543 4.848 1 99 76 VAL B CA 1
ATOM 2947 C C . VAL B 1 76 ? 2.691 -6.535 4.262 1 99 76 VAL B C 1
ATOM 2949 O O . VAL B 1 76 ? 3.012 -7.711 4.074 1 99 76 VAL B O 1
ATOM 2952 N N . LEU B 1 77 ? 1.494 -6.09 3.998 1 99 77 LEU B N 1
ATOM 2953 C CA . LEU B 1 77 ? 0.444 -6.957 3.475 1 99 77 LEU B CA 1
ATOM 2954 C C . LEU B 1 77 ? 0.008 -6.504 2.086 1 99 77 LEU B C 1
ATOM 2956 O O . LEU B 1 77 ? -0.499 -5.391 1.922 1 99 77 LEU B O 1
ATOM 2960 N N . ALA B 1 78 ? 0.255 -7.32 1.075 1 98.94 78 ALA B N 1
ATOM 2961 C CA . ALA B 1 78 ? -0.212 -7.074 -0.286 1 98.94 78 ALA B CA 1
ATOM 2962 C C . ALA B 1 78 ? -1.599 -7.672 -0.507 1 98.94 78 ALA B C 1
ATOM 2964 O O . ALA B 1 78 ? -1.795 -8.875 -0.342 1 98.94 78 ALA B O 1
ATOM 2965 N N . THR B 1 79 ? -2.584 -6.824 -0.883 1 98.94 79 THR B N 1
ATOM 2966 C CA . THR B 1 79 ? -3.928 -7.352 -1.101 1 98.94 79 THR B CA 1
ATOM 2967 C C . THR B 1 79 ? -4.738 -6.414 -1.993 1 98.94 79 THR B C 1
ATOM 2969 O O . THR B 1 79 ? -4.527 -5.199 -1.976 1 98.94 79 THR B O 1
ATOM 2972 N N . THR B 1 80 ? -5.598 -6.992 -2.775 1 98.69 80 THR B N 1
ATOM 2973 C CA . THR B 1 80 ? -6.625 -6.305 -3.551 1 98.69 80 THR B CA 1
ATOM 2974 C C . THR B 1 80 ? -7.969 -6.355 -2.832 1 98.69 80 THR B C 1
ATOM 2976 O O . THR B 1 80 ? -8.898 -5.637 -3.197 1 98.69 80 THR B O 1
ATOM 2979 N N . THR B 1 81 ? -8.094 -7.203 -1.79 1 98.69 81 THR B N 1
ATOM 2980 C CA . THR B 1 81 ? -9.352 -7.449 -1.091 1 98.69 81 THR B CA 1
ATOM 2981 C C . THR B 1 81 ? -9.188 -7.211 0.408 1 98.69 81 THR B C 1
ATOM 2983 O O . THR B 1 81 ? -9.453 -8.102 1.216 1 98.69 81 THR B O 1
ATOM 2986 N N . PRO B 1 82 ? -8.836 -6.004 0.779 1 98.81 82 PRO B N 1
ATOM 2987 C CA . PRO B 1 82 ? -8.664 -5.734 2.209 1 98.81 82 PRO B CA 1
ATOM 2988 C C . PRO B 1 82 ? -9.938 -5.988 3.016 1 98.81 82 PRO B C 1
ATOM 2990 O O . PRO B 1 82 ? -11.031 -6.039 2.449 1 98.81 82 PRO B O 1
ATOM 2993 N N . ASP B 1 83 ? -9.805 -6.141 4.344 1 98.5 83 ASP B N 1
ATOM 2994 C CA . ASP B 1 83 ? -10.953 -6.391 5.211 1 98.5 83 ASP B CA 1
ATOM 2995 C C . ASP B 1 83 ? -11.969 -5.25 5.129 1 98.5 83 ASP B C 1
ATOM 2997 O O . ASP B 1 83 ? -13.18 -5.48 5.16 1 98.5 83 ASP B O 1
ATOM 3001 N N . HIS B 1 84 ? -11.414 -4.051 5.078 1 97.88 84 HIS B N 1
ATOM 3002 C CA . HIS B 1 84 ? -12.172 -2.809 4.969 1 97.88 84 HIS B CA 1
ATOM 3003 C C . HIS B 1 84 ? -11.539 -1.869 3.945 1 97.88 84 HIS B C 1
ATOM 3005 O O . HIS B 1 84 ? -10.336 -1.934 3.699 1 97.88 84 HIS B O 1
ATOM 3011 N N . PRO B 1 85 ? -12.422 -1.001 3.312 1 97.25 85 PRO B N 1
ATOM 3012 C CA . PRO B 1 85 ? -11.805 0.067 2.52 1 97.25 85 PRO B CA 1
ATOM 3013 C C . PRO B 1 85 ? -10.859 0.94 3.342 1 97.25 85 PRO B C 1
ATOM 3015 O O . PRO B 1 85 ? -9.867 1.449 2.812 1 97.25 85 PRO B O 1
ATOM 3018 N N . CYS B 1 86 ? -11.141 1.088 4.543 1 98.12 86 CYS B N 1
ATOM 3019 C CA . CYS B 1 86 ? -10.383 1.806 5.555 1 98.12 86 CYS B CA 1
ATOM 3020 C C . CYS B 1 86 ? -10.688 1.271 6.949 1 98.12 86 CYS B C 1
ATOM 3022 O O . CYS B 1 86 ? -11.852 1.082 7.305 1 98.12 86 CYS B O 1
ATOM 3024 N N . PRO B 1 87 ? -9.688 1.039 7.871 1 98.56 87 PRO B N 1
ATOM 3025 C CA . PRO B 1 87 ? -8.25 1.24 7.66 1 98.56 87 PRO B CA 1
ATOM 3026 C C . PRO B 1 87 ? -7.586 0.061 6.953 1 98.56 87 PRO B C 1
ATOM 3028 O O . PRO B 1 87 ? -8.273 -0.857 6.496 1 98.56 87 PRO B O 1
ATOM 3031 N N . ALA B 1 88 ? -6.246 0.124 6.742 1 98.75 88 ALA B N 1
ATOM 3032 C CA . ALA B 1 88 ? -5.457 -0.973 6.191 1 98.75 88 ALA B CA 1
ATOM 3033 C C . ALA B 1 88 ? -5.633 -2.246 7.012 1 98.75 88 ALA B C 1
ATOM 3035 O O . ALA B 1 88 ? -5.91 -2.184 8.211 1 98.75 88 ALA B O 1
ATOM 3036 N N . THR B 1 89 ? -5.457 -3.402 6.414 1 98.88 89 THR B N 1
ATOM 3037 C CA . THR B 1 89 ? -5.652 -4.707 7.035 1 98.88 89 THR B CA 1
ATOM 3038 C C . THR B 1 89 ? -4.434 -5.098 7.871 1 98.88 89 THR B C 1
ATOM 3040 O O . THR B 1 89 ? -4.57 -5.754 8.906 1 98.88 89 THR B O 1
ATOM 3043 N N . ALA B 1 90 ? -3.275 -4.652 7.496 1 98.94 90 ALA B N 1
ATOM 3044 C CA . ALA B 1 90 ? -1.997 -5.09 8.055 1 98.94 90 ALA B CA 1
ATOM 3045 C C . ALA B 1 90 ? -1.92 -4.797 9.547 1 98.94 90 ALA B C 1
ATOM 3047 O O . ALA B 1 90 ? -1.474 -5.637 10.328 1 98.94 90 ALA B O 1
ATOM 3048 N N . PRO B 1 91 ? -2.359 -3.578 10.016 1 98.94 91 PRO B N 1
ATOM 3049 C CA . PRO B 1 91 ? -2.258 -3.312 11.453 1 98.94 91 PRO B CA 1
ATOM 3050 C C . PRO B 1 91 ? -3.074 -4.293 12.289 1 98.94 91 PRO B C 1
ATOM 3052 O O . PRO B 1 91 ? -2.609 -4.746 13.336 1 98.94 91 PRO B O 1
ATOM 3055 N N . ASP B 1 92 ? -4.285 -4.609 11.836 1 98.88 92 ASP B N 1
ATOM 3056 C CA . ASP B 1 92 ? -5.109 -5.582 12.547 1 98.88 92 ASP B CA 1
ATOM 3057 C C . ASP B 1 92 ? -4.461 -6.961 12.539 1 98.88 92 ASP B C 1
ATOM 3059 O O . ASP B 1 92 ? -4.469 -7.66 13.562 1 98.88 92 ASP B O 1
ATOM 3063 N N . VAL B 1 93 ? -3.93 -7.359 11.398 1 98.94 93 VAL B N 1
ATOM 3064 C CA . VAL B 1 93 ? -3.227 -8.633 11.289 1 98.94 93 VAL B CA 1
ATOM 3065 C C . VAL B 1 93 ? -2.051 -8.656 12.266 1 98.94 93 VAL B C 1
ATOM 3067 O O . VAL B 1 93 ? -1.854 -9.633 12.984 1 98.94 93 VAL B O 1
ATOM 3070 N N . ALA B 1 94 ? -1.26 -7.562 12.297 1 98.94 94 ALA B N 1
ATOM 3071 C CA . ALA B 1 94 ? -0.127 -7.469 13.211 1 98.94 94 ALA B CA 1
ATOM 3072 C C . ALA B 1 94 ? -0.579 -7.645 14.656 1 98.94 94 ALA B C 1
ATOM 3074 O O . ALA B 1 94 ? 0.032 -8.398 15.422 1 98.94 94 ALA B O 1
ATOM 3075 N N . ASP B 1 95 ? -1.62 -6.961 15.008 1 98.88 95 ASP B N 1
ATOM 3076 C CA . ASP B 1 95 ? -2.111 -7.039 16.375 1 98.88 95 ASP B CA 1
ATOM 3077 C C . ASP B 1 95 ? -2.506 -8.469 16.75 1 98.88 95 ASP B C 1
ATOM 3079 O O . ASP B 1 95 ? -2.133 -8.977 17.797 1 98.88 95 ASP B O 1
ATOM 3083 N N . ARG B 1 96 ? -3.285 -9.141 15.867 1 98.81 96 ARG B N 1
ATOM 3084 C CA . ARG B 1 96 ? -3.787 -10.492 16.109 1 98.81 96 ARG B CA 1
ATOM 3085 C C . ARG B 1 96 ? -2.643 -11.5 16.172 1 98.81 96 ARG B C 1
ATOM 3087 O O . ARG B 1 96 ? -2.797 -12.586 16.719 1 98.81 96 ARG B O 1
ATOM 3094 N N . LEU B 1 97 ? -1.486 -11.141 15.609 1 98.94 97 LEU B N 1
ATOM 3095 C CA . LEU B 1 97 ? -0.305 -11.992 15.648 1 98.94 97 LEU B CA 1
ATOM 309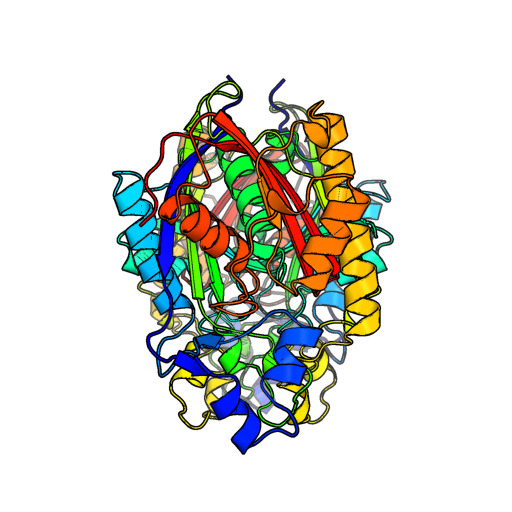6 C C . LEU B 1 97 ? 0.56 -11.68 16.859 1 98.94 97 LEU B C 1
ATOM 3098 O O . LEU B 1 97 ? 1.644 -12.25 17.016 1 98.94 97 LEU B O 1
ATOM 3102 N N . GLY B 1 98 ? 0.129 -10.695 17.703 1 98.69 98 GLY B N 1
ATOM 3103 C CA . GLY B 1 98 ? 0.885 -10.305 18.891 1 98.69 98 GLY B CA 1
ATOM 3104 C C . GLY B 1 98 ? 1.976 -9.297 18.594 1 98.69 98 GLY B C 1
ATOM 3105 O O . GLY B 1 98 ? 2.924 -9.156 19.359 1 98.69 98 GLY B O 1
ATOM 3106 N N . LEU B 1 99 ? 1.88 -8.617 17.5 1 98.5 99 LEU B N 1
ATOM 3107 C CA . LEU B 1 99 ? 2.908 -7.688 17.031 1 98.5 99 LEU B CA 1
ATOM 3108 C C . LEU B 1 99 ? 2.439 -6.246 17.188 1 98.5 99 LEU B C 1
ATOM 3110 O O . LEU B 1 99 ? 2.738 -5.402 16.344 1 98.5 99 LEU B O 1
ATOM 3114 N N . SER B 1 100 ? 1.624 -5.973 18.156 1 95.19 100 SER B N 1
ATOM 3115 C CA . SER B 1 100 ? 1.176 -4.602 18.375 1 95.19 100 SER B CA 1
ATOM 3116 C C . SER B 1 100 ? 2.357 -3.662 18.609 1 95.19 100 SER B C 1
ATOM 3118 O O . SER B 1 100 ? 3.303 -4.008 19.312 1 95.19 100 SER B O 1
ATOM 3120 N N . GLY B 1 101 ? 2.299 -2.482 17.984 1 97.38 101 GLY B N 1
ATOM 3121 C CA . GLY B 1 101 ? 3.367 -1.505 18.109 1 97.38 101 GLY B CA 1
ATOM 3122 C C . GLY B 1 101 ? 4.277 -1.452 16.891 1 97.38 101 GLY B C 1
ATOM 3123 O O . GLY B 1 101 ? 4.973 -0.459 16.672 1 97.38 101 GLY B O 1
ATOM 3124 N N . VAL B 1 102 ? 4.258 -2.545 16.078 1 98.06 102 VAL B N 1
ATOM 3125 C CA . VAL B 1 102 ? 5.141 -2.619 14.922 1 98.06 102 VAL B CA 1
ATOM 3126 C C . VAL B 1 102 ? 4.531 -1.84 13.758 1 98.06 102 VAL B C 1
ATOM 3128 O O . VAL B 1 102 ? 3.309 -1.705 13.664 1 98.06 102 VAL B O 1
ATOM 3131 N N . ALA B 1 103 ? 5.41 -1.273 12.914 1 98.75 103 ALA B N 1
ATOM 3132 C CA . ALA B 1 103 ? 4.918 -0.656 11.68 1 98.75 103 ALA B CA 1
ATOM 3133 C C . ALA B 1 103 ? 4.188 -1.673 10.812 1 98.75 103 ALA B C 1
ATOM 3135 O O . ALA B 1 103 ? 4.645 -2.807 10.656 1 98.75 103 ALA B O 1
ATOM 3136 N N . ALA B 1 104 ? 3.029 -1.328 10.312 1 98.94 104 ALA B N 1
ATOM 3137 C CA . ALA B 1 104 ? 2.23 -2.207 9.469 1 98.94 104 ALA B CA 1
ATOM 3138 C C . ALA B 1 104 ? 1.426 -1.404 8.445 1 98.94 104 ALA B C 1
ATOM 3140 O O . ALA B 1 104 ? 0.808 -0.395 8.789 1 98.94 104 ALA B O 1
ATOM 3141 N N . TYR B 1 105 ? 1.488 -1.813 7.16 1 98.94 105 TYR B N 1
ATOM 3142 C CA . TYR B 1 105 ? 0.74 -1.119 6.117 1 98.94 105 TYR B CA 1
ATOM 3143 C C . TYR B 1 105 ? 0.413 -2.059 4.965 1 98.94 105 TYR B C 1
ATOM 3145 O O . TYR B 1 105 ? 1.018 -3.125 4.832 1 98.94 105 TYR B O 1
ATOM 3153 N N . ASP B 1 106 ? -0.589 -1.718 4.176 1 98.94 106 ASP B N 1
ATOM 3154 C CA . ASP B 1 106 ? -0.937 -2.473 2.973 1 98.94 106 ASP B CA 1
ATOM 3155 C C . ASP B 1 106 ? -0.243 -1.895 1.742 1 98.94 106 ASP B C 1
ATOM 3157 O O . ASP B 1 106 ? 0.009 -0.69 1.672 1 98.94 106 ASP B O 1
ATOM 3161 N N . ILE B 1 107 ? 0.067 -2.781 0.803 1 98.75 107 ILE B N 1
ATOM 3162 C CA . ILE B 1 107 ? 0.523 -2.402 -0.53 1 98.75 107 ILE B CA 1
ATOM 3163 C C . ILE B 1 107 ? -0.483 -2.879 -1.575 1 98.75 107 ILE B C 1
ATOM 3165 O O . ILE B 1 107 ? -1.016 -3.986 -1.473 1 98.75 107 ILE B O 1
ATOM 3169 N N . ALA B 1 108 ? -0.764 -1.978 -2.516 1 98.81 108 ALA B N 1
ATOM 3170 C CA . ALA B 1 108 ? -1.647 -2.352 -3.617 1 98.81 108 ALA B CA 1
ATOM 3171 C C . ALA B 1 108 ? -0.89 -2.385 -4.941 1 98.81 108 ALA B C 1
ATOM 3173 O O . ALA B 1 108 ? -0.463 -1.345 -5.445 1 98.81 108 ALA B O 1
ATOM 3174 N N . ALA B 1 109 ? -0.675 -3.562 -5.48 1 98.75 109 ALA B N 1
ATOM 3175 C CA . ALA B 1 109 ? -0.12 -3.836 -6.805 1 98.75 109 ALA B CA 1
ATOM 3176 C C . ALA B 1 109 ? -0.743 -5.09 -7.414 1 98.75 109 ALA B C 1
ATOM 3178 O O . ALA B 1 109 ? -0.088 -5.812 -8.164 1 98.75 109 ALA B O 1
ATOM 3179 N N . VAL B 1 110 ? -1.902 -5.398 -6.992 1 98.5 110 VAL B N 1
ATOM 3180 C CA . VAL B 1 110 ? -2.74 -6.492 -7.473 1 98.5 110 VAL B CA 1
ATOM 3181 C C . VAL B 1 110 ? -1.956 -7.801 -7.438 1 98.5 110 VAL B C 1
ATOM 3183 O O . VAL B 1 110 ? -1.406 -8.172 -6.398 1 98.5 110 VAL B O 1
ATOM 3186 N N . CYS B 1 111 ? -1.921 -8.562 -8.547 1 98.69 111 CYS B N 1
ATOM 3187 C CA . CYS B 1 111 ? -1.363 -9.906 -8.531 1 98.69 111 CYS B CA 1
ATOM 3188 C C . CYS B 1 111 ? 0.15 -9.867 -8.359 1 98.69 111 CYS B C 1
ATOM 3190 O O . CYS B 1 111 ? 0.759 -10.867 -7.969 1 98.69 111 CYS B O 1
ATOM 3192 N N . SER B 1 112 ? 0.773 -8.742 -8.648 1 98.88 112 SER B N 1
ATOM 3193 C CA . SER B 1 112 ? 2.213 -8.617 -8.453 1 98.88 112 SER B CA 1
ATOM 3194 C C . SER B 1 112 ? 2.539 -8.102 -7.051 1 98.88 112 SER B C 1
ATOM 3196 O O . SER B 1 112 ? 3.695 -7.812 -6.742 1 98.88 112 SER B O 1
ATOM 3198 N N . GLY B 1 113 ? 1.534 -7.992 -6.227 1 98.88 113 GLY B N 1
ATOM 3199 C CA . GLY B 1 113 ? 1.657 -7.359 -4.926 1 98.88 113 GLY B CA 1
ATOM 3200 C C . GLY B 1 113 ? 2.709 -8.008 -4.043 1 98.88 113 GLY B C 1
ATOM 3201 O O . GLY B 1 113 ? 3.426 -7.312 -3.316 1 98.88 113 GLY B O 1
ATOM 3202 N N . PHE B 1 114 ? 2.795 -9.328 -4.086 1 98.94 114 PHE B N 1
ATOM 3203 C CA . PHE B 1 114 ? 3.746 -10.023 -3.223 1 98.94 114 PHE B CA 1
ATOM 3204 C C . PHE B 1 114 ? 5.176 -9.617 -3.559 1 98.94 114 PHE B C 1
ATOM 3206 O O . PHE B 1 114 ? 5.988 -9.383 -2.66 1 98.94 114 PHE B O 1
ATOM 3213 N N . ILE B 1 115 ? 5.539 -9.5 -4.867 1 98.94 115 ILE B N 1
ATOM 3214 C CA . ILE B 1 115 ? 6.883 -9.109 -5.281 1 98.94 115 ILE B CA 1
ATOM 3215 C C . ILE B 1 115 ? 7.156 -7.668 -4.859 1 98.94 115 ILE B C 1
ATOM 3217 O O . ILE B 1 115 ? 8.242 -7.352 -4.375 1 98.94 115 ILE B O 1
ATOM 3221 N N . TYR B 1 116 ? 6.168 -6.805 -5.074 1 98.94 116 TYR B N 1
ATOM 3222 C CA . TYR B 1 116 ? 6.312 -5.422 -4.633 1 98.94 116 TYR B CA 1
ATOM 3223 C C . TYR B 1 116 ? 6.477 -5.348 -3.117 1 98.94 116 TYR B C 1
ATOM 3225 O O . TYR B 1 116 ? 7.262 -4.543 -2.611 1 98.94 116 TYR B O 1
ATOM 3233 N N . GLY B 1 117 ? 5.656 -6.164 -2.379 1 98.94 117 GLY B N 1
ATOM 3234 C CA . GLY B 1 117 ? 5.805 -6.246 -0.935 1 98.94 117 GLY B CA 1
ATOM 3235 C C . GLY B 1 117 ? 7.18 -6.723 -0.502 1 98.94 117 GLY B C 1
ATOM 3236 O O . GLY B 1 117 ? 7.766 -6.176 0.431 1 98.94 117 GLY B O 1
ATOM 3237 N N . LEU B 1 118 ? 7.73 -7.742 -1.205 1 98.94 118 LEU B N 1
ATOM 3238 C CA . LEU B 1 118 ? 9.078 -8.227 -0.937 1 98.94 118 LEU B CA 1
ATOM 3239 C C . LEU B 1 118 ? 10.109 -7.113 -1.134 1 98.94 118 LEU B C 1
ATOM 3241 O O . LEU B 1 118 ? 10.977 -6.906 -0.284 1 98.94 118 LEU B O 1
ATOM 3245 N N . ALA B 1 119 ? 9.969 -6.414 -2.244 1 98.94 119 ALA B N 1
ATOM 3246 C CA . ALA B 1 119 ? 10.914 -5.344 -2.555 1 98.94 119 ALA B CA 1
ATOM 3247 C C . ALA B 1 119 ? 10.914 -4.277 -1.463 1 98.94 119 ALA B C 1
ATOM 3249 O O . ALA B 1 119 ? 11.969 -3.826 -1.026 1 98.94 119 ALA B O 1
ATOM 3250 N N . SER B 1 120 ? 9.719 -3.926 -1.036 1 98.88 120 SER B N 1
ATOM 3251 C CA . SER B 1 120 ? 9.602 -2.906 0.002 1 98.88 120 SER B CA 1
ATOM 3252 C C . SER B 1 120 ? 10.227 -3.375 1.311 1 98.88 120 SER B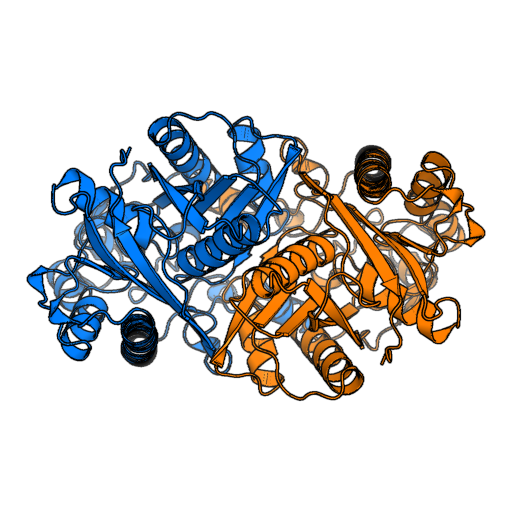 C 1
ATOM 3254 O O . SER B 1 120 ? 11.008 -2.646 1.926 1 98.88 120 SER B O 1
ATOM 3256 N N . ALA B 1 121 ? 9.875 -4.57 1.713 1 98.88 121 ALA B N 1
ATOM 3257 C CA . ALA B 1 121 ? 10.383 -5.102 2.975 1 98.88 121 ALA B CA 1
ATOM 3258 C C . ALA B 1 121 ? 11.898 -5.281 2.92 1 98.88 121 ALA B C 1
ATOM 3260 O O . ALA B 1 121 ? 12.609 -4.934 3.869 1 98.88 121 ALA B O 1
ATOM 3261 N N . VAL B 1 122 ? 12.422 -5.797 1.833 1 98.81 122 VAL B N 1
ATOM 3262 C CA . VAL B 1 122 ? 13.859 -5.988 1.658 1 98.81 122 VAL B CA 1
ATOM 3263 C C . VAL B 1 122 ? 14.562 -4.637 1.688 1 98.81 122 VAL B C 1
ATOM 3265 O O . VAL B 1 122 ? 15.641 -4.504 2.277 1 98.81 122 VAL B O 1
ATOM 3268 N N . ALA B 1 123 ? 13.961 -3.645 1.062 1 98.56 123 ALA B N 1
ATOM 3269 C CA . ALA B 1 123 ? 14.531 -2.299 1.081 1 98.56 123 ALA B CA 1
ATOM 3270 C C . ALA B 1 123 ? 14.641 -1.769 2.508 1 98.56 123 ALA B C 1
ATOM 3272 O O . ALA B 1 123 ? 15.672 -1.219 2.896 1 98.56 123 ALA B O 1
ATOM 3273 N N . HIS B 1 124 ? 13.523 -1.897 3.293 1 98.62 124 HIS B N 1
ATOM 3274 C CA . HIS B 1 124 ? 13.539 -1.45 4.68 1 98.62 124 HIS B CA 1
ATOM 3275 C C . HIS B 1 124 ? 14.68 -2.107 5.461 1 98.62 124 HIS B C 1
ATOM 3277 O O . HIS B 1 124 ? 15.352 -1.447 6.25 1 98.62 124 HIS B O 1
ATOM 3283 N N . ILE B 1 125 ? 14.859 -3.402 5.254 1 98.44 125 ILE B N 1
ATOM 3284 C CA . ILE B 1 125 ? 15.883 -4.16 5.965 1 98.44 125 ILE B CA 1
ATOM 3285 C C . ILE B 1 125 ? 17.266 -3.697 5.516 1 98.44 125 ILE B C 1
ATOM 3287 O O . ILE B 1 125 ? 18.125 -3.393 6.348 1 98.44 125 ILE B O 1
ATOM 3291 N N . THR B 1 126 ? 17.484 -3.621 4.207 1 97.31 126 THR B N 1
ATOM 3292 C CA . THR B 1 126 ? 18.781 -3.256 3.637 1 97.31 126 THR B CA 1
ATOM 3293 C C . THR B 1 126 ? 19.156 -1.837 4.047 1 97.31 126 THR B C 1
ATOM 3295 O O . THR B 1 126 ? 20.344 -1.551 4.273 1 97.31 126 THR B O 1
ATOM 3298 N N . ALA B 1 127 ? 18.141 -0.955 4.172 1 96.31 127 ALA B N 1
ATOM 3299 C CA . ALA B 1 127 ? 18.359 0.435 4.559 1 96.31 127 ALA B CA 1
ATOM 3300 C C . ALA B 1 127 ? 18.609 0.553 6.059 1 96.31 127 ALA B C 1
ATOM 3302 O O . ALA B 1 127 ? 18.953 1.632 6.555 1 96.31 127 ALA B O 1
ATOM 3303 N N . GLY B 1 128 ? 18.422 -0.482 6.816 1 95.69 128 GLY B N 1
ATOM 3304 C CA . GLY B 1 128 ? 18.656 -0.484 8.25 1 95.69 128 GLY B CA 1
ATOM 3305 C C . GLY B 1 128 ? 17.516 0.116 9.047 1 95.69 128 GLY B C 1
ATOM 3306 O O . GLY B 1 128 ? 17.688 0.468 10.211 1 95.69 128 GLY B O 1
ATOM 3307 N N . LEU B 1 129 ? 16.344 0.28 8.422 1 96.06 129 LEU B N 1
ATOM 3308 C CA . LEU B 1 129 ? 15.195 0.823 9.125 1 96.06 129 LEU B CA 1
ATOM 3309 C C . LEU B 1 129 ? 14.578 -0.223 10.055 1 96.06 129 LEU B C 1
ATOM 3311 O O . LEU B 1 129 ? 13.992 0.118 11.086 1 96.06 129 LEU B O 1
ATOM 3315 N N . VAL B 1 130 ? 14.656 -1.477 9.633 1 97.88 130 VAL B N 1
ATOM 3316 C CA . VAL B 1 130 ? 14.156 -2.588 10.438 1 97.88 130 VAL B CA 1
ATOM 3317 C C . VAL B 1 130 ? 15.117 -3.771 10.336 1 97.88 130 VAL B C 1
ATOM 3319 O O . VAL B 1 130 ? 15.938 -3.836 9.414 1 97.88 130 VAL B O 1
ATOM 3322 N N . GLY B 1 131 ? 15.023 -4.68 11.312 1 98 131 GLY B N 1
ATOM 3323 C CA . GLY B 1 131 ? 15.859 -5.867 11.297 1 98 131 GLY B CA 1
ATOM 3324 C C . GLY B 1 131 ? 15.164 -7.082 10.711 1 98 131 GLY B C 1
ATOM 3325 O O . GLY B 1 131 ? 15.82 -8.031 10.273 1 98 131 GLY B O 1
ATOM 3326 N N . SER B 1 132 ? 13.82 -7.066 10.727 1 98.75 132 SER B N 1
ATOM 3327 C CA . SER B 1 132 ? 13.016 -8.18 10.234 1 98.75 132 SER B CA 1
ATOM 3328 C C . SER B 1 132 ? 11.633 -7.719 9.789 1 98.75 132 SER B C 1
ATOM 3330 O O . SER B 1 132 ? 11.18 -6.637 10.172 1 98.75 132 SER B O 1
ATOM 3332 N N . ALA B 1 133 ? 11.047 -8.539 8.906 1 98.94 133 ALA B N 1
ATOM 3333 C CA . ALA B 1 133 ? 9.734 -8.18 8.375 1 98.94 133 ALA B CA 1
ATOM 3334 C C . ALA B 1 133 ? 8.906 -9.422 8.078 1 98.94 133 ALA B C 1
ATOM 3336 O O . ALA B 1 133 ? 9.453 -10.492 7.805 1 98.94 133 ALA B O 1
ATOM 3337 N N . LEU B 1 134 ? 7.637 -9.297 8.227 1 99 134 LEU B N 1
ATOM 3338 C CA . LEU B 1 134 ? 6.637 -10.242 7.746 1 99 134 LEU B CA 1
ATOM 3339 C C . LEU B 1 134 ? 5.941 -9.703 6.496 1 99 134 LEU B C 1
ATOM 3341 O O . LEU B 1 134 ? 5.336 -8.633 6.531 1 99 134 LEU B O 1
ATOM 3345 N N . VAL B 1 135 ? 6.148 -10.406 5.375 1 99 135 VAL B N 1
ATOM 3346 C CA . VAL B 1 135 ? 5.484 -10.039 4.129 1 99 135 VAL B CA 1
ATOM 3347 C C . VAL B 1 135 ? 4.383 -11.047 3.812 1 99 135 VAL B C 1
ATOM 3349 O O . VAL B 1 135 ? 4.633 -12.258 3.768 1 99 135 VAL B O 1
ATOM 3352 N N . ILE B 1 136 ? 3.172 -10.523 3.582 1 99 136 ILE B N 1
ATOM 3353 C CA . ILE B 1 136 ? 2.021 -11.398 3.371 1 99 136 ILE B CA 1
ATOM 3354 C C . ILE B 1 136 ? 1.324 -11.023 2.064 1 99 136 ILE B C 1
ATOM 3356 O O . ILE B 1 136 ? 1.081 -9.844 1.797 1 99 136 ILE B O 1
ATOM 3360 N N . GLY B 1 137 ? 1.116 -11.953 1.15 1 98.94 137 GLY B N 1
ATOM 3361 C CA . GLY B 1 137 ? 0.09 -11.875 0.123 1 98.94 137 GLY B CA 1
ATOM 3362 C C . GLY B 1 137 ? -1.187 -12.602 0.497 1 98.94 137 GLY B C 1
ATOM 3363 O O . GLY B 1 137 ? -1.155 -13.789 0.832 1 98.94 137 GLY B O 1
ATOM 3364 N N . ALA B 1 138 ? -2.334 -11.906 0.504 1 99 138 ALA B N 1
ATOM 3365 C CA . ALA B 1 138 ? -3.592 -12.523 0.923 1 99 138 ALA B CA 1
ATOM 3366 C C . ALA B 1 138 ? -4.766 -11.977 0.114 1 99 138 ALA B C 1
ATOM 3368 O O . ALA B 1 138 ? -4.82 -10.781 -0.179 1 99 138 ALA B O 1
ATOM 3369 N N . GLU B 1 139 ? -5.68 -12.914 -0.24 1 98.88 139 GLU B N 1
ATOM 3370 C CA . GLU B 1 139 ? -6.785 -12.508 -1.106 1 98.88 139 GLU B CA 1
ATOM 3371 C C . GLU B 1 139 ? -8.023 -13.367 -0.857 1 98.88 139 GLU B C 1
ATOM 3373 O O . GLU B 1 139 ? -7.91 -14.578 -0.632 1 98.88 139 GLU B O 1
ATOM 3378 N N . THR B 1 140 ? -9.18 -12.781 -0.893 1 98.75 140 THR B N 1
ATOM 3379 C CA . THR B 1 140 ? -10.461 -13.453 -1.068 1 98.75 140 THR B CA 1
ATOM 3380 C C . THR B 1 140 ? -11.172 -12.938 -2.316 1 98.75 140 THR B C 1
ATOM 3382 O O . THR B 1 140 ? -12.234 -12.312 -2.221 1 98.75 140 THR B O 1
ATOM 3385 N N . TYR B 1 141 ? -10.648 -13.258 -3.469 1 98.56 141 TYR B N 1
ATOM 3386 C CA . TYR B 1 141 ? -11.18 -12.781 -4.742 1 98.56 141 TYR B CA 1
ATOM 3387 C C . TYR B 1 141 ? -12.609 -13.25 -4.953 1 98.56 141 TYR B C 1
ATOM 3389 O O . TYR B 1 141 ? -13.391 -12.594 -5.641 1 98.56 141 TYR B O 1
ATOM 3397 N N . SER B 1 142 ? -12.977 -14.383 -4.332 1 97.81 142 SER B N 1
ATOM 3398 C CA . SER B 1 142 ? -14.336 -14.891 -4.426 1 97.81 142 SER B CA 1
ATOM 3399 C C . SER B 1 142 ? -15.352 -13.828 -4.023 1 97.81 142 SER B C 1
ATOM 3401 O O . SER B 1 142 ? -16.5 -13.859 -4.465 1 97.81 142 SER B O 1
ATOM 3403 N N . THR B 1 143 ? -14.906 -12.844 -3.242 1 96.88 143 THR B N 1
ATOM 3404 C CA . THR B 1 143 ? -15.828 -11.852 -2.709 1 96.88 143 THR B CA 1
ATOM 3405 C C . THR B 1 143 ? -16.047 -10.727 -3.715 1 96.88 143 THR B C 1
ATOM 3407 O O . THR B 1 143 ? -16.922 -9.883 -3.527 1 96.88 143 THR B O 1
ATOM 3410 N N . ILE B 1 144 ? -15.258 -10.68 -4.801 1 97.19 144 ILE B N 1
ATOM 3411 C CA . ILE B 1 144 ? -15.375 -9.555 -5.723 1 97.19 144 ILE B CA 1
ATOM 3412 C C . ILE B 1 144 ? -15.672 -10.07 -7.129 1 97.19 144 ILE B C 1
ATOM 3414 O O . ILE B 1 144 ? -15.562 -9.32 -8.102 1 97.19 144 ILE B O 1
ATOM 3418 N N . LEU B 1 145 ? -16 -11.352 -7.293 1 97.38 145 LEU B N 1
ATOM 3419 C CA . LEU B 1 145 ? -16.312 -11.938 -8.594 1 97.38 145 LEU B CA 1
ATOM 3420 C C . LEU B 1 145 ? -17.812 -11.859 -8.875 1 97.38 145 LEU B C 1
ATOM 3422 O O . LEU B 1 145 ? -18.625 -12.047 -7.977 1 97.38 145 LEU B O 1
ATOM 3426 N N . ASP B 1 146 ? -18.156 -11.539 -10.117 1 95.88 146 ASP B N 1
ATOM 3427 C CA . ASP B 1 146 ? -19.531 -11.688 -10.586 1 95.88 146 ASP B CA 1
ATOM 3428 C C . ASP B 1 146 ? -19.891 -13.156 -10.781 1 95.88 146 ASP B C 1
ATOM 3430 O O . ASP B 1 146 ? -19.328 -13.836 -11.648 1 95.88 146 ASP B O 1
ATOM 3434 N N . PRO B 1 147 ? -20.797 -13.633 -10.062 1 91.5 147 PRO B N 1
ATOM 3435 C CA . PRO B 1 147 ? -21.125 -15.062 -10.133 1 91.5 147 PRO B CA 1
ATOM 3436 C C . PRO B 1 147 ? -21.625 -15.484 -11.516 1 91.5 147 PRO B C 1
ATOM 3438 O O . PRO B 1 147 ? -21.641 -16.672 -11.836 1 91.5 147 PRO B O 1
ATOM 3441 N N . LEU B 1 148 ? -21.969 -14.539 -12.297 1 93.44 148 LEU B N 1
ATOM 3442 C CA . LEU B 1 148 ? -22.531 -14.859 -13.609 1 93.44 148 LEU B CA 1
ATOM 3443 C C . LEU B 1 148 ? -21.484 -14.68 -14.703 1 93.44 148 LEU B C 1
ATOM 3445 O O . LEU B 1 148 ? -21.734 -15.008 -15.867 1 93.44 148 LEU B O 1
ATOM 3449 N N . ASP B 1 149 ? -20.344 -14.203 -14.344 1 95 149 ASP B N 1
ATOM 3450 C CA . ASP B 1 149 ? -19.297 -13.992 -15.328 1 95 149 ASP B CA 1
ATOM 3451 C C . ASP B 1 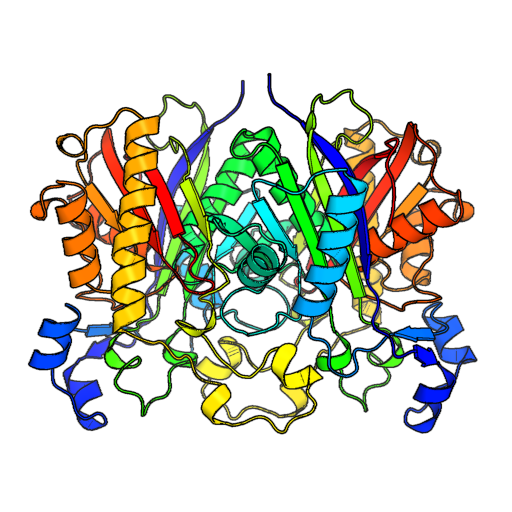149 ? -18.344 -15.188 -15.383 1 95 149 ASP B C 1
ATOM 3453 O O . ASP B 1 149 ? -17.422 -15.297 -14.57 1 95 149 ASP B O 1
ATOM 3457 N N . ARG B 1 150 ? -18.406 -15.93 -16.375 1 94.69 150 ARG B N 1
ATOM 3458 C CA . ARG B 1 150 ? -17.609 -17.141 -16.516 1 94.69 150 ARG B CA 1
ATOM 3459 C C . ARG B 1 150 ? -16.156 -16.828 -16.797 1 94.69 150 ARG B C 1
ATOM 3461 O O . ARG B 1 150 ? -15.266 -17.641 -16.531 1 94.69 150 ARG B O 1
ATOM 3468 N N . THR B 1 151 ? -15.898 -15.656 -17.328 1 94.19 151 THR B N 1
ATOM 3469 C CA . THR B 1 151 ? -14.547 -15.336 -17.781 1 94.19 151 THR B CA 1
ATOM 3470 C C . THR B 1 151 ? -13.625 -15.109 -16.578 1 94.19 151 THR B C 1
ATOM 3472 O O . THR B 1 151 ? -12.406 -15.242 -16.703 1 94.19 151 THR B O 1
ATOM 3475 N N . THR B 1 152 ? -14.188 -14.773 -15.438 1 96.12 152 THR B N 1
ATOM 3476 C CA . THR B 1 152 ? -13.367 -14.508 -14.258 1 96.12 152 THR B CA 1
ATOM 3477 C C . THR B 1 152 ? -13.664 -15.516 -13.156 1 96.12 152 THR B C 1
ATOM 3479 O O . THR B 1 152 ? -12.758 -15.977 -12.461 1 96.12 152 THR B O 1
ATOM 3482 N N . SER B 1 153 ? -14.898 -15.977 -13.055 1 96.38 153 SER B N 1
ATOM 3483 C CA . SER B 1 153 ? -15.32 -16.812 -11.938 1 96.38 153 SER B CA 1
ATOM 3484 C C . SER B 1 153 ? -14.633 -18.172 -11.977 1 96.38 153 SER B C 1
ATOM 3486 O O . SER B 1 153 ? -14.43 -18.812 -10.938 1 96.38 153 SER B O 1
ATOM 3488 N N . VAL B 1 154 ? -14.219 -18.625 -13.102 1 97.38 154 VAL B N 1
ATOM 3489 C CA . VAL B 1 154 ? -13.633 -19.953 -13.227 1 97.38 154 VAL B CA 1
ATOM 3490 C C . VAL B 1 154 ? -12.133 -19.891 -12.938 1 97.38 154 VAL B C 1
ATOM 3492 O O . VAL B 1 154 ? -11.477 -20.938 -12.844 1 97.38 154 VAL B O 1
ATOM 3495 N N . ILE B 1 155 ? -11.555 -18.688 -12.68 1 98.25 155 ILE B N 1
ATOM 3496 C CA . ILE B 1 155 ? -10.109 -18.5 -12.648 1 98.25 155 ILE B CA 1
ATOM 3497 C C . ILE B 1 155 ? -9.633 -18.375 -11.203 1 98.25 155 ILE B C 1
ATOM 3499 O O . ILE B 1 155 ? -8.641 -19 -10.82 1 98.25 155 ILE B O 1
ATOM 3503 N N . PHE B 1 156 ? -10.383 -17.703 -10.383 1 98.69 156 PHE B N 1
ATOM 3504 C CA . PHE B 1 156 ? -9.773 -17.172 -9.164 1 98.69 156 PHE B CA 1
ATOM 3505 C C . PHE B 1 156 ? -10.117 -18.047 -7.961 1 98.69 156 PHE B C 1
ATOM 3507 O O . PHE B 1 156 ? -11.219 -18.594 -7.883 1 98.69 156 PHE B O 1
ATOM 3514 N N . GLY B 1 157 ? -9.188 -18.188 -7.066 1 98.75 157 GLY B N 1
ATOM 3515 C CA . GLY B 1 157 ? -9.336 -18.766 -5.742 1 98.75 157 GLY B CA 1
ATOM 3516 C C . GLY B 1 157 ? -8.891 -17.844 -4.629 1 98.75 157 GLY B C 1
ATOM 3517 O O . GLY B 1 157 ? -8.438 -16.719 -4.887 1 98.75 157 GLY B O 1
ATOM 3518 N N . ASP B 1 158 ? -9.117 -18.297 -3.395 1 98.88 158 ASP B N 1
ATOM 3519 C CA . ASP B 1 158 ? -8.758 -17.531 -2.199 1 98.88 158 ASP B CA 1
ATOM 3520 C C . ASP B 1 158 ? -7.605 -18.203 -1.456 1 98.88 158 ASP B C 1
ATOM 3522 O O . ASP B 1 158 ? -7.449 -19.422 -1.501 1 98.88 158 ASP B O 1
ATOM 3526 N N . GLY B 1 159 ? -6.773 -17.375 -0.776 1 98.94 159 GLY B N 1
ATOM 3527 C CA . GLY B 1 159 ? -5.672 -17.891 0.019 1 98.94 159 GLY B CA 1
ATOM 3528 C C . GLY B 1 159 ? -4.723 -16.812 0.503 1 98.94 159 GLY B C 1
ATOM 3529 O O . GLY B 1 159 ? -4.914 -15.633 0.216 1 98.94 159 GLY B O 1
ATOM 3530 N N . ALA B 1 160 ? -3.801 -17.266 1.297 1 98.94 160 ALA B N 1
ATOM 3531 C CA . ALA B 1 160 ? -2.754 -16.375 1.806 1 98.94 160 ALA B CA 1
ATOM 3532 C C . ALA B 1 160 ? -1.416 -17.109 1.896 1 98.94 160 ALA B C 1
ATOM 3534 O O . ALA B 1 160 ? -1.376 -18.312 2.129 1 98.94 160 ALA B O 1
ATOM 3535 N N . GLY B 1 161 ? -0.371 -16.453 1.622 1 98.94 161 GLY B N 1
ATOM 3536 C CA . GLY B 1 161 ? 1.004 -16.875 1.856 1 98.94 161 GLY B CA 1
ATOM 3537 C C . GLY B 1 161 ? 1.856 -15.781 2.475 1 98.94 161 GLY B C 1
ATOM 3538 O O . GLY B 1 161 ? 1.697 -14.602 2.146 1 98.94 161 GLY B O 1
ATOM 3539 N N . ALA B 1 162 ? 2.729 -16.156 3.379 1 98.94 162 ALA B N 1
ATOM 3540 C CA . ALA B 1 162 ? 3.545 -15.203 4.137 1 98.94 162 ALA B CA 1
ATOM 3541 C C . ALA B 1 162 ? 4.988 -15.688 4.238 1 98.94 162 ALA B C 1
ATOM 3543 O O . ALA B 1 162 ? 5.246 -16.891 4.301 1 98.94 162 ALA B O 1
ATOM 3544 N N . VAL B 1 163 ? 5.902 -14.734 4.285 1 98.94 163 VAL B N 1
ATOM 3545 C CA . VAL B 1 163 ? 7.305 -15.055 4.539 1 98.94 163 VAL B CA 1
ATOM 3546 C C . VAL B 1 163 ? 7.852 -14.141 5.637 1 98.94 163 VAL B C 1
ATOM 3548 O O . VAL B 1 163 ? 7.414 -13 5.777 1 98.94 163 VAL B O 1
ATOM 3551 N N . VAL B 1 164 ? 8.719 -14.648 6.418 1 98.94 164 VAL B N 1
ATOM 3552 C CA . VAL B 1 164 ? 9.523 -13.859 7.348 1 98.94 164 VAL B CA 1
ATOM 3553 C C . VAL B 1 164 ? 10.883 -13.547 6.727 1 98.94 164 VAL B C 1
ATOM 3555 O O . VAL B 1 164 ? 11.547 -14.445 6.207 1 98.94 164 VAL B O 1
ATOM 3558 N N . LEU B 1 165 ? 11.211 -12.312 6.691 1 98.94 165 LEU B N 1
ATOM 3559 C CA . LEU B 1 165 ? 12.523 -11.844 6.254 1 98.94 165 LEU B CA 1
ATOM 3560 C C . LEU B 1 165 ? 13.344 -11.344 7.438 1 98.94 165 LEU B C 1
ATOM 3562 O O . LEU B 1 165 ? 12.797 -10.742 8.367 1 98.94 165 LEU B O 1
ATOM 3566 N N . ARG B 1 166 ? 14.586 -11.555 7.426 1 98.56 166 ARG B N 1
ATOM 3567 C CA . ARG B 1 166 ? 15.5 -11 8.422 1 98.56 166 ARG B CA 1
ATOM 3568 C C . ARG B 1 166 ? 16.734 -10.398 7.758 1 98.56 166 ARG B C 1
ATOM 3570 O O . ARG B 1 166 ? 17.031 -10.695 6.598 1 98.56 166 ARG B O 1
ATOM 3577 N N . SER B 1 167 ? 17.406 -9.531 8.523 1 98.38 167 SER B N 1
ATOM 3578 C CA . SER B 1 167 ? 18.688 -9 8.078 1 98.38 167 SER B CA 1
ATOM 3579 C C . SER B 1 167 ? 19.766 -10.086 8.023 1 98.38 167 SER B C 1
ATOM 3581 O O . SER B 1 167 ? 19.828 -10.945 8.898 1 98.38 167 SER B O 1
ATOM 3583 N N . GLY B 1 168 ? 20.516 -10.109 6.949 1 98.12 168 GLY B N 1
ATOM 3584 C CA . GLY B 1 168 ? 21.625 -11.031 6.762 1 98.12 168 GLY B CA 1
ATOM 3585 C C . GLY B 1 168 ? 22.672 -10.516 5.797 1 98.12 168 GLY B C 1
ATOM 3586 O O . GLY B 1 168 ? 22.797 -9.305 5.594 1 98.12 168 GLY B O 1
ATOM 3587 N N . SER B 1 169 ? 23.5 -11.414 5.34 1 97.06 169 SER B N 1
ATOM 3588 C CA . SER B 1 169 ? 24.562 -11.055 4.402 1 97.06 169 SER B CA 1
ATOM 3589 C C . SER B 1 169 ? 24.125 -11.305 2.961 1 97.06 169 SER B C 1
ATOM 3591 O O . SER B 1 169 ? 23.312 -12.188 2.691 1 97.06 169 SER B O 1
ATOM 3593 N N . VAL B 1 170 ? 24.703 -10.609 2.07 1 95.06 170 VAL B N 1
ATOM 3594 C CA . VAL B 1 170 ? 24.344 -10.68 0.657 1 95.06 170 VAL B CA 1
ATOM 3595 C C . VAL B 1 170 ? 24.734 -12.047 0.095 1 95.06 170 VAL B C 1
ATOM 3597 O O . VAL B 1 170 ? 24.141 -12.516 -0.88 1 95.06 170 VAL B O 1
ATOM 3600 N N . ASP B 1 171 ? 25.688 -12.758 0.777 1 95.38 171 ASP B N 1
ATOM 3601 C CA . ASP B 1 171 ? 26.188 -14.031 0.26 1 95.38 171 ASP B CA 1
ATOM 3602 C C . ASP B 1 171 ? 25.469 -15.211 0.907 1 95.38 171 ASP B C 1
ATOM 3604 O O . ASP B 1 171 ? 25.719 -16.359 0.562 1 95.38 171 ASP B O 1
ATOM 3608 N N . GLU B 1 172 ? 24.547 -14.883 1.734 1 96.94 172 GLU B N 1
ATOM 3609 C CA . GLU B 1 172 ? 23.766 -15.906 2.441 1 96.94 172 GLU B CA 1
ATOM 3610 C C . GLU B 1 172 ? 22.641 -16.453 1.564 1 96.94 172 GLU B C 1
ATOM 3612 O O . GLU B 1 172 ? 21.984 -15.695 0.846 1 96.94 172 GLU B O 1
ATOM 3617 N N . ARG B 1 173 ? 22.469 -17.828 1.556 1 98.06 173 ARG B N 1
ATOM 3618 C CA . ARG B 1 173 ? 21.266 -18.359 0.913 1 98.06 173 ARG B CA 1
ATOM 3619 C C . ARG B 1 173 ? 20.016 -17.688 1.48 1 98.06 173 ARG B C 1
ATOM 3621 O O . ARG B 1 173 ? 19.922 -17.453 2.688 1 98.06 173 ARG B O 1
ATOM 3628 N N . GLY B 1 174 ? 19.141 -17.422 0.63 1 98.62 174 GLY B N 1
ATOM 3629 C CA . GLY B 1 174 ? 17.922 -16.766 1.062 1 98.62 174 GLY B CA 1
ATOM 3630 C C . GLY B 1 174 ? 17.938 -15.273 0.833 1 98.62 174 GLY B C 1
ATOM 3631 O O . GLY B 1 174 ? 16.891 -14.617 0.896 1 98.62 174 GLY B O 1
ATOM 3632 N N . ALA B 1 175 ? 19.188 -14.703 0.634 1 98.62 175 ALA B N 1
ATOM 3633 C CA . ALA B 1 175 ? 19.25 -13.281 0.305 1 98.62 175 ALA B CA 1
ATOM 3634 C C . ALA B 1 175 ? 18.672 -13.008 -1.076 1 98.62 175 ALA B C 1
ATOM 3636 O O . ALA B 1 175 ? 18.984 -13.711 -2.039 1 98.62 175 ALA B O 1
ATOM 3637 N N . PHE B 1 176 ? 17.797 -12.039 -1.141 1 98.75 176 PHE B N 1
ATOM 3638 C CA . PHE B 1 176 ? 17.281 -11.648 -2.451 1 98.75 176 PHE B CA 1
ATOM 3639 C C . PHE B 1 176 ? 18.375 -10.93 -3.252 1 98.75 176 PHE B C 1
ATOM 3641 O O . PHE B 1 176 ? 19.047 -10.039 -2.736 1 98.75 176 PHE B O 1
ATOM 3648 N N . LEU B 1 177 ? 18.531 -11.281 -4.508 1 97.81 177 LEU B N 1
ATOM 3649 C CA . LEU B 1 177 ? 19.672 -10.883 -5.305 1 97.81 177 LEU B CA 1
ATOM 3650 C C . LEU B 1 177 ? 19.391 -9.578 -6.051 1 97.81 177 LEU B C 1
ATOM 3652 O O . LEU B 1 177 ? 20.312 -8.984 -6.633 1 97.81 177 LEU B O 1
ATOM 3656 N N . GLY B 1 178 ? 18.141 -9.117 -6.043 1 97.25 178 GLY B N 1
ATOM 3657 C CA . GLY B 1 178 ? 17.719 -7.902 -6.719 1 97.25 178 GLY B CA 1
ATOM 3658 C C . GLY B 1 178 ? 16.25 -7.922 -7.094 1 97.25 178 GLY B C 1
ATOM 3659 O O . GLY B 1 178 ? 15.555 -8.922 -6.887 1 97.25 178 GLY B O 1
ATOM 3660 N N . PHE B 1 179 ? 15.797 -6.816 -7.602 1 98.62 179 PHE B N 1
ATOM 3661 C CA . PHE B 1 179 ? 14.422 -6.664 -8.047 1 98.62 179 PHE B CA 1
ATOM 3662 C C . PHE B 1 179 ? 14.359 -5.926 -9.375 1 98.62 179 PHE B C 1
ATOM 3664 O O . PHE B 1 179 ? 15.148 -5.012 -9.625 1 98.62 179 PHE B O 1
ATOM 3671 N N . ASP B 1 180 ? 13.547 -6.352 -10.25 1 98.75 180 ASP B N 1
ATOM 3672 C CA . ASP B 1 180 ? 13.117 -5.629 -11.438 1 98.75 180 ASP B CA 1
ATOM 3673 C C . ASP B 1 180 ? 11.609 -5.371 -11.414 1 98.75 180 ASP B C 1
ATOM 3675 O O . ASP B 1 180 ? 10.812 -6.305 -11.555 1 98.75 180 ASP B O 1
ATOM 3679 N N . LEU B 1 181 ? 11.25 -4.098 -11.18 1 98.81 181 LEU B N 1
ATOM 3680 C CA . LEU B 1 181 ? 9.844 -3.723 -11.031 1 98.81 181 LEU B CA 1
ATOM 3681 C C . LEU B 1 181 ? 9.43 -2.725 -12.109 1 98.81 181 LEU B C 1
ATOM 3683 O O . LEU B 1 181 ? 10.258 -1.938 -12.586 1 98.81 181 LEU B O 1
ATOM 3687 N N . GLY B 1 182 ? 8.164 -2.74 -12.492 1 98.81 182 GLY B N 1
ATOM 3688 C CA . GLY B 1 182 ? 7.637 -1.782 -13.445 1 98.81 182 GLY B CA 1
ATOM 3689 C C . GLY B 1 182 ? 6.121 -1.74 -13.477 1 98.81 182 GLY B C 1
ATOM 3690 O O . GLY B 1 182 ? 5.461 -2.52 -12.781 1 98.81 182 GLY B O 1
ATOM 3691 N N . SER B 1 183 ? 5.613 -0.772 -14.203 1 98.81 183 SER B N 1
ATOM 3692 C CA . SER B 1 183 ? 4.172 -0.632 -14.383 1 98.81 183 SER B CA 1
ATOM 3693 C C . SER B 1 183 ? 3.844 0.1 -15.68 1 98.81 183 SER B C 1
ATOM 3695 O O . SER B 1 183 ? 4.695 0.789 -16.234 1 98.81 183 SER B O 1
ATOM 3697 N N . ASP B 1 184 ? 2.727 -0.145 -16.188 1 98.62 184 ASP B N 1
ATOM 3698 C CA . ASP B 1 184 ? 2.148 0.573 -17.312 1 98.62 184 ASP B CA 1
ATOM 3699 C C . ASP B 1 184 ? 0.673 0.886 -17.078 1 98.62 184 ASP B C 1
ATOM 3701 O O . ASP B 1 184 ? -0.204 0.118 -17.469 1 98.62 184 ASP B O 1
ATOM 3705 N N . GLY B 1 185 ? 0.454 2.086 -16.5 1 98.62 185 GLY B N 1
ATOM 3706 C CA . GLY B 1 185 ? -0.878 2.484 -16.062 1 98.62 185 GLY B CA 1
ATOM 3707 C C . GLY B 1 185 ? -1.789 2.852 -17.219 1 98.62 185 GLY B C 1
ATOM 3708 O O . GLY B 1 185 ? -2.994 3.037 -17.031 1 98.62 185 GLY B O 1
ATOM 3709 N N . ALA B 1 186 ? -1.281 2.945 -18.469 1 98.31 186 ALA B N 1
ATOM 3710 C CA . ALA B 1 186 ? -2.102 3.193 -19.656 1 98.31 186 ALA B CA 1
ATOM 3711 C C . ALA B 1 186 ? -3.08 2.047 -19.906 1 98.31 186 ALA B C 1
ATOM 3713 O O . ALA B 1 186 ? -4.109 2.229 -20.547 1 98.31 186 ALA B O 1
ATOM 3714 N N . LEU B 1 187 ? -2.762 0.889 -19.312 1 98.19 187 LEU B N 1
ATOM 3715 C CA . LEU B 1 187 ? -3.531 -0.324 -19.562 1 98.19 187 LEU B CA 1
ATOM 3716 C C . LEU B 1 187 ? -4.352 -0.716 -18.344 1 98.19 187 LEU B C 1
ATOM 3718 O O . LEU B 1 187 ? -4.719 -1.883 -18.188 1 98.19 187 LEU B O 1
ATOM 3722 N N . LYS B 1 188 ? -4.676 0.257 -17.5 1 98.06 188 LYS B N 1
ATOM 3723 C CA . LYS B 1 188 ? -5.34 -0.004 -16.219 1 98.06 188 LYS B CA 1
ATOM 3724 C C . LYS B 1 188 ? -6.711 -0.646 -16.438 1 98.06 188 LYS B C 1
ATOM 3726 O O . LYS B 1 188 ? -7.191 -1.399 -15.594 1 98.06 188 LYS B O 1
ATOM 3731 N N . ASP B 1 189 ? -7.348 -0.424 -17.625 1 98 189 ASP B N 1
ATOM 3732 C CA . ASP B 1 189 ? -8.719 -0.873 -17.859 1 98 189 ASP B CA 1
ATOM 3733 C C . ASP B 1 189 ? -8.758 -2.359 -18.203 1 98 189 ASP B C 1
ATOM 3735 O O . ASP B 1 189 ? -9.82 -2.977 -18.203 1 98 189 ASP B O 1
ATOM 3739 N N . LEU B 1 190 ? -7.602 -3.01 -18.453 1 98.62 190 LEU B N 1
ATOM 3740 C CA . LEU B 1 190 ? -7.562 -4.43 -18.797 1 98.62 190 LEU B CA 1
ATOM 3741 C C . LEU B 1 190 ? -7.922 -5.281 -17.578 1 98.62 190 LEU B C 1
ATOM 3743 O O . LEU B 1 190 ? -8.375 -6.418 -17.734 1 98.62 190 LEU B O 1
ATOM 3747 N N . ILE B 1 191 ? -7.637 -4.832 -16.375 1 98.62 191 ILE B N 1
ATOM 3748 C CA . ILE B 1 191 ? -7.984 -5.426 -15.094 1 98.62 191 ILE B CA 1
ATOM 3749 C C . ILE B 1 191 ? -8.508 -4.344 -14.148 1 98.62 191 ILE B C 1
ATOM 3751 O O . ILE B 1 191 ? -7.758 -3.457 -13.742 1 98.62 191 ILE B O 1
ATOM 3755 N N . VAL B 1 192 ? -9.836 -4.406 -13.852 1 98.44 192 VAL B N 1
ATOM 3756 C CA . VAL B 1 192 ? -10.359 -3.256 -13.125 1 98.44 192 VAL B CA 1
ATOM 3757 C C . VAL B 1 192 ? -11.656 -3.639 -12.406 1 98.44 192 VAL B C 1
ATOM 3759 O O . VAL B 1 192 ? -12.359 -4.551 -12.844 1 98.44 192 VAL B O 1
ATOM 3762 N N . ILE B 1 193 ? -11.867 -3.145 -11.25 1 98.06 193 ILE B N 1
ATOM 3763 C CA . ILE B 1 193 ? -13.195 -2.957 -10.672 1 98.06 193 ILE B CA 1
ATOM 3764 C C . ILE B 1 193 ? -13.672 -1.532 -10.938 1 98.06 193 ILE B C 1
ATOM 3766 O O . ILE B 1 193 ? -13.219 -0.586 -10.289 1 98.06 193 ILE B O 1
ATOM 3770 N N . PRO B 1 194 ? -14.602 -1.333 -11.828 1 96.12 194 PRO B N 1
ATOM 3771 C CA . PRO B 1 194 ? -14.906 0.011 -12.32 1 96.12 194 PRO B CA 1
ATOM 3772 C C . PRO B 1 194 ? -15.516 0.913 -11.25 1 96.12 194 PRO B C 1
ATOM 3774 O O . PRO B 1 194 ? -15.266 2.121 -11.25 1 96.12 194 PRO B O 1
ATOM 3777 N N . GLY B 1 195 ? -16.344 0.383 -10.398 1 94.94 195 GLY B N 1
ATOM 3778 C CA . GLY B 1 195 ? -17.078 1.184 -9.422 1 94.94 195 GLY B CA 1
ATOM 3779 C C . GLY B 1 195 ? -16.547 1.036 -8.016 1 94.94 195 GLY B C 1
ATOM 3780 O O . GLY B 1 195 ? -15.836 0.072 -7.707 1 94.94 195 GLY B O 1
ATOM 3781 N N . GLY B 1 196 ? -16.859 2.045 -7.164 1 93.88 196 GLY B N 1
ATOM 3782 C CA . GLY B 1 196 ? -16.578 1.919 -5.742 1 93.88 196 GLY B CA 1
ATOM 3783 C C . GLY B 1 196 ? -15.43 2.781 -5.277 1 93.88 196 GLY B C 1
ATOM 3784 O O . GLY B 1 196 ? -15.172 2.895 -4.078 1 93.88 196 GLY B O 1
ATOM 3785 N N . GLY B 1 197 ? -14.711 3.422 -6.23 1 96.19 197 GLY B N 1
ATOM 3786 C CA . GLY B 1 197 ? -13.609 4.30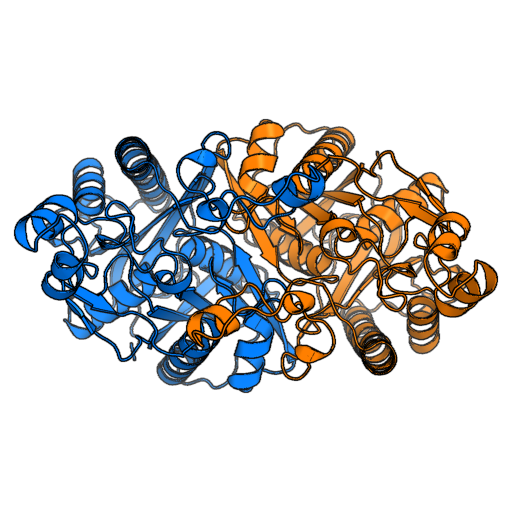9 -5.875 1 96.19 197 GLY B CA 1
ATOM 3787 C C . GLY B 1 197 ? -13.953 5.777 -6.055 1 96.19 197 GLY B C 1
ATOM 3788 O O . GLY B 1 197 ? -15.102 6.125 -6.332 1 96.19 197 GLY B O 1
ATOM 3789 N N . SER B 1 198 ? -12.953 6.578 -5.84 1 97.5 198 SER B N 1
ATOM 3790 C CA . SER B 1 198 ? -13.172 8.023 -5.863 1 97.5 198 SER B CA 1
ATOM 3791 C C . SER B 1 198 ? -13.562 8.5 -7.258 1 97.5 198 SER B C 1
ATOM 3793 O O . SER B 1 198 ? -14.273 9.5 -7.402 1 97.5 198 SER B O 1
ATOM 3795 N N . ARG B 1 199 ? -13.047 7.781 -8.312 1 96.75 199 ARG B N 1
ATOM 3796 C CA . ARG B 1 199 ? -13.359 8.203 -9.68 1 96.75 199 ARG B CA 1
ATOM 3797 C C . ARG B 1 199 ? -14.867 8.188 -9.922 1 96.75 199 ARG B C 1
ATOM 3799 O O . ARG B 1 199 ? -15.422 9.148 -10.461 1 96.75 199 ARG B O 1
ATOM 3806 N N . GLU B 1 200 ? -15.555 7.121 -9.531 1 95.38 200 GLU B N 1
ATOM 3807 C CA . GLU B 1 200 ? -17 7.031 -9.688 1 95.38 200 GLU B CA 1
ATOM 3808 C C . GLU B 1 200 ? -17.719 7.977 -8.734 1 95.38 200 GLU B C 1
ATOM 3810 O O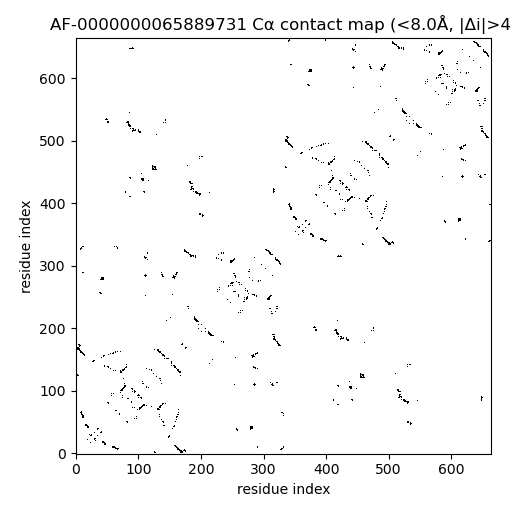 . GLU B 1 200 ? -18.656 8.68 -9.125 1 95.38 200 GLU B O 1
ATOM 3815 N N . ARG B 1 201 ? -17.281 8.031 -7.508 1 93.88 201 ARG B N 1
ATOM 3816 C CA . ARG B 1 201 ? -17.969 8.781 -6.461 1 93.88 201 ARG B CA 1
ATOM 3817 C C . ARG B 1 201 ? -17.875 10.281 -6.715 1 93.88 201 ARG B C 1
ATOM 3819 O O . ARG B 1 201 ? -18.797 11.031 -6.375 1 93.88 201 ARG B O 1
ATOM 3826 N N . ALA B 1 202 ? -16.781 10.703 -7.277 1 94.25 202 ALA B N 1
ATOM 3827 C CA . ALA B 1 202 ? -16.609 12.125 -7.562 1 94.25 202 ALA B CA 1
ATOM 3828 C C . ALA B 1 202 ? -17.469 12.562 -8.742 1 94.25 202 ALA B C 1
ATOM 3830 O O . ALA B 1 202 ? -17.844 13.734 -8.836 1 94.25 202 ALA B O 1
ATOM 3831 N N . ALA B 1 203 ? -17.688 11.703 -9.672 1 88.44 203 ALA B N 1
ATOM 3832 C CA . ALA B 1 203 ? -18.5 12.008 -10.852 1 88.44 203 ALA B CA 1
ATOM 3833 C C . ALA B 1 203 ? -19.969 12.125 -10.5 1 88.44 203 ALA B C 1
ATOM 3835 O O . ALA B 1 203 ? -20.781 12.617 -11.297 1 88.44 203 ALA B O 1
ATOM 3836 N N . ALA B 1 204 ? -20.359 11.875 -9.312 1 74.81 204 ALA B N 1
ATOM 3837 C CA . ALA B 1 204 ? -21.734 11.977 -8.812 1 74.81 204 ALA B CA 1
ATOM 3838 C C . ALA B 1 204 ? -22.703 11.18 -9.688 1 74.81 204 ALA B C 1
ATOM 3840 O O . ALA B 1 204 ? -23.844 11.578 -9.875 1 74.81 204 ALA B O 1
ATOM 3841 N N . GLU B 1 205 ? -22.203 10.289 -10.398 1 76.25 205 GLU B N 1
ATOM 3842 C CA . GLU B 1 205 ? -23.094 9.406 -11.141 1 76.25 205 GLU B CA 1
ATOM 3843 C C . GLU B 1 205 ? -23.594 8.258 -10.258 1 76.25 205 GLU B C 1
ATOM 3845 O O . GLU B 1 205 ? -22.922 7.879 -9.297 1 76.25 205 GLU B O 1
ATOM 3850 N N . ARG B 1 206 ? -24.797 7.914 -10.609 1 78.62 206 ARG B N 1
ATOM 3851 C CA . ARG B 1 206 ? -25.344 6.77 -9.891 1 78.62 206 ARG B CA 1
ATOM 3852 C C . ARG B 1 206 ? -24.5 5.523 -10.109 1 78.62 206 ARG B C 1
ATOM 3854 O O . ARG B 1 206 ? -24.172 5.18 -11.25 1 78.62 206 ARG B O 1
ATOM 3861 N N . PRO B 1 207 ? -24.125 4.898 -8.984 1 81.88 207 PRO B N 1
ATOM 3862 C CA . PRO B 1 207 ? -23.344 3.674 -9.125 1 81.88 207 PRO B CA 1
ATOM 3863 C C . PRO B 1 207 ? -24.078 2.578 -9.891 1 81.88 207 PRO B C 1
ATOM 3865 O O . PRO B 1 207 ? -25.297 2.42 -9.719 1 81.88 207 PRO B O 1
ATOM 3868 N N . GLN B 1 208 ? -23.328 1.97 -10.797 1 81.62 208 GLN B N 1
ATOM 3869 C CA . GLN B 1 208 ? -23.875 0.798 -11.477 1 81.62 208 GLN B CA 1
ATOM 3870 C C . GLN B 1 208 ? -23.531 -0.483 -10.719 1 81.62 208 GLN B C 1
ATOM 3872 O O . GLN B 1 208 ? -22.375 -0.742 -10.406 1 81.62 208 GLN B O 1
ATOM 3877 N N . PRO B 1 209 ? -24.547 -1.223 -10.477 1 82.19 209 PRO B N 1
ATOM 3878 C CA . PRO B 1 209 ? -24.312 -2.449 -9.711 1 82.19 209 PRO B CA 1
ATOM 3879 C C . PRO B 1 209 ? -23.219 -3.326 -10.32 1 82.19 209 PRO B C 1
ATOM 3881 O O . PRO B 1 209 ? -22.406 -3.896 -9.586 1 82.19 209 PRO B O 1
ATOM 3884 N N . ALA B 1 210 ? -23.172 -3.416 -11.594 1 83.38 210 ALA B N 1
ATOM 3885 C CA . ALA B 1 210 ? -22.188 -4.25 -12.273 1 83.38 210 ALA B CA 1
ATOM 3886 C C . ALA B 1 210 ? -20.766 -3.713 -12.055 1 83.38 210 ALA B C 1
ATOM 3888 O O . ALA B 1 210 ? -19.797 -4.453 -12.18 1 83.38 210 ALA B O 1
ATOM 3889 N N . GLY B 1 211 ? -20.656 -2.463 -11.664 1 91.75 211 GLY B N 1
ATOM 3890 C CA . GLY B 1 211 ? -19.375 -1.807 -11.492 1 91.75 211 GLY B CA 1
ATOM 3891 C C . GLY B 1 211 ? -18.641 -2.246 -10.242 1 91.75 211 GLY B C 1
ATOM 3892 O O . GLY B 1 211 ? -17.469 -1.951 -10.07 1 91.75 211 GLY B O 1
ATOM 3893 N N . ALA B 1 212 ? -19.344 -3.064 -9.438 1 91.62 212 ALA B N 1
ATOM 3894 C CA . ALA B 1 212 ? -18.781 -3.457 -8.141 1 91.62 212 ALA B CA 1
ATOM 3895 C C . ALA B 1 212 ? -17.922 -4.715 -8.273 1 91.62 212 ALA B C 1
ATOM 3897 O O . ALA B 1 212 ? -17.266 -5.121 -7.32 1 91.62 212 ALA B O 1
ATOM 3898 N N . TYR B 1 213 ? -17.953 -5.344 -9.469 1 96.75 213 TYR B N 1
ATOM 3899 C CA . TYR B 1 213 ? -17.281 -6.629 -9.641 1 96.75 213 TYR B CA 1
ATOM 3900 C C . TYR B 1 213 ? -15.992 -6.477 -10.43 1 96.75 213 TYR B C 1
ATOM 3902 O O . TYR B 1 213 ? -15.875 -5.574 -11.266 1 96.75 213 TYR B O 1
ATOM 3910 N N . PHE B 1 214 ? -15.078 -7.371 -10.148 1 97.94 214 PHE B N 1
ATOM 3911 C CA . PHE B 1 214 ? -13.82 -7.508 -10.867 1 97.94 214 PHE B CA 1
ATOM 3912 C C . PHE B 1 214 ? -14.062 -7.871 -12.328 1 97.94 214 PHE B C 1
ATOM 3914 O O . PHE B 1 214 ? -14.883 -8.742 -12.625 1 97.94 214 PHE B O 1
ATOM 3921 N N . THR B 1 215 ? -13.312 -7.156 -13.266 1 97.62 215 THR B N 1
ATOM 3922 C CA . THR B 1 215 ? -13.375 -7.484 -14.688 1 97.62 215 THR B CA 1
ATOM 3923 C C . THR B 1 215 ? -11.977 -7.617 -15.273 1 97.62 215 THR B C 1
ATOM 3925 O O . THR B 1 215 ? -11.016 -7.051 -14.742 1 97.62 215 THR B O 1
ATOM 3928 N N . MET B 1 216 ? -11.828 -8.328 -16.297 1 97.69 216 MET B N 1
ATOM 3929 C CA . MET B 1 216 ? -10.539 -8.57 -16.938 1 97.69 216 MET B CA 1
ATOM 3930 C C . MET B 1 216 ? -10.719 -8.875 -18.422 1 97.69 216 MET B C 1
ATOM 3932 O O . MET B 1 216 ? -11.641 -9.602 -18.812 1 97.69 216 MET B O 1
ATOM 3936 N N . GLN B 1 217 ? -9.891 -8.312 -19.25 1 97.69 217 GLN B N 1
ATOM 3937 C CA . GLN B 1 217 ? -9.836 -8.641 -20.672 1 97.69 217 GLN B CA 1
ATOM 3938 C C . GLN B 1 217 ? -8.766 -9.695 -20.953 1 97.69 217 GLN B C 1
ATOM 3940 O O . GLN B 1 217 ? -7.602 -9.352 -21.172 1 97.69 217 GLN B O 1
ATOM 3945 N N . GLY B 1 218 ? -9.164 -10.875 -21.141 1 96.19 218 GLY B N 1
ATOM 3946 C CA . GLY B 1 218 ? -8.305 -12.039 -21.094 1 96.19 218 GLY B CA 1
ATOM 3947 C C . GLY B 1 218 ? -7.203 -12.031 -22.141 1 96.19 218 GLY B C 1
ATOM 3948 O O . GLY B 1 218 ? -6.023 -12.156 -21.812 1 96.19 218 GLY B O 1
ATOM 3949 N N . LYS B 1 219 ? -7.465 -11.852 -23.391 1 96.69 219 LYS B N 1
ATOM 3950 C CA . LYS B 1 219 ? -6.5 -11.984 -24.469 1 96.69 219 LYS B CA 1
ATOM 3951 C C . LYS B 1 219 ? -5.414 -10.914 -24.375 1 96.69 219 LYS B C 1
ATOM 3953 O O . LYS B 1 219 ? -4.223 -11.234 -24.391 1 96.69 219 LYS B O 1
ATOM 3958 N N . PRO B 1 220 ? -5.793 -9.656 -24.234 1 98.12 220 PRO B N 1
ATOM 3959 C CA . PRO B 1 220 ? -4.734 -8.664 -24.062 1 98.12 220 PRO B CA 1
ATOM 3960 C C . PRO B 1 220 ? -3.924 -8.859 -22.781 1 98.12 220 PRO B C 1
ATOM 3962 O O . PRO B 1 220 ? -2.709 -8.648 -22.781 1 98.12 220 PRO B O 1
ATOM 3965 N N . VAL B 1 221 ? -4.59 -9.227 -21.688 1 98.12 221 VAL B N 1
ATOM 3966 C CA . VAL B 1 221 ? -3.895 -9.469 -20.438 1 98.12 221 VAL B CA 1
ATOM 3967 C C . VAL B 1 221 ? -2.865 -10.586 -20.609 1 98.12 221 VAL B C 1
ATOM 3969 O O . VAL B 1 221 ? -1.737 -10.477 -20.125 1 98.12 221 VAL B O 1
ATOM 3972 N N . PHE B 1 222 ? -3.238 -11.672 -21.344 1 97.81 222 PHE B N 1
ATOM 3973 C CA . PHE B 1 222 ? -2.32 -12.766 -21.641 1 97.81 222 PHE B CA 1
ATOM 3974 C C . PHE B 1 222 ? -1.073 -12.258 -22.359 1 97.81 222 PHE B C 1
ATOM 3976 O O . PHE B 1 222 ? 0.05 -12.539 -21.938 1 97.81 222 PHE B O 1
ATOM 3983 N N . ARG B 1 223 ? -1.232 -11.492 -23.312 1 98.44 223 ARG B N 1
ATOM 3984 C CA . ARG B 1 223 ? -0.127 -10.984 -24.109 1 98.44 223 ARG B CA 1
ATOM 3985 C C . ARG B 1 223 ? 0.803 -10.109 -23.281 1 98.44 223 ARG B C 1
ATOM 3987 O O . ARG B 1 223 ? 2.023 -10.273 -23.328 1 98.44 223 ARG B O 1
ATOM 3994 N N . HIS B 1 224 ? 0.235 -9.242 -22.547 1 98.5 224 HIS B N 1
ATOM 3995 C CA . HIS B 1 224 ? 1.044 -8.336 -21.734 1 98.5 224 HIS B CA 1
ATOM 3996 C C . HIS B 1 224 ? 1.734 -9.062 -20.594 1 98.5 224 HIS B C 1
ATOM 3998 O O . HIS B 1 224 ? 2.869 -8.742 -20.234 1 98.5 224 HIS B O 1
ATOM 4004 N N . ALA B 1 225 ? 1.009 -10.016 -19.969 1 98.69 225 ALA B N 1
ATOM 4005 C CA . ALA B 1 225 ? 1.608 -10.797 -18.891 1 98.69 225 ALA B CA 1
ATOM 4006 C C . ALA B 1 225 ? 2.855 -11.531 -19.359 1 98.69 225 ALA B C 1
ATOM 4008 O O . ALA B 1 225 ? 3.908 -11.461 -18.734 1 98.69 225 ALA B O 1
ATOM 4009 N N . VAL B 1 226 ? 2.734 -12.211 -20.531 1 98.75 226 VAL B N 1
ATOM 4010 C CA . VAL B 1 226 ? 3.852 -12.977 -21.078 1 98.75 226 VAL B CA 1
ATOM 4011 C C . VAL B 1 226 ? 5.008 -12.031 -21.406 1 98.75 226 VAL B C 1
ATOM 4013 O O . VAL B 1 226 ? 6.152 -12.289 -21.031 1 98.75 226 VAL B O 1
ATOM 4016 N N . THR B 1 227 ? 4.715 -10.953 -22.016 1 98.75 227 THR B N 1
ATOM 4017 C CA . THR B 1 227 ? 5.738 -10.008 -22.469 1 98.75 227 THR B CA 1
ATOM 4018 C C . THR B 1 227 ? 6.453 -9.375 -21.281 1 98.75 227 THR B C 1
ATOM 4020 O O . THR B 1 227 ? 7.684 -9.344 -21.234 1 98.75 227 THR B O 1
ATOM 4023 N N . ARG B 1 228 ? 5.73 -8.891 -20.312 1 98.69 228 ARG B N 1
ATOM 4024 C CA . ARG B 1 228 ? 6.309 -8.125 -19.219 1 98.69 228 ARG B CA 1
ATOM 4025 C C . ARG B 1 228 ? 7.039 -9.031 -18.234 1 98.69 228 ARG B C 1
ATOM 4027 O O . ARG B 1 228 ? 8.117 -8.688 -17.75 1 98.69 228 ARG B O 1
ATOM 4034 N N . MET B 1 229 ? 6.438 -10.18 -17.938 1 98.81 229 MET B N 1
ATOM 4035 C CA . MET B 1 229 ? 7.133 -11.117 -17.047 1 98.81 229 MET B CA 1
ATOM 4036 C C . MET B 1 229 ? 8.43 -11.609 -17.688 1 98.81 229 MET B C 1
ATOM 4038 O O . MET B 1 229 ? 9.453 -11.719 -17.016 1 98.81 229 MET B O 1
ATOM 4042 N N . THR B 1 230 ? 8.359 -11.891 -19.031 1 98.88 230 THR B N 1
ATOM 4043 C CA . THR B 1 230 ? 9.547 -12.352 -19.734 1 98.88 230 THR B CA 1
ATOM 4044 C C . THR B 1 230 ? 10.641 -11.281 -19.703 1 98.88 230 THR B C 1
ATOM 4046 O O . THR B 1 230 ? 11.797 -11.578 -19.391 1 98.88 230 THR B O 1
ATOM 4049 N N . SER B 1 231 ? 10.297 -10.094 -20.016 1 98.81 231 SER B N 1
ATOM 4050 C CA . SER B 1 231 ? 11.266 -9 -20.047 1 98.81 231 SER B CA 1
ATOM 4051 C C . SER B 1 231 ? 11.844 -8.727 -18.672 1 98.81 231 SER B C 1
ATOM 4053 O O . SER B 1 231 ? 13.055 -8.539 -18.516 1 98.81 231 SER B O 1
ATOM 4055 N N . SER B 1 232 ? 11.008 -8.672 -17.672 1 98.81 232 SER B N 1
ATOM 4056 C CA . SER B 1 232 ? 11.43 -8.406 -16.297 1 98.81 232 SER B CA 1
ATOM 4057 C C . SER B 1 232 ? 12.352 -9.5 -15.773 1 98.81 232 SER B C 1
ATOM 4059 O O . SER B 1 232 ? 13.406 -9.219 -15.211 1 98.81 232 SER B O 1
ATOM 4061 N N . ALA B 1 233 ? 11.914 -10.727 -15.953 1 98.88 233 ALA B N 1
ATOM 4062 C CA . ALA B 1 233 ? 12.727 -11.867 -15.516 1 98.88 233 ALA B CA 1
ATOM 4063 C C . ALA B 1 233 ? 14.062 -11.898 -16.266 1 98.88 233 ALA B C 1
ATOM 4065 O O . ALA B 1 233 ? 15.102 -12.164 -15.656 1 98.88 233 ALA B O 1
ATOM 4066 N N . GLY B 1 234 ? 14.008 -11.672 -17.531 1 98.75 234 GLY B N 1
ATOM 4067 C CA . GLY B 1 234 ? 15.227 -11.625 -18.328 1 98.75 234 GLY B CA 1
ATOM 4068 C C . GLY B 1 234 ? 16.203 -10.57 -17.844 1 98.75 234 GLY B C 1
ATOM 4069 O O . GLY B 1 234 ? 17.406 -10.836 -17.719 1 98.75 234 GLY B O 1
ATOM 4070 N N . ALA B 1 235 ? 15.711 -9.391 -17.562 1 98.56 235 ALA B N 1
ATOM 4071 C CA . ALA B 1 235 ? 16.547 -8.305 -17.062 1 98.56 235 ALA B CA 1
ATOM 4072 C C . ALA B 1 235 ? 17.203 -8.695 -15.742 1 98.56 235 ALA B C 1
ATOM 4074 O O . ALA B 1 235 ? 18.375 -8.383 -15.508 1 98.56 235 ALA B O 1
ATOM 4075 N N . LEU B 1 236 ? 16.422 -9.344 -14.914 1 98.38 236 LEU B N 1
ATOM 4076 C CA . LEU B 1 236 ? 16.953 -9.781 -13.625 1 98.38 236 LEU B CA 1
ATOM 4077 C C . LEU B 1 236 ? 18.031 -10.836 -13.812 1 98.38 236 LEU B C 1
ATOM 4079 O O . LEU B 1 236 ? 19.047 -10.812 -13.125 1 98.38 236 LEU B O 1
ATOM 4083 N N . LEU B 1 237 ? 17.797 -11.797 -14.688 1 98.5 237 LEU B N 1
ATOM 4084 C CA . LEU B 1 237 ? 18.797 -12.82 -14.984 1 98.5 237 LEU B CA 1
ATOM 4085 C C . LEU B 1 237 ? 20.078 -12.195 -15.492 1 98.5 237 LEU B C 1
ATOM 4087 O O . LEU B 1 237 ? 21.172 -12.578 -15.062 1 98.5 237 LEU B O 1
ATOM 4091 N N . ASP B 1 238 ? 19.953 -11.211 -16.328 1 98.38 238 ASP B N 1
ATOM 4092 C CA . ASP B 1 238 ? 21.125 -10.508 -16.844 1 98.38 238 ASP B CA 1
ATOM 4093 C C . ASP B 1 238 ? 21.906 -9.844 -15.703 1 98.38 238 ASP B C 1
ATOM 4095 O O . ASP B 1 238 ? 23.141 -9.945 -15.648 1 98.38 238 ASP B O 1
ATOM 4099 N N . ARG B 1 239 ? 21.219 -9.211 -14.828 1 96.94 239 ARG B N 1
ATOM 4100 C CA . ARG B 1 239 ? 21.844 -8.469 -13.742 1 96.94 239 ARG B CA 1
ATOM 4101 C C . ARG B 1 239 ? 22.531 -9.422 -12.766 1 96.94 239 ARG B C 1
ATOM 4103 O O . ARG B 1 239 ? 23.578 -9.078 -12.188 1 96.94 239 ARG B O 1
ATOM 4110 N N . THR B 1 240 ? 21.938 -10.602 -12.539 1 96.38 240 THR B N 1
ATOM 4111 C CA . THR B 1 240 ? 22.484 -11.562 -11.586 1 96.38 240 THR B CA 1
ATOM 4112 C C . THR B 1 240 ? 23.562 -12.422 -12.234 1 96.38 240 THR B C 1
ATOM 4114 O O . THR B 1 240 ? 24.312 -13.109 -11.547 1 96.38 240 THR B O 1
ATOM 4117 N N . GLY B 1 241 ? 23.547 -12.438 -13.547 1 98 241 GLY B N 1
ATOM 4118 C CA . GLY B 1 241 ? 24.5 -13.258 -14.281 1 98 241 GLY B CA 1
ATOM 4119 C C . GLY B 1 241 ? 24.062 -14.703 -14.398 1 98 241 GLY B C 1
ATOM 4120 O O . GLY B 1 241 ? 24.875 -15.578 -14.719 1 98 241 GLY B O 1
ATOM 4121 N N . TRP B 1 242 ? 22.844 -14.977 -14.117 1 98 242 TRP B N 1
ATOM 4122 C CA . TRP B 1 242 ? 22.328 -16.328 -14.258 1 98 242 TRP B CA 1
ATOM 4123 C C . TRP B 1 242 ? 21.922 -16.609 -15.703 1 98 242 TRP B C 1
ATOM 4125 O O . TRP B 1 242 ? 21.234 -15.797 -16.328 1 98 242 TRP B O 1
ATOM 4135 N N . SER B 1 243 ? 22.344 -17.703 -16.266 1 98.06 243 SER B N 1
ATOM 4136 C CA . SER B 1 243 ? 21.75 -18.172 -17.516 1 98.06 243 SER B CA 1
ATOM 4137 C C . SER B 1 243 ? 20.391 -18.828 -17.266 1 98.06 243 SER B C 1
ATOM 4139 O O . SER B 1 243 ? 20.156 -19.406 -16.203 1 98.06 243 SER B O 1
ATOM 4141 N N . PRO B 1 244 ? 19.547 -18.672 -18.234 1 97.5 244 PRO B N 1
ATOM 4142 C CA . PRO B 1 244 ? 18.25 -19.328 -18.078 1 97.5 244 PRO B CA 1
ATOM 4143 C C . PRO B 1 244 ? 18.375 -20.828 -17.766 1 97.5 244 PRO B C 1
ATOM 4145 O O . PRO B 1 244 ? 17.609 -21.359 -16.969 1 97.5 244 PRO B O 1
ATOM 4148 N N . ALA B 1 245 ? 19.328 -21.469 -18.312 1 97.12 245 ALA B N 1
ATOM 4149 C CA . ALA B 1 245 ? 19.547 -22.906 -18.125 1 97.12 245 ALA B CA 1
ATOM 4150 C C . ALA B 1 245 ? 19.984 -23.203 -16.688 1 97.12 245 ALA B C 1
ATOM 4152 O O . ALA B 1 245 ? 19.891 -24.359 -16.234 1 97.12 245 ALA B O 1
ATOM 4153 N N . SER B 1 246 ? 20.469 -22.203 -16 1 98 246 SER B N 1
ATOM 4154 C CA . SER B 1 246 ? 20.969 -22.406 -14.648 1 98 246 SER B CA 1
ATOM 4155 C C . SER B 1 246 ? 19.859 -22.266 -13.617 1 98 246 SER B C 1
ATOM 4157 O O . SER B 1 246 ? 20.047 -22.594 -12.445 1 98 246 SER B O 1
ATOM 4159 N N . VAL B 1 247 ? 18.688 -21.766 -14.039 1 98.69 247 VAL B N 1
ATOM 4160 C CA . VAL B 1 247 ? 17.562 -21.641 -13.133 1 98.69 247 VAL B CA 1
ATOM 4161 C C . VAL B 1 247 ? 17.016 -23.016 -12.773 1 98.69 247 VAL B C 1
ATOM 4163 O O . VAL B 1 247 ? 16.656 -23.797 -13.656 1 98.69 247 VAL B O 1
ATOM 4166 N N . ASP B 1 248 ? 16.953 -23.328 -11.484 1 98.69 248 ASP B N 1
ATOM 4167 C CA . ASP B 1 248 ? 16.469 -24.625 -11.039 1 98.69 248 ASP B CA 1
ATOM 4168 C C . ASP B 1 248 ? 14.938 -24.656 -10.953 1 98.69 248 ASP B C 1
ATOM 4170 O O . ASP B 1 248 ? 14.305 -25.672 -11.258 1 98.69 248 ASP B O 1
ATOM 4174 N N . ARG B 1 249 ? 14.375 -23.547 -10.484 1 98.81 249 ARG B N 1
ATOM 4175 C CA . ARG B 1 249 ? 12.922 -23.453 -10.391 1 98.81 249 ARG B CA 1
ATOM 4176 C C . ARG B 1 249 ? 12.43 -22.062 -10.781 1 98.81 249 ARG B C 1
ATOM 4178 O O . ARG B 1 249 ? 12.984 -21.062 -10.344 1 98.81 249 ARG B O 1
ATOM 4185 N N . PHE B 1 250 ? 11.516 -22.031 -11.695 1 98.81 250 PHE B N 1
ATOM 4186 C CA . PHE B 1 250 ? 10.773 -20.828 -12.031 1 98.81 250 PHE B CA 1
ATOM 4187 C C . PHE B 1 250 ? 9.414 -20.812 -11.344 1 98.81 250 PHE B C 1
ATOM 4189 O O . PHE B 1 250 ? 8.586 -21.688 -11.578 1 98.81 250 PHE B O 1
ATOM 4196 N N . VAL B 1 251 ? 9.164 -19.859 -10.414 1 98.88 251 VAL B N 1
ATOM 4197 C CA . VAL B 1 251 ? 7.906 -19.719 -9.688 1 98.88 251 VAL B CA 1
ATOM 4198 C C . VAL B 1 251 ? 7.262 -18.375 -10.047 1 98.88 251 VAL B C 1
ATOM 4200 O O . VAL B 1 251 ? 7.5 -17.359 -9.383 1 98.88 251 VAL B O 1
ATOM 4203 N N . GLY B 1 252 ? 6.449 -18.375 -11.055 1 98.62 252 GLY B N 1
ATOM 4204 C CA . GLY B 1 252 ? 5.711 -17.188 -11.453 1 98.62 252 GLY B CA 1
ATOM 4205 C C . GLY B 1 252 ? 4.363 -17.062 -10.766 1 98.62 252 GLY B C 1
ATOM 4206 O O . GLY B 1 252 ? 3.873 -18.016 -10.164 1 98.62 252 GLY B O 1
ATOM 4207 N N . HIS B 1 253 ? 3.82 -15.82 -10.766 1 97.5 253 HIS B N 1
ATOM 4208 C CA . HIS B 1 253 ? 2.426 -15.633 -10.383 1 97.5 253 HIS B CA 1
ATOM 4209 C C . HIS B 1 253 ? 1.512 -16.609 -11.125 1 97.5 253 HIS B C 1
ATOM 4211 O O . HIS B 1 253 ? 1.617 -16.766 -12.344 1 97.5 253 HIS B O 1
ATOM 4217 N N . GLN B 1 254 ? 0.627 -17.266 -10.406 1 97.19 254 GLN B N 1
ATOM 4218 C CA . GLN B 1 254 ? -0.189 -18.375 -10.891 1 97.19 254 GLN B CA 1
ATOM 4219 C C . GLN B 1 254 ? -1.488 -17.875 -11.508 1 97.19 254 GLN B C 1
ATOM 4221 O O . GLN B 1 254 ? -2.578 -18.219 -11.047 1 97.19 254 GLN B O 1
ATOM 4226 N N . ALA B 1 255 ? -1.317 -17.078 -12.586 1 97.12 255 ALA B N 1
ATOM 4227 C CA . ALA B 1 255 ? -2.49 -16.5 -13.234 1 97.12 255 ALA B CA 1
ATOM 4228 C C . ALA B 1 255 ? -3.199 -17.531 -14.109 1 97.12 255 ALA B C 1
ATOM 4230 O O . ALA B 1 255 ? -4.43 -17.594 -14.133 1 97.12 255 ALA B O 1
ATOM 4231 N N . ASN B 1 256 ? -2.506 -18.219 -14.852 1 95.06 256 ASN B N 1
ATOM 4232 C CA . ASN B 1 256 ? -2.873 -19.172 -15.898 1 95.06 256 ASN B CA 1
ATOM 4233 C C . ASN B 1 256 ? -1.688 -20.031 -16.312 1 95.06 256 ASN B C 1
ATOM 4235 O O . ASN B 1 256 ? -0.588 -19.531 -16.531 1 95.06 256 ASN B O 1
ATOM 4239 N N . ALA B 1 257 ? -1.955 -21.375 -16.422 1 97.94 257 ALA B N 1
ATOM 4240 C CA . ALA B 1 257 ? -0.836 -22.266 -16.703 1 97.94 257 ALA B CA 1
ATOM 4241 C C . ALA B 1 257 ? -0.202 -21.938 -18.047 1 97.94 257 ALA B C 1
ATOM 4243 O O . ALA B 1 257 ? 1.013 -22.078 -18.219 1 97.94 257 ALA B O 1
ATOM 4244 N N . ARG B 1 258 ? -0.946 -21.484 -19 1 97.44 258 ARG B N 1
ATOM 4245 C CA . ARG B 1 258 ? -0.451 -21.141 -20.328 1 97.44 258 ARG B CA 1
ATOM 4246 C C . ARG B 1 258 ? 0.529 -19.984 -20.266 1 97.44 258 ARG B C 1
ATOM 4248 O O . ARG B 1 258 ? 1.507 -19.953 -21.016 1 97.44 258 ARG B O 1
ATOM 4255 N N . ILE B 1 259 ? 0.234 -19.016 -19.375 1 98.25 259 ILE B N 1
ATOM 4256 C CA . ILE B 1 259 ? 1.129 -17.875 -19.219 1 98.25 259 ILE B CA 1
ATOM 4257 C C . ILE B 1 259 ? 2.463 -18.344 -18.641 1 98.25 259 ILE B C 1
ATOM 4259 O O . ILE B 1 259 ? 3.527 -17.953 -19.109 1 98.25 259 ILE B O 1
ATOM 4263 N N . LEU B 1 260 ? 2.395 -19.188 -17.656 1 98.5 260 LEU B N 1
ATOM 4264 C CA . LEU B 1 260 ? 3.598 -19.703 -17 1 98.5 260 LEU B CA 1
ATOM 4265 C C . LEU B 1 260 ? 4.477 -20.453 -18 1 98.5 260 LEU B C 1
ATOM 4267 O O . LEU B 1 260 ? 5.688 -20.219 -18.062 1 98.5 260 LEU B O 1
ATOM 4271 N N . HIS B 1 261 ? 3.867 -21.281 -18.797 1 98.06 261 HIS B N 1
ATOM 4272 C CA . HIS B 1 261 ? 4.609 -22.047 -19.797 1 98.06 261 HIS B CA 1
ATOM 4273 C C . HIS B 1 261 ? 5.168 -21.125 -20.891 1 98.06 261 HIS B C 1
ATOM 4275 O O . HIS B 1 261 ? 6.301 -21.328 -21.344 1 98.06 261 HIS B O 1
ATOM 4281 N N . ALA B 1 262 ? 4.367 -20.172 -21.297 1 98.56 262 ALA B N 1
ATOM 4282 C CA . ALA B 1 262 ? 4.812 -19.25 -22.344 1 98.56 262 ALA B CA 1
ATOM 4283 C C . ALA B 1 262 ? 6.016 -18.438 -21.859 1 98.56 262 ALA B C 1
ATOM 4285 O O . ALA B 1 262 ? 6.969 -18.234 -22.625 1 98.56 262 ALA B O 1
ATOM 4286 N N . VAL B 1 263 ? 5.973 -17.938 -20.625 1 98.81 263 VAL B N 1
ATOM 4287 C CA . VAL B 1 263 ? 7.082 -17.172 -20.078 1 98.81 263 VAL B CA 1
ATOM 4288 C C . VAL B 1 263 ? 8.328 -18.047 -19.984 1 98.81 263 VAL B C 1
ATOM 4290 O O . VAL B 1 263 ? 9.414 -17.625 -20.391 1 98.81 263 VAL B O 1
ATOM 4293 N N . ALA B 1 264 ? 8.164 -19.25 -19.453 1 98.62 264 ALA B N 1
ATOM 4294 C CA . ALA B 1 264 ? 9.297 -20.172 -19.344 1 98.62 264 ALA B CA 1
ATOM 4295 C C . ALA B 1 264 ? 9.906 -20.453 -20.719 1 98.62 264 ALA B C 1
ATOM 4297 O O . ALA B 1 264 ? 11.125 -20.438 -20.875 1 98.62 264 ALA B O 1
ATOM 4298 N N . ASP B 1 265 ? 9.039 -20.719 -21.672 1 98.56 265 ASP B N 1
ATOM 4299 C CA . ASP B 1 265 ? 9.484 -21.016 -23.031 1 98.56 265 ASP B CA 1
ATOM 4300 C C . ASP B 1 265 ? 10.273 -19.844 -23.609 1 98.56 265 ASP B C 1
ATOM 4302 O O . ASP B 1 265 ? 11.352 -20.031 -24.172 1 98.56 265 ASP B O 1
ATOM 4306 N N . GLN B 1 266 ? 9.766 -18.688 -23.453 1 98.69 266 GLN B N 1
ATOM 4307 C CA . GLN B 1 266 ? 10.406 -17.5 -24 1 98.69 266 GLN B CA 1
ATOM 4308 C C . GLN B 1 266 ? 11.742 -17.219 -23.312 1 98.69 266 GLN B C 1
ATOM 4310 O O . GLN B 1 266 ? 12.672 -16.703 -23.938 1 98.69 266 GLN B O 1
ATOM 4315 N N . LEU B 1 267 ? 11.859 -17.562 -22.062 1 98.62 267 LEU B N 1
ATOM 4316 C CA . LEU B 1 267 ? 13.094 -17.391 -21.312 1 98.62 267 LEU B CA 1
ATOM 4317 C C . LEU B 1 267 ? 14.062 -18.531 -21.578 1 98.62 267 LEU B C 1
ATOM 4319 O O . LEU B 1 267 ? 15.219 -18.484 -21.156 1 98.62 267 LEU B O 1
ATOM 4323 N N . ARG B 1 268 ? 13.602 -19.609 -22.25 1 98.19 268 ARG B N 1
ATOM 4324 C CA . ARG B 1 268 ? 14.367 -20.828 -22.516 1 98.19 268 ARG B CA 1
ATOM 4325 C C . ARG B 1 268 ? 14.68 -21.578 -21.219 1 98.19 268 ARG B C 1
ATOM 4327 O O . ARG B 1 268 ? 15.789 -22.062 -21.031 1 98.19 268 ARG B O 1
ATOM 4334 N N . ILE B 1 269 ? 13.688 -21.469 -20.312 1 98.31 269 ILE B N 1
ATOM 4335 C CA . ILE B 1 269 ? 13.711 -22.312 -19.125 1 98.31 269 ILE B CA 1
ATOM 4336 C C . ILE B 1 269 ? 12.922 -23.594 -19.375 1 98.31 269 ILE B C 1
ATOM 4338 O O . ILE B 1 269 ? 11.805 -23.547 -19.891 1 98.31 269 ILE B O 1
ATOM 4342 N N . ASP B 1 270 ? 13.508 -24.75 -19.016 1 96.81 270 ASP B N 1
ATOM 4343 C CA . ASP B 1 270 ? 12.812 -26.016 -19.156 1 96.81 270 ASP B CA 1
ATOM 4344 C C . ASP B 1 270 ? 11.461 -26 -18.453 1 96.81 270 ASP B C 1
ATOM 4346 O O . ASP B 1 270 ? 11.383 -25.656 -17.266 1 96.81 270 ASP B O 1
ATOM 4350 N N . GLY B 1 271 ? 10.445 -26.328 -19.141 1 96 271 GLY B N 1
ATOM 4351 C CA . GLY B 1 271 ? 9.094 -26.312 -18.609 1 96 271 GLY B CA 1
ATOM 4352 C C . GLY B 1 271 ? 8.938 -27.156 -17.359 1 96 271 GLY B C 1
ATOM 4353 O O . GLY B 1 271 ? 8.133 -26.844 -16.484 1 96 271 GLY B O 1
ATOM 4354 N N . ALA B 1 272 ? 9.734 -28.219 -17.281 1 96.38 272 ALA B N 1
ATOM 4355 C CA . ALA B 1 272 ? 9.68 -29.125 -16.141 1 96.38 272 ALA B CA 1
ATOM 4356 C C . ALA B 1 272 ? 10.148 -28.422 -14.867 1 96.38 272 ALA B C 1
ATOM 4358 O O . ALA B 1 272 ? 9.914 -28.906 -13.758 1 96.38 272 ALA B O 1
ATOM 4359 N N . ARG B 1 273 ? 10.766 -27.281 -15.016 1 97.69 273 ARG B N 1
ATOM 4360 C CA . ARG B 1 273 ? 11.289 -26.531 -13.875 1 97.69 273 ARG B CA 1
ATOM 4361 C C . ARG B 1 273 ? 10.297 -25.469 -13.422 1 97.69 273 ARG B C 1
ATOM 4363 O O . ARG B 1 273 ? 10.539 -24.766 -12.438 1 97.69 273 ARG B O 1
ATOM 4370 N N . THR B 1 274 ? 9.18 -25.359 -14.109 1 98.19 274 THR B N 1
ATOM 4371 C CA . THR B 1 274 ? 8.133 -24.406 -13.75 1 98.19 274 THR B CA 1
ATOM 4372 C C . THR B 1 274 ? 7.215 -25 -12.68 1 98.19 274 THR B C 1
ATOM 4374 O O . THR B 1 274 ? 6.676 -26.094 -12.859 1 98.19 274 THR B O 1
ATOM 4377 N N . VAL B 1 275 ? 7.031 -24.281 -11.57 1 98.5 275 VAL B N 1
ATOM 4378 C CA . VAL B 1 275 ? 6.156 -24.734 -10.492 1 98.5 275 VAL B CA 1
ATOM 4379 C C . VAL B 1 275 ? 4.707 -24.375 -10.812 1 98.5 275 VAL B C 1
ATOM 4381 O O . VAL B 1 275 ? 4.398 -23.219 -11.117 1 98.5 275 VAL B O 1
ATOM 4384 N N . ILE B 1 276 ? 3.832 -25.344 -10.781 1 98.06 276 ILE B N 1
ATOM 4385 C CA . ILE B 1 276 ? 2.404 -25.156 -11.016 1 98.06 276 ILE B CA 1
ATOM 4386 C C . ILE B 1 276 ? 1.622 -25.5 -9.75 1 98.06 276 ILE B C 1
ATOM 4388 O O . ILE B 1 276 ? 1.735 -26.594 -9.219 1 98.06 276 ILE B O 1
ATOM 4392 N N . ASP B 1 277 ? 0.915 -24.562 -9.281 1 98.5 277 ASP B N 1
ATOM 4393 C CA . ASP B 1 277 ? 0.084 -24.75 -8.094 1 98.5 277 ASP B CA 1
ATOM 4394 C C . ASP B 1 277 ? -1.376 -24.406 -8.391 1 98.5 277 ASP B C 1
ATOM 4396 O O . ASP B 1 277 ? -2.277 -24.875 -7.688 1 98.5 277 ASP B O 1
ATOM 4400 N N . LEU B 1 278 ? -1.656 -23.672 -9.492 1 98.38 278 LEU B N 1
ATOM 4401 C CA . LEU B 1 278 ? -2.99 -23.156 -9.773 1 98.38 278 LEU B CA 1
ATOM 4402 C C . LEU B 1 278 ? -3.938 -24.297 -10.172 1 98.38 278 LEU B C 1
ATOM 4404 O O . LEU B 1 278 ? -5.16 -24.125 -10.148 1 98.38 278 LEU B O 1
ATOM 4408 N N . ASP B 1 279 ? -3.389 -25.469 -10.523 1 98.31 279 ASP B N 1
ATOM 4409 C CA . ASP B 1 279 ? -4.254 -26.594 -10.828 1 98.31 279 ASP B CA 1
ATOM 4410 C C . ASP B 1 279 ? -5.082 -27 -9.617 1 98.31 279 ASP B C 1
ATOM 4412 O O . ASP B 1 279 ? -6.176 -27.562 -9.758 1 98.31 279 ASP B O 1
ATOM 4416 N N . ARG B 1 280 ? -4.609 -26.594 -8.422 1 97.88 280 ARG B N 1
ATOM 4417 C CA . ARG B 1 280 ? -5.262 -27.016 -7.195 1 97.88 280 ARG B CA 1
ATOM 4418 C C . ARG B 1 280 ? -5.914 -25.844 -6.477 1 97.88 280 ARG B C 1
ATOM 4420 O O . ARG B 1 280 ? -6.895 -26.016 -5.75 1 97.88 280 ARG B O 1
ATOM 4427 N N . VAL B 1 281 ? -5.379 -24.641 -6.68 1 98.75 281 VAL B N 1
ATOM 4428 C CA . VAL B 1 281 ? -5.855 -23.578 -5.793 1 98.75 281 VAL B CA 1
ATOM 4429 C C . VAL B 1 281 ? -6.359 -22.406 -6.621 1 98.75 281 VAL B C 1
ATOM 4431 O O . VAL B 1 281 ? -6.852 -21.422 -6.07 1 98.75 281 VAL B O 1
ATOM 4434 N N . GLY B 1 282 ? -6.316 -22.469 -7.965 1 98.81 282 GLY B N 1
ATOM 4435 C CA . GLY B 1 282 ? -6.711 -21.344 -8.812 1 98.81 282 GLY B CA 1
ATOM 4436 C C . GLY B 1 282 ? -5.738 -20.188 -8.758 1 98.81 282 GLY B C 1
ATOM 4437 O O . GLY B 1 282 ? -4.609 -20.328 -8.281 1 98.81 282 GLY B O 1
ATOM 4438 N N . ASN B 1 283 ? -6.09 -19.109 -9.453 1 98.81 283 ASN B N 1
ATOM 4439 C CA . ASN B 1 283 ? -5.363 -17.844 -9.344 1 98.81 283 ASN B CA 1
ATOM 4440 C C . ASN B 1 283 ? -5.664 -17.125 -8.031 1 98.81 283 ASN B C 1
ATOM 4442 O O . ASN B 1 283 ? -6.762 -16.609 -7.84 1 98.81 283 ASN B O 1
ATOM 4446 N N . THR B 1 284 ? -4.684 -17.062 -7.164 1 98.88 284 THR B N 1
ATOM 4447 C CA . THR B 1 284 ? -4.891 -16.469 -5.852 1 98.88 284 THR B CA 1
ATOM 4448 C C . THR B 1 284 ? -4.203 -15.109 -5.762 1 98.88 284 THR B C 1
ATOM 4450 O O . THR B 1 284 ? -3.842 -14.656 -4.672 1 98.88 284 THR B O 1
ATOM 4453 N N . SER B 1 285 ? -3.922 -14.523 -6.883 1 98.62 285 SER B N 1
ATOM 4454 C CA . SER B 1 285 ? -3.383 -13.172 -6.996 1 98.62 285 SER B CA 1
ATOM 4455 C C . SER B 1 285 ? -2.135 -13.008 -6.137 1 98.62 285 SER B C 1
ATOM 4457 O O . SER B 1 285 ? -1.163 -13.75 -6.293 1 98.62 285 SER B O 1
ATOM 4459 N N . ALA B 1 286 ? -2.109 -12.117 -5.191 1 98.81 286 ALA B N 1
ATOM 4460 C CA . ALA B 1 286 ? -0.909 -11.781 -4.43 1 98.81 286 ALA B CA 1
ATOM 4461 C C . ALA B 1 286 ? -0.438 -12.969 -3.596 1 98.81 286 ALA B C 1
ATOM 4463 O O . ALA B 1 286 ? 0.73 -13.039 -3.207 1 98.81 286 ALA B O 1
ATOM 4464 N N . ALA B 1 287 ? -1.298 -13.898 -3.311 1 98.88 287 ALA B N 1
ATOM 4465 C CA . ALA B 1 287 ? -0.95 -15.039 -2.473 1 98.88 287 ALA B CA 1
ATOM 4466 C C . ALA B 1 287 ? -0.293 -16.141 -3.297 1 98.88 287 ALA B C 1
ATOM 4468 O O . ALA B 1 287 ? 0.246 -17.109 -2.74 1 98.88 287 ALA B O 1
ATOM 4469 N N . SER B 1 288 ? -0.253 -16.047 -4.582 1 98.88 288 SER B N 1
ATOM 4470 C CA . SER B 1 288 ? -0.013 -17.172 -5.465 1 98.88 288 SER B CA 1
ATOM 4471 C C . SER B 1 288 ? 1.431 -17.656 -5.367 1 98.88 288 SER B C 1
ATOM 4473 O O . SER B 1 288 ? 1.688 -18.859 -5.344 1 98.88 288 SER B O 1
ATOM 4475 N N . ILE B 1 289 ? 2.404 -16.703 -5.293 1 98.94 289 ILE B N 1
ATOM 4476 C CA . ILE B 1 289 ? 3.811 -17.094 -5.32 1 98.94 289 ILE B CA 1
ATOM 4477 C C . ILE B 1 289 ? 4.176 -17.797 -4.02 1 98.94 289 ILE B C 1
ATOM 4479 O O . ILE B 1 289 ? 4.73 -18.906 -4.039 1 98.94 289 ILE B O 1
ATOM 4483 N N . PRO B 1 290 ? 3.824 -17.266 -2.867 1 98.94 290 PRO B N 1
ATOM 4484 C CA . PRO B 1 290 ? 4.191 -18.016 -1.658 1 98.94 290 PRO B CA 1
ATOM 4485 C C . PRO B 1 290 ? 3.453 -19.344 -1.537 1 98.94 290 PRO B C 1
ATOM 4487 O O . PRO B 1 290 ? 4.004 -20.312 -1.008 1 98.94 290 PRO B O 1
ATOM 4490 N N . LEU B 1 291 ? 2.186 -19.438 -2.01 1 98.94 291 LEU B N 1
ATOM 4491 C CA . LEU B 1 291 ? 1.494 -20.719 -2.031 1 98.94 291 LEU B CA 1
ATOM 4492 C C . LEU B 1 291 ? 2.23 -21.719 -2.918 1 98.94 291 LEU B C 1
ATOM 4494 O O . LEU B 1 291 ? 2.418 -22.875 -2.533 1 98.94 291 LEU B O 1
ATOM 4498 N N . ALA B 1 292 ? 2.656 -21.25 -4.098 1 98.88 292 ALA B N 1
ATOM 4499 C CA . ALA B 1 292 ? 3.377 -22.125 -5.031 1 98.88 292 ALA B CA 1
ATOM 4500 C C . ALA B 1 292 ? 4.715 -22.562 -4.449 1 98.88 292 ALA B C 1
ATOM 4502 O O . ALA B 1 292 ? 5.125 -23.719 -4.617 1 98.88 292 ALA B O 1
ATOM 4503 N N . LEU B 1 293 ? 5.41 -21.641 -3.76 1 98.88 293 LEU B N 1
ATOM 4504 C CA . LEU B 1 293 ? 6.668 -21.984 -3.105 1 98.88 293 LEU B CA 1
ATOM 4505 C C . LEU B 1 293 ? 6.453 -23.062 -2.049 1 98.88 293 LEU B C 1
ATOM 4507 O O . LEU B 1 293 ? 7.246 -24.016 -1.946 1 98.88 293 LEU B O 1
ATOM 4511 N N . SER B 1 294 ? 5.434 -22.891 -1.281 1 98.44 294 SER B N 1
ATOM 4512 C CA . SER B 1 294 ? 5.129 -23.859 -0.236 1 98.44 294 SER B CA 1
ATOM 4513 C C . SER B 1 294 ? 4.852 -25.234 -0.826 1 98.44 294 SER B C 1
ATOM 4515 O O . SER B 1 294 ? 5.312 -26.25 -0.293 1 98.44 294 SER B O 1
ATOM 4517 N N . ARG B 1 295 ? 4.105 -25.266 -1.889 1 96 295 ARG B N 1
ATOM 4518 C CA . ARG B 1 295 ? 3.84 -26.531 -2.588 1 96 295 ARG B CA 1
ATOM 4519 C C . ARG B 1 295 ? 5.137 -27.172 -3.057 1 96 295 ARG B C 1
ATOM 4521 O O . ARG B 1 295 ? 5.34 -28.375 -2.867 1 96 295 ARG B O 1
ATOM 4528 N N . ALA B 1 296 ? 5.945 -26.391 -3.674 1 97.75 296 ALA B N 1
ATOM 4529 C CA . ALA B 1 296 ? 7.219 -26.875 -4.184 1 97.75 296 ALA B CA 1
ATOM 4530 C C . ALA B 1 296 ? 8.07 -27.453 -3.057 1 97.75 296 ALA B C 1
ATOM 4532 O O . ALA B 1 296 ? 8.719 -28.5 -3.227 1 97.75 296 ALA B O 1
ATOM 4533 N N . CYS B 1 297 ? 8.07 -26.844 -1.908 1 97.19 297 CYS B N 1
ATOM 4534 C CA . CYS B 1 297 ? 8.789 -27.344 -0.742 1 97.19 297 CYS B CA 1
ATOM 4535 C C . CYS B 1 297 ? 8.219 -28.688 -0.289 1 97.19 297 CYS B C 1
ATOM 4537 O O . CYS B 1 297 ? 8.969 -29.641 -0.064 1 97.19 297 CYS B O 1
ATOM 4539 N N . GLY B 1 298 ? 6.934 -28.719 -0.15 1 95.19 298 GLY B N 1
ATOM 4540 C CA . GLY B 1 298 ? 6.262 -29.922 0.326 1 95.19 298 GLY B CA 1
ATOM 4541 C C . GLY B 1 298 ? 6.469 -31.125 -0.582 1 95.19 298 GLY B C 1
ATOM 4542 O O . GLY B 1 298 ? 6.516 -32.25 -0.114 1 95.19 298 GLY B O 1
ATOM 4543 N N . GLU B 1 299 ? 6.625 -30.828 -1.873 1 95.69 299 GLU B N 1
ATOM 4544 C CA . GLU B 1 299 ? 6.781 -31.891 -2.85 1 95.69 299 GLU B CA 1
ATOM 4545 C C . GLU B 1 299 ? 8.258 -32.219 -3.08 1 95.69 299 GLU B C 1
ATOM 4547 O O . GLU B 1 299 ? 8.586 -33.031 -3.941 1 95.69 299 GLU B O 1
ATOM 4552 N N . GLY B 1 300 ? 9.148 -31.531 -2.393 1 95.31 300 GLY B N 1
ATOM 4553 C CA . GLY B 1 300 ? 10.57 -31.797 -2.492 1 95.31 300 GLY B CA 1
ATOM 4554 C C . GLY B 1 300 ? 11.195 -31.25 -3.766 1 95.31 300 GLY B C 1
ATOM 4555 O O . GLY B 1 300 ? 12.258 -31.719 -4.184 1 95.31 300 GLY B O 1
ATOM 4556 N N . LEU B 1 301 ? 10.539 -30.297 -4.352 1 96 301 LEU B N 1
ATOM 4557 C CA . LEU B 1 301 ? 11.031 -29.734 -5.602 1 96 301 LEU B CA 1
ATOM 4558 C C . LEU B 1 301 ? 12.07 -28.641 -5.332 1 96 301 LEU B C 1
ATOM 4560 O O . LEU B 1 301 ? 12.805 -28.234 -6.238 1 96 301 LEU B O 1
ATOM 4564 N N . LEU B 1 302 ? 12.102 -28.125 -4.094 1 97 302 LEU B N 1
ATOM 4565 C CA . LEU B 1 302 ? 13.039 -27.078 -3.711 1 97 302 LEU B CA 1
ATOM 4566 C C . LEU B 1 302 ? 14.055 -27.594 -2.691 1 97 302 LEU B C 1
ATOM 4568 O O . LEU B 1 302 ? 13.664 -28.125 -1.649 1 97 302 LEU B O 1
ATOM 4572 N N . SER B 1 303 ? 15.32 -27.438 -3.016 1 96.69 303 SER B N 1
ATOM 4573 C CA . SER B 1 303 ? 16.422 -27.797 -2.121 1 96.69 303 SER B CA 1
ATOM 4574 C C . SER B 1 303 ? 17.297 -26.578 -1.823 1 96.69 303 SER B C 1
ATOM 4576 O O . SER B 1 303 ? 17.406 -25.672 -2.643 1 96.69 303 SER B O 1
ATOM 4578 N N . PRO B 1 304 ? 17.875 -26.625 -0.599 1 97.81 304 PRO B N 1
ATOM 4579 C CA . PRO B 1 304 ? 18.797 -25.531 -0.316 1 97.81 304 PRO B CA 1
ATOM 4580 C C . PRO B 1 304 ? 19.859 -25.359 -1.405 1 97.81 304 PRO B C 1
ATOM 4582 O O . PRO B 1 304 ? 20.469 -26.344 -1.842 1 97.81 304 PRO B O 1
ATOM 4585 N N . GLY B 1 305 ? 19.984 -24.109 -1.872 1 98.25 305 GLY B N 1
ATOM 4586 C CA . GLY B 1 305 ? 20.969 -23.812 -2.889 1 98.25 305 GLY B CA 1
ATOM 4587 C C . GLY B 1 305 ? 20.391 -23.719 -4.285 1 98.25 305 GLY B C 1
ATOM 4588 O O . GLY B 1 305 ? 21.031 -23.203 -5.199 1 98.25 305 GLY B O 1
ATOM 4589 N N . ASP B 1 306 ? 19.188 -24.172 -4.492 1 98.69 306 ASP B N 1
ATOM 4590 C CA . ASP B 1 306 ? 18.531 -24.062 -5.789 1 98.69 306 ASP B CA 1
ATOM 4591 C C . ASP B 1 306 ? 18.406 -22.594 -6.219 1 98.69 306 ASP B C 1
ATOM 4593 O O . ASP B 1 306 ? 18.109 -21.734 -5.398 1 98.69 306 ASP B O 1
ATOM 4597 N N . ARG B 1 307 ? 18.703 -22.359 -7.52 1 98.75 307 ARG B N 1
ATOM 4598 C CA . ARG B 1 307 ? 18.438 -21.047 -8.109 1 98.75 307 ARG B CA 1
ATOM 4599 C C . ARG B 1 307 ? 16.953 -20.875 -8.422 1 98.75 307 ARG B C 1
ATOM 4601 O O . ARG B 1 307 ? 16.422 -21.531 -9.328 1 98.75 307 ARG B O 1
ATOM 4608 N N . VAL B 1 308 ? 16.312 -19.953 -7.699 1 98.88 308 VAL B N 1
ATOM 4609 C CA . VAL B 1 308 ? 14.859 -19.766 -7.82 1 98.88 308 VAL B CA 1
ATOM 4610 C C . VAL B 1 308 ? 14.57 -18.391 -8.406 1 98.88 308 VAL B C 1
ATOM 4612 O O . VAL B 1 308 ? 15.031 -17.375 -7.875 1 98.88 308 VAL B O 1
ATOM 4615 N N . LEU B 1 309 ? 13.852 -18.375 -9.523 1 98.94 309 LEU B N 1
ATOM 4616 C CA . LEU B 1 309 ? 13.414 -17.141 -10.188 1 98.94 309 LEU B CA 1
ATOM 4617 C C . LEU B 1 309 ? 11.922 -16.906 -9.953 1 98.94 309 LEU B C 1
ATOM 4619 O O . LEU B 1 309 ? 11.102 -17.797 -10.211 1 98.94 309 LEU B O 1
ATOM 4623 N N . LEU B 1 310 ? 11.57 -15.758 -9.359 1 98.94 310 LEU B N 1
ATOM 4624 C CA . LEU B 1 310 ? 10.188 -15.352 -9.148 1 98.94 310 LEU B CA 1
ATOM 4625 C C . LEU B 1 310 ? 9.797 -14.234 -10.109 1 98.94 310 LEU B C 1
ATOM 4627 O O . LEU B 1 310 ? 10.594 -13.336 -10.383 1 98.94 310 LEU B O 1
ATOM 4631 N N . SER B 1 311 ? 8.602 -14.258 -10.641 1 98.88 311 SER B N 1
ATOM 4632 C CA . SER B 1 311 ? 8.094 -13.219 -11.531 1 98.88 311 SER B CA 1
ATOM 4633 C C . SER B 1 311 ? 6.578 -13.094 -11.43 1 98.88 311 SER B C 1
ATOM 4635 O O . SER B 1 311 ? 5.883 -14.094 -11.242 1 98.88 311 SER B O 1
ATOM 4637 N N . ALA B 1 312 ? 6.094 -11.883 -11.5 1 98.88 312 ALA B N 1
ATOM 4638 C CA . ALA B 1 312 ? 4.656 -11.656 -11.375 1 98.88 312 ALA B CA 1
ATOM 4639 C C . ALA B 1 312 ? 4.191 -10.523 -12.281 1 98.88 312 ALA B C 1
ATOM 4641 O O . ALA B 1 312 ? 4.992 -9.688 -12.695 1 98.88 312 ALA B O 1
ATOM 4642 N N . PHE B 1 313 ? 2.986 -10.578 -12.586 1 98.56 313 PHE B N 1
ATOM 4643 C CA . PHE B 1 313 ? 2.236 -9.594 -13.359 1 98.56 313 PHE B CA 1
ATOM 4644 C C . PHE B 1 313 ? 0.859 -9.359 -12.75 1 98.56 313 PHE B C 1
ATOM 4646 O O . PHE B 1 313 ? 0.253 -10.289 -12.203 1 98.56 313 PHE B O 1
ATOM 4653 N N . GLY B 1 314 ? 0.375 -8.078 -12.773 1 97.88 314 GLY B N 1
ATOM 4654 C CA . GLY B 1 314 ? -0.928 -7.785 -12.195 1 97.88 314 GLY B CA 1
ATOM 4655 C C . GLY B 1 314 ? -1.553 -6.52 -12.75 1 97.88 314 GLY B C 1
ATOM 4656 O O . GLY B 1 314 ? -0.962 -5.848 -13.602 1 97.88 314 GLY B O 1
ATOM 4657 N N . GLY B 1 315 ? -2.869 -6.25 -12.297 1 96.88 315 GLY B N 1
ATOM 4658 C CA . GLY B 1 315 ? -3.574 -5.043 -12.695 1 96.88 315 GLY B CA 1
ATOM 4659 C C . GLY B 1 315 ? -2.83 -3.771 -12.328 1 96.88 315 GLY B C 1
ATOM 4660 O O . GLY B 1 315 ? -2.012 -3.766 -11.406 1 96.88 315 GLY B O 1
ATOM 4661 N N . GLY B 1 316 ? -3.375 -2.541 -12.797 1 90.31 316 GLY B N 1
ATOM 4662 C CA . GLY B 1 316 ? -2.588 -1.318 -12.828 1 90.31 316 GLY B CA 1
ATOM 4663 C C . GLY B 1 316 ? -1.747 -1.177 -14.078 1 90.31 316 GLY B C 1
ATOM 4664 O O . GLY B 1 316 ? -1.699 -0.104 -14.688 1 90.31 316 GLY B O 1
ATOM 4665 N N . LEU B 1 317 ? -1.08 -2.607 -14.711 1 76.44 317 LEU B N 1
ATOM 4666 C CA . LEU B 1 317 ? -0.387 -3.83 -15.102 1 76.44 317 LEU B CA 1
ATOM 4667 C C . LEU B 1 317 ? 0.925 -3.98 -14.336 1 76.44 317 LEU B C 1
ATOM 4669 O O . LEU B 1 317 ? 1.689 -4.914 -14.586 1 76.44 317 LEU B O 1
ATOM 4673 N N . THR B 1 318 ? 1.111 -3.879 -13.477 1 98.81 318 THR B N 1
ATOM 4674 C CA . THR B 1 318 ? 2.336 -3.977 -12.688 1 98.81 318 THR B CA 1
ATOM 4675 C C . THR B 1 318 ? 3.037 -5.309 -12.945 1 98.81 318 THR B C 1
ATOM 4677 O O . THR B 1 318 ? 2.389 -6.305 -13.273 1 98.81 318 THR B O 1
ATOM 4680 N N . TRP B 1 319 ? 4.387 -5.238 -12.914 1 98.88 319 TRP B N 1
ATOM 4681 C CA . TRP B 1 319 ? 5.156 -6.477 -13 1 98.88 319 TRP B CA 1
ATOM 4682 C C . TRP B 1 319 ? 6.406 -6.406 -12.133 1 98.88 319 TRP B C 1
ATOM 4684 O O . TRP B 1 319 ? 6.797 -5.324 -11.688 1 98.88 319 TRP B O 1
ATOM 4694 N N . GLY B 1 320 ? 6.898 -7.555 -11.781 1 98.88 320 GLY B N 1
ATOM 4695 C CA . GLY B 1 320 ? 8.133 -7.582 -11.016 1 98.88 320 GLY B CA 1
ATOM 4696 C C . GLY B 1 320 ? 8.773 -8.961 -10.969 1 98.88 320 GLY B C 1
ATOM 4697 O O . GLY B 1 320 ? 8.094 -9.969 -11.141 1 98.88 320 GLY B O 1
ATOM 4698 N N . SER B 1 321 ? 10.07 -8.992 -10.82 1 98.94 321 SER B N 1
ATOM 4699 C CA . SER B 1 321 ? 10.836 -10.227 -10.695 1 98.94 321 SER B CA 1
ATOM 4700 C C . SER B 1 321 ? 11.914 -10.102 -9.625 1 98.94 321 SER B C 1
ATOM 4702 O O . SER B 1 321 ? 12.398 -9.008 -9.352 1 98.94 321 SER B O 1
ATOM 4704 N N . THR B 1 322 ? 12.195 -11.156 -9.008 1 98.94 322 THR B N 1
ATOM 4705 C CA . THR B 1 322 ? 13.32 -11.289 -8.094 1 98.94 322 THR B CA 1
ATOM 4706 C C . THR B 1 322 ? 13.867 -12.719 -8.109 1 98.94 322 THR B C 1
ATOM 4708 O O . THR B 1 322 ? 13.352 -13.578 -8.828 1 98.94 322 THR B O 1
ATOM 4711 N N . ALA B 1 323 ? 15.023 -12.938 -7.465 1 98.81 323 ALA B N 1
ATOM 4712 C CA . ALA B 1 323 ? 15.68 -14.242 -7.441 1 98.81 323 ALA B CA 1
ATOM 4713 C C . ALA B 1 323 ? 16.438 -14.453 -6.137 1 98.81 323 ALA B C 1
ATOM 4715 O O . ALA B 1 323 ? 16.812 -13.484 -5.469 1 98.81 323 ALA B O 1
ATOM 4716 N N . LEU B 1 324 ? 16.562 -15.641 -5.789 1 98.81 324 LEU B N 1
ATOM 4717 C CA . LEU B 1 324 ? 17.359 -16 -4.613 1 98.81 324 LEU B CA 1
ATOM 4718 C C . LEU B 1 324 ? 17.891 -17.422 -4.73 1 98.81 324 LEU B C 1
ATOM 4720 O O . LEU B 1 324 ? 17.375 -18.219 -5.52 1 98.81 324 LEU B O 1
ATOM 4724 N N . LEU B 1 325 ? 19 -17.703 -4.043 1 98.75 325 LEU B N 1
ATOM 4725 C CA . LEU B 1 325 ? 19.359 -19.078 -3.742 1 98.75 325 LEU B CA 1
ATOM 4726 C C . LEU B 1 325 ? 18.547 -19.609 -2.574 1 98.75 325 LEU B C 1
ATOM 4728 O O . LEU B 1 325 ? 18.562 -19.047 -1.479 1 98.75 325 LEU B O 1
ATOM 4732 N N . TRP B 1 326 ? 17.812 -20.688 -2.84 1 98.75 326 TRP B N 1
ATOM 4733 C CA . TRP B 1 326 ? 16.859 -21.172 -1.848 1 98.75 326 TRP B CA 1
ATOM 4734 C C . TRP B 1 326 ? 17.562 -21.531 -0.546 1 98.75 326 TRP B C 1
ATOM 4736 O O . TRP B 1 326 ? 18.578 -22.234 -0.559 1 98.75 326 TRP B O 1
ATOM 4746 N N . PRO B 1 327 ? 17 -21.016 0.562 1 98.44 327 PRO B N 1
ATOM 4747 C CA . PRO B 1 327 ? 17.625 -21.312 1.856 1 98.44 327 PRO B CA 1
ATOM 4748 C C . PRO B 1 327 ? 17.109 -22.609 2.482 1 98.44 327 PRO B C 1
ATOM 4750 O O . PRO B 1 327 ? 16.203 -23.25 1.927 1 98.44 327 PRO B O 1
ATOM 4753 N N . ASP B 1 328 ? 17.781 -23 3.58 1 97.06 328 ASP B N 1
ATOM 4754 C CA . ASP B 1 328 ? 17.281 -24.094 4.395 1 97.06 328 ASP B CA 1
ATOM 4755 C C . ASP B 1 328 ? 16.203 -23.625 5.375 1 97.06 328 ASP B C 1
ATOM 4757 O O . ASP B 1 328 ? 16.516 -23.297 6.527 1 97.06 328 ASP B O 1
ATOM 4761 N N . ILE B 1 329 ? 14.945 -23.578 4.836 1 95.25 329 ILE B N 1
ATOM 4762 C CA . ILE B 1 329 ? 13.875 -23.062 5.672 1 95.25 329 ILE B CA 1
ATOM 4763 C C . ILE B 1 329 ? 12.742 -24.094 5.758 1 95.25 329 ILE B C 1
ATOM 4765 O O . ILE B 1 329 ? 12.727 -25.062 5 1 95.25 329 ILE B O 1
ATOM 4769 N N . THR B 1 330 ? 11.852 -23.844 6.703 1 89.94 330 THR B N 1
ATOM 4770 C CA . THR B 1 330 ? 10.648 -24.656 6.871 1 89.94 330 THR B CA 1
ATOM 4771 C C . THR B 1 330 ? 9.445 -23.969 6.25 1 89.94 330 THR B C 1
ATOM 4773 O O . THR B 1 330 ? 9.305 -22.734 6.348 1 89.94 330 THR B O 1
ATOM 4776 N N . ALA B 1 331 ? 8.648 -24.656 5.531 1 94.19 331 ALA B N 1
ATOM 4777 C CA . ALA B 1 331 ? 7.348 -24.203 5.055 1 94.19 331 ALA B CA 1
ATOM 4778 C C . ALA B 1 331 ? 6.215 -24.891 5.816 1 94.19 331 ALA B C 1
ATOM 4780 O O . ALA B 1 331 ? 6.223 -26.109 5.98 1 94.19 331 ALA B O 1
ATOM 4781 N N . LEU B 1 332 ? 5.367 -24 6.355 1 96.25 332 LEU B N 1
ATOM 4782 C CA . LEU B 1 332 ? 4.262 -24.531 7.145 1 96.25 332 LEU B CA 1
ATOM 4783 C C . LEU B 1 332 ? 2.922 -24.125 6.539 1 96.25 332 LEU B C 1
ATOM 4785 O O . LEU B 1 332 ? 2.764 -23.016 6.051 1 96.25 332 LEU B O 1
#